Protein AF-A0A9P8HKA1-F1 (afdb_monomer)

InterPro domains:
  IPR011990 Tetratricopeptide-like helical domain superfamily [G3DSA:1.25.40.10] (1-129)

Nearest PDB structures (foldseek):
  7v6q-assembly2_H  TM=4.590E-01  e=8.501E-01  Homo sapiens
  6e9v-assembly1_Q  TM=3.715E-01  e=4.578E-01  synthetic construct
  5qsz-assembly2_B  TM=1.963E-01  e=1.135E+00  Homo sapiens
  6v9z-assembly1_B  TM=1.657E-01  e=2.485E+00  Acetivibrio thermocellus ATCC 27405

Foldseek 3Di:
DPDQLQVLLVVLQVVLVCCVPPVVPLPRNLVSLQSSLVSLVCNLVVPPDDDDLVSLQVSNLSSLVSLVVSLVSLVVDPDPCSLVSLLVSLLVLLVCAPCSNCVSVVVVVVVVQVQLDDDPVLVVLLVVLVPDPDDDPVSVVSNVVSVVSNDDDPVRVVVNVVVCVVRVVSLVVSLVSLQVSLVSCCPPPVPSSLSSLQRSLLSLLVSLLSDDDDPCLVPDPPDDDDDPPDDHSLNSLVSSLVSLVSNLVSLVVDLQPRLVPLLVSLLSNLLSCLLSLVLVCNVVSLVVSLVSNLVSLVPNPDDPVVSVVVNVVSVLSSVLSVQSNVCSVVLHLVSLCVSVVPDDDDPSSVSSSVSSSVVSDDDPPDDD

Sequence (368 aa):
MNGHFLDAAATYIKAADIQANHLSDDFEAPDSYVHASDAYRRALLEEVKPLSDNEKAEAKAKAINCRKKAITLTEKSTSSSKLRRLSRMYDAIGQINEKDIAGPLVQARRNLLSSKTLTAADEERMKNLASELQPTPNEADELQWLQSKTAFSDEEKAHLQWLESQILPALDEARIAYKEAANFLRLDAPLSASKLFDQYADLSVSIATLLPHSTEENANSTQKNANPNKKDKNSYYEDALNAYATILKALQGDPKKNRFSIPTYCYKWCVCRLAQCDHVATTRDVPMYREIEMDTYRQSEMPRGTLDSYIQNALPKYTLLFDLNEAIRKGSREMIDEILLHALVDEWQKNVFDDIRNKYEPKDDEFA

Organism: NCBI:txid1491008

Solvent-accessible surface area (backbone atoms only — not comparable to full-atom values): 20215 Å² total; per-residue (Å²): 132,93,68,61,30,61,60,52,16,54,50,24,43,54,52,16,54,46,27,55,73,74,61,73,35,60,64,58,18,29,53,27,16,45,51,16,17,52,23,27,53,43,47,75,69,59,76,84,64,90,69,52,60,65,57,49,45,51,36,46,54,49,22,52,48,26,43,51,53,18,43,57,43,39,68,70,38,88,54,93,59,34,68,65,53,48,49,52,54,37,53,53,53,60,69,60,50,65,68,61,68,48,36,50,58,54,48,51,52,49,52,54,53,62,70,32,60,73,51,76,67,53,51,53,48,46,53,53,55,72,68,48,95,76,63,52,75,68,51,48,50,49,44,52,50,59,51,55,48,58,50,80,50,73,66,56,51,52,50,50,54,50,52,48,67,64,44,51,60,56,52,54,54,50,29,51,51,28,44,54,35,14,64,69,28,41,84,86,37,49,68,63,14,36,53,16,26,46,54,22,18,52,46,25,41,54,51,25,59,69,48,79,86,59,91,62,78,81,63,63,104,78,75,91,81,77,60,101,86,56,82,54,47,59,56,25,34,50,51,19,42,56,29,42,52,53,36,50,59,58,38,66,74,46,54,91,82,35,43,87,58,48,49,58,46,43,49,54,43,43,54,42,32,52,60,64,65,39,58,72,60,32,68,54,46,47,60,52,36,51,50,54,36,52,49,41,57,72,69,60,80,58,58,67,79,58,47,54,53,52,52,63,65,54,48,58,60,55,50,50,53,51,54,43,46,53,20,60,74,67,66,38,43,66,54,42,52,61,56,54,74,76,56,92,68,54,76,70,55,44,51,49,50,51,43,51,52,63,72,46,58,77,88,66,95,74,85,130

Secondary structure (DSSP, 8-state):
----HHHHHHHHHHHHHHIIIII--TTHHHHHHHHHHHHHHHHHHS-SSPPPHHHHHHHHHHHHHHHHHHHHHHHH---TTHHHHHHHHHHHHTTS-HHHHTHHHHHHHHHHHHHSPPPHHHHHHHHHHHT-SS--HHHHHHHHHHHHHHSPPHHHHHHHHHHHHHHHHHHHHH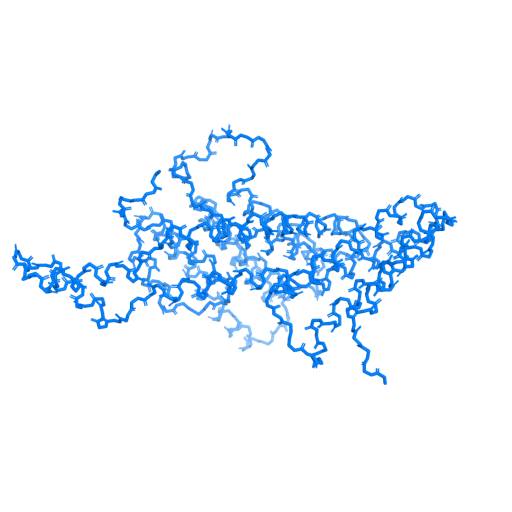HHHHHHHHHHHTTT-HHHHHHHHHHHHHHHHHHHHHSPPPTTTTS-TT---S-TT---HHHHHHHHHHHHHHHHHHHHT-HHHHGGGHHHHHHHHHHHHHHTT-HHHHHHHHHHHHHHHHHHHHTS---HHHHHHHHHHHHHHHHHHHHHHHHHHHT-HHHHHHHHHT----HHHHHHHHHHHHTT----S---

Mean predicted aligned error: 13.09 Å

pLDDT: mean 74.96, std 13.74, range [31.23, 94.69]

Radius of gyration: 24.33 Å; Cα contacts (8 Å, |Δi|>4): 349; chains: 1; bounding box: 66×52×68 Å

Structure (mmCIF, N/CA/C/O backbone):
data_AF-A0A9P8HKA1-F1
#
_entry.id   AF-A0A9P8HKA1-F1
#
loop_
_atom_site.group_PDB
_atom_site.id
_atom_site.type_symbol
_atom_site.label_atom_id
_atom_site.label_alt_id
_atom_site.label_comp_id
_atom_site.label_asym_id
_atom_site.label_entity_id
_atom_site.label_seq_id
_atom_site.pdbx_PDB_ins_code
_atom_site.Cartn_x
_atom_site.Cartn_y
_atom_site.Cartn_z
_atom_site.occupancy
_atom_site.B_iso_or_equiv
_atom_site.auth_seq_id
_atom_site.auth_comp_id
_atom_site.auth_asym_id
_atom_site.auth_atom_id
_atom_site.pdbx_PDB_model_num
ATOM 1 N N . MET A 1 1 ? 14.204 30.828 -14.530 1.00 36.16 1 MET A N 1
ATOM 2 C CA . MET A 1 1 ? 12.907 30.656 -15.218 1.00 36.16 1 MET A CA 1
ATOM 3 C C . MET A 1 1 ? 12.084 29.715 -14.361 1.00 36.16 1 MET A C 1
ATOM 5 O O . MET A 1 1 ? 12.336 28.519 -14.393 1.00 36.16 1 MET A O 1
ATOM 9 N N . ASN A 1 2 ? 11.193 30.252 -13.527 1.00 40.94 2 ASN A N 1
ATOM 10 C CA . ASN A 1 2 ? 10.367 29.450 -12.620 1.00 40.94 2 ASN A CA 1
ATOM 11 C C . ASN A 1 2 ? 9.197 28.896 -13.437 1.00 40.94 2 ASN A C 1
ATOM 13 O O . ASN A 1 2 ? 8.159 29.537 -13.562 1.00 40.94 2 ASN A O 1
ATOM 17 N N . GLY A 1 3 ? 9.446 27.787 -14.132 1.00 52.31 3 GLY A N 1
ATOM 18 C CA . GLY A 1 3 ? 8.498 27.193 -15.067 1.00 52.31 3 GLY A CA 1
ATOM 19 C C . GLY A 1 3 ? 7.395 26.444 -14.331 1.00 52.31 3 GLY A C 1
ATOM 20 O O . GLY A 1 3 ? 7.679 25.580 -13.507 1.00 52.31 3 GLY A O 1
ATOM 21 N N . HIS A 1 4 ? 6.141 26.750 -14.660 1.00 76.12 4 HIS A N 1
ATOM 22 C CA . HIS A 1 4 ? 4.985 25.948 -14.275 1.00 76.12 4 HIS A CA 1
ATOM 23 C C . HIS A 1 4 ? 5.156 24.523 -14.823 1.00 76.12 4 HIS A C 1
ATOM 25 O O . HIS A 1 4 ? 4.921 24.258 -16.001 1.00 76.12 4 HIS A O 1
ATOM 31 N N . PHE A 1 5 ? 5.590 23.591 -13.971 1.00 79.69 5 PHE A N 1
ATOM 32 C CA . PHE A 1 5 ? 5.832 22.192 -14.340 1.00 79.69 5 PHE A CA 1
ATOM 33 C C . PHE A 1 5 ? 4.617 21.515 -14.993 1.00 79.69 5 PHE A C 1
ATOM 35 O O . PHE A 1 5 ? 4.785 20.649 -15.848 1.00 79.69 5 PHE A O 1
ATOM 42 N N . LEU A 1 6 ? 3.400 21.948 -14.651 1.00 80.56 6 LEU A N 1
ATOM 43 C CA . LEU A 1 6 ? 2.166 21.480 -15.286 1.00 80.56 6 LEU A CA 1
ATOM 44 C C . LEU A 1 6 ? 2.053 21.909 -16.758 1.00 80.56 6 LEU A C 1
ATOM 46 O O . LEU A 1 6 ? 1.650 21.101 -17.595 1.00 80.56 6 LEU A O 1
ATOM 50 N N . ASP A 1 7 ? 2.471 23.129 -17.099 1.00 81.62 7 ASP A N 1
ATOM 51 C CA . ASP A 1 7 ? 2.474 23.619 -18.484 1.00 81.62 7 ASP A CA 1
ATOM 52 C C . ASP A 1 7 ? 3.545 22.905 -19.314 1.00 81.62 7 ASP A C 1
ATOM 54 O O . ASP A 1 7 ? 3.319 22.538 -20.471 1.00 81.62 7 ASP A O 1
ATOM 58 N N . ALA A 1 8 ? 4.702 22.637 -18.701 1.00 82.81 8 ALA A N 1
ATOM 59 C CA . ALA A 1 8 ? 5.739 21.810 -19.307 1.00 82.81 8 ALA A CA 1
ATOM 60 C C . ALA A 1 8 ? 5.219 20.388 -19.576 1.00 82.81 8 ALA A C 1
ATOM 62 O O . ALA A 1 8 ? 5.387 19.874 -20.681 1.00 82.81 8 ALA A O 1
ATOM 63 N N . ALA A 1 9 ? 4.521 19.781 -18.612 1.00 83.81 9 ALA A N 1
ATOM 64 C CA . ALA A 1 9 ? 3.924 18.459 -18.776 1.00 83.81 9 ALA A CA 1
ATOM 65 C C . ALA A 1 9 ? 2.897 18.424 -19.920 1.00 83.81 9 ALA A C 1
ATOM 67 O O . ALA A 1 9 ? 2.952 17.540 -20.776 1.00 83.81 9 ALA A O 1
ATOM 68 N N . ALA A 1 10 ? 2.013 19.424 -19.996 1.00 85.25 10 ALA A N 1
ATOM 69 C CA . ALA A 1 10 ? 1.044 19.551 -21.084 1.00 85.25 10 ALA A CA 1
ATOM 70 C C . ALA A 1 10 ? 1.721 19.729 -22.455 1.00 85.25 10 ALA A C 1
ATOM 72 O O . ALA A 1 10 ? 1.251 19.192 -23.459 1.00 85.25 10 ALA A O 1
ATOM 73 N N . THR A 1 11 ? 2.840 20.454 -22.501 1.00 86.25 11 THR A N 1
ATOM 74 C CA . THR A 1 11 ? 3.632 20.646 -23.724 1.00 86.25 11 THR A CA 1
ATOM 75 C C . THR A 1 11 ? 4.259 19.333 -24.190 1.00 86.25 11 THR A C 1
ATOM 77 O O . THR A 1 11 ? 4.152 18.992 -25.367 1.00 86.25 11 THR A O 1
ATOM 80 N N . TYR A 1 12 ? 4.839 18.557 -23.271 1.00 87.62 12 TYR A N 1
ATOM 81 C CA . TYR A 1 12 ? 5.396 17.242 -23.586 1.00 87.62 12 TYR A CA 1
ATOM 82 C C . TYR A 1 12 ? 4.334 16.242 -24.054 1.00 87.62 12 TYR A C 1
ATOM 84 O O . TYR A 1 12 ? 4.597 15.493 -24.990 1.00 87.62 12 TYR A O 1
ATOM 92 N N . ILE A 1 13 ? 3.125 16.256 -23.476 1.00 86.81 13 ILE A N 1
ATOM 93 C CA . ILE A 1 13 ? 2.009 15.426 -23.967 1.00 86.81 13 ILE A CA 1
ATOM 94 C C . ILE A 1 13 ? 1.666 15.790 -25.410 1.00 86.81 13 ILE A C 1
ATOM 96 O O . ILE A 1 13 ? 1.585 14.905 -26.254 1.00 86.81 13 ILE A O 1
ATOM 100 N N . LYS A 1 14 ? 1.502 17.084 -25.714 1.00 86.06 14 LYS A N 1
ATOM 101 C CA . LYS A 1 14 ? 1.195 17.529 -27.081 1.00 86.06 14 LYS A CA 1
ATOM 102 C C . LYS A 1 14 ? 2.284 17.113 -28.068 1.00 86.06 14 LYS A C 1
ATOM 104 O O . LYS A 1 14 ? 1.963 16.655 -29.159 1.00 86.06 14 LYS A O 1
ATOM 109 N N . ALA A 1 15 ? 3.555 17.248 -27.686 1.00 83.38 15 ALA A N 1
ATOM 110 C CA . ALA A 1 15 ? 4.675 16.794 -28.505 1.00 83.38 15 ALA A CA 1
ATOM 111 C C . ALA A 1 15 ? 4.621 15.275 -28.744 1.00 83.38 15 ALA A C 1
ATOM 113 O O . ALA A 1 15 ? 4.718 14.837 -29.889 1.00 83.38 15 ALA A O 1
ATOM 114 N N . ALA A 1 16 ? 4.379 14.490 -27.691 1.00 83.38 16 ALA A N 1
ATOM 115 C CA . ALA A 1 16 ? 4.268 13.037 -27.772 1.00 83.38 16 ALA A CA 1
ATOM 116 C C . ALA A 1 16 ? 3.099 12.589 -28.662 1.00 83.38 16 ALA A C 1
ATOM 118 O O . ALA A 1 16 ? 3.269 11.706 -29.500 1.00 83.38 16 ALA A O 1
ATOM 119 N N . ASP A 1 17 ? 1.929 13.219 -28.527 1.00 83.31 17 ASP A N 1
ATOM 120 C CA . ASP A 1 17 ? 0.746 12.911 -29.335 1.00 83.31 17 ASP A CA 1
ATOM 121 C C . ASP A 1 17 ? 0.983 13.233 -30.822 1.00 83.31 17 ASP A C 1
ATOM 123 O O . ASP A 1 17 ? 0.555 12.475 -31.694 1.00 83.31 17 ASP A O 1
ATOM 127 N N . ILE A 1 18 ? 1.696 14.324 -31.132 1.00 81.25 18 ILE A N 1
ATOM 128 C CA . ILE A 1 18 ? 2.084 14.662 -32.510 1.00 81.25 18 ILE A CA 1
ATOM 129 C C . ILE A 1 18 ? 3.067 13.622 -33.059 1.00 81.25 18 ILE A C 1
ATOM 131 O O . ILE A 1 18 ? 2.873 13.121 -34.166 1.00 81.25 18 ILE A O 1
ATOM 135 N N . GLN A 1 19 ? 4.095 13.260 -32.289 1.00 80.25 19 GLN A N 1
ATOM 136 C CA . GLN A 1 19 ? 5.104 12.280 -32.701 1.00 80.25 19 GLN A CA 1
ATOM 137 C C . GLN A 1 19 ? 4.494 10.888 -32.932 1.00 80.25 19 GLN A C 1
ATOM 139 O O . GLN A 1 19 ? 4.756 10.264 -33.962 1.00 80.25 19 GLN A O 1
ATOM 144 N N . ALA A 1 20 ? 3.620 10.437 -32.028 1.00 73.81 20 ALA A N 1
ATOM 145 C CA . ALA A 1 20 ? 2.964 9.135 -32.116 1.00 73.81 20 ALA A CA 1
ATOM 146 C C . ALA A 1 20 ? 1.998 9.034 -33.309 1.00 73.81 20 ALA A C 1
ATOM 148 O O . ALA A 1 20 ? 1.943 7.995 -33.963 1.00 73.81 20 ALA A O 1
ATOM 149 N N . ASN A 1 21 ? 1.243 10.100 -33.603 1.00 75.88 21 ASN A N 1
ATOM 150 C CA . ASN A 1 21 ? 0.189 10.061 -34.623 1.00 75.88 21 ASN A CA 1
ATOM 151 C C . ASN A 1 21 ? 0.643 10.504 -36.020 1.00 75.88 21 ASN A C 1
ATOM 153 O O . ASN A 1 21 ? 0.034 10.092 -37.006 1.00 75.88 21 ASN A O 1
ATOM 157 N N . HIS A 1 22 ? 1.671 11.351 -36.129 1.00 65.56 22 HIS A N 1
ATOM 158 C CA . HIS A 1 22 ? 2.051 11.967 -37.408 1.00 65.56 22 HIS A CA 1
ATOM 159 C C . HIS A 1 22 ? 3.435 11.580 -37.915 1.00 65.56 22 HIS A C 1
ATOM 161 O O . HIS A 1 22 ? 3.674 11.683 -39.116 1.00 65.56 22 HIS A O 1
ATOM 167 N N . LEU A 1 23 ? 4.339 11.144 -37.035 1.00 60.22 23 LEU A N 1
ATOM 168 C CA . LEU A 1 23 ? 5.726 10.866 -37.412 1.00 60.22 23 LEU A CA 1
ATOM 169 C C . LEU A 1 23 ? 6.069 9.375 -37.372 1.00 60.22 23 LEU A C 1
ATOM 171 O O . LEU A 1 23 ? 7.131 8.993 -37.858 1.00 60.22 23 LEU A O 1
ATOM 175 N N . SER A 1 24 ? 5.173 8.521 -36.851 1.00 59.62 24 SER A N 1
ATOM 176 C CA . SER A 1 24 ? 5.434 7.087 -36.621 1.00 59.62 24 SER A CA 1
ATOM 177 C C . SER A 1 24 ? 6.783 6.844 -35.931 1.00 59.62 24 SER A C 1
ATOM 179 O O . SER A 1 24 ? 7.469 5.861 -36.203 1.00 59.62 24 SER A O 1
ATOM 181 N N . ASP A 1 25 ? 7.201 7.793 -35.088 1.00 57.88 25 ASP A N 1
ATOM 182 C CA . ASP A 1 25 ? 8.516 7.758 -34.471 1.00 57.88 25 ASP A CA 1
ATOM 183 C C . ASP A 1 25 ? 8.425 7.000 -33.145 1.00 57.88 25 ASP A C 1
ATOM 185 O O . ASP A 1 25 ? 8.096 7.550 -32.087 1.00 57.88 25 ASP A O 1
ATOM 189 N N . ASP A 1 26 ? 8.705 5.697 -33.227 1.00 60.69 26 ASP A N 1
ATOM 190 C CA . ASP A 1 26 ? 8.736 4.764 -32.097 1.00 60.69 26 ASP A CA 1
ATOM 191 C C . ASP A 1 26 ? 9.820 5.120 -31.056 1.00 60.69 26 ASP A C 1
ATOM 193 O O . ASP A 1 26 ? 9.919 4.475 -30.002 1.00 60.69 26 ASP A O 1
ATOM 197 N N . PHE A 1 27 ? 10.684 6.102 -31.343 1.00 63.22 27 PHE A N 1
ATOM 198 C CA . PHE A 1 27 ? 11.769 6.496 -30.459 1.00 63.22 27 PHE A CA 1
ATOM 199 C C . PHE A 1 27 ? 11.452 7.756 -29.656 1.00 63.22 27 PHE A C 1
ATOM 201 O O . PHE A 1 27 ? 11.561 7.713 -28.430 1.00 63.22 27 PHE A O 1
ATOM 208 N N . GLU A 1 28 ? 11.015 8.839 -30.294 1.00 73.94 28 GLU A N 1
ATOM 209 C CA . GLU A 1 28 ? 10.842 10.124 -29.602 1.00 73.94 28 GLU A CA 1
ATOM 210 C C . GLU A 1 28 ? 9.531 10.236 -28.813 1.00 73.94 28 GLU A C 1
ATOM 212 O O . GLU A 1 28 ? 9.522 10.800 -27.716 1.00 73.94 28 GLU A O 1
ATOM 217 N N . ALA A 1 29 ? 8.432 9.652 -29.309 1.00 80.88 29 ALA A N 1
ATOM 218 C CA . ALA A 1 29 ? 7.136 9.739 -28.631 1.00 80.88 29 ALA A CA 1
ATOM 219 C C . ALA A 1 29 ? 7.149 9.133 -27.207 1.00 80.88 29 ALA A C 1
ATOM 221 O O . ALA A 1 29 ? 6.647 9.782 -26.280 1.00 80.88 29 ALA A O 1
ATOM 222 N N . PRO A 1 30 ? 7.751 7.945 -26.965 1.00 81.81 30 PRO A N 1
ATOM 223 C CA . PRO A 1 30 ? 7.912 7.430 -25.607 1.00 81.81 30 PRO A CA 1
ATOM 224 C C . PRO A 1 30 ? 8.711 8.353 -24.682 1.00 81.81 30 PRO A C 1
ATOM 226 O O . PRO A 1 30 ? 8.334 8.524 -23.523 1.00 81.81 30 PRO A O 1
ATOM 229 N N . ASP A 1 31 ? 9.794 8.959 -25.173 1.00 82.31 31 ASP A N 1
ATOM 230 C CA . ASP A 1 31 ? 10.661 9.817 -24.359 1.00 82.31 31 ASP A CA 1
ATOM 231 C C . ASP A 1 31 ? 9.949 11.131 -23.992 1.00 82.31 31 ASP A C 1
ATOM 233 O O . ASP A 1 31 ? 10.018 11.580 -22.845 1.00 82.31 31 ASP A O 1
ATOM 237 N N . SER A 1 32 ? 9.151 11.691 -24.906 1.00 83.56 32 SER A N 1
ATOM 238 C CA . SER A 1 32 ? 8.278 12.837 -24.624 1.00 83.56 32 SER A CA 1
ATOM 239 C C . SER A 1 32 ? 7.246 12.523 -23.534 1.00 83.56 32 SER A C 1
ATOM 241 O O . SER A 1 32 ? 7.074 13.312 -22.603 1.00 83.56 32 SER A O 1
ATOM 243 N N . TYR A 1 33 ? 6.607 11.347 -23.556 1.00 84.75 33 TYR A N 1
ATOM 244 C CA . TYR A 1 33 ? 5.719 10.937 -22.460 1.00 84.75 33 TYR A CA 1
ATOM 245 C C . TYR A 1 33 ? 6.468 10.720 -21.132 1.00 84.75 33 TYR A C 1
ATOM 247 O O . TYR A 1 33 ? 5.945 11.039 -20.061 1.00 84.75 33 TYR A O 1
ATOM 255 N N . VAL A 1 34 ? 7.707 10.223 -21.170 1.00 83.94 34 VAL A N 1
ATOM 256 C CA . VAL A 1 34 ? 8.571 10.129 -19.982 1.00 83.94 34 VAL A CA 1
ATOM 257 C C . VAL A 1 34 ? 8.845 11.515 -19.390 1.00 83.94 34 VAL A C 1
ATOM 259 O O . VAL A 1 34 ? 8.679 11.706 -18.184 1.00 83.94 34 VAL A O 1
ATOM 262 N N . HIS A 1 35 ? 9.180 12.499 -20.224 1.00 85.88 35 HIS A N 1
ATOM 263 C CA . HIS A 1 35 ? 9.397 13.876 -19.785 1.00 85.88 35 HIS A CA 1
ATOM 264 C C . HIS A 1 35 ? 8.123 14.540 -19.247 1.00 85.88 35 HIS A C 1
ATOM 266 O O . HIS A 1 35 ? 8.191 15.250 -18.241 1.00 85.88 35 HIS A O 1
ATOM 272 N N . ALA A 1 36 ? 6.958 14.260 -19.843 1.00 86.06 36 ALA A N 1
ATOM 273 C CA . ALA A 1 36 ? 5.667 14.698 -19.310 1.00 86.06 36 ALA A CA 1
ATOM 274 C C . ALA A 1 36 ? 5.422 14.151 -17.897 1.00 86.06 36 ALA A C 1
ATOM 276 O O . ALA A 1 36 ? 5.039 14.892 -16.992 1.00 86.06 36 ALA A O 1
ATOM 277 N N . SER A 1 37 ? 5.692 12.859 -17.695 1.00 84.31 37 SER A N 1
ATOM 278 C CA . SER A 1 37 ? 5.571 12.206 -16.391 1.00 84.31 37 SER A CA 1
ATOM 279 C C . SER A 1 37 ? 6.490 12.837 -15.340 1.00 84.31 37 SER A C 1
ATOM 281 O O . SER A 1 37 ? 6.040 13.162 -14.241 1.00 84.31 37 SER A O 1
ATOM 283 N N . ASP A 1 38 ? 7.759 13.078 -15.683 1.00 83.31 38 ASP A N 1
ATOM 284 C CA . ASP A 1 38 ? 8.718 13.710 -14.770 1.00 83.31 38 ASP A CA 1
ATOM 285 C C . ASP A 1 38 ? 8.336 15.148 -14.419 1.00 83.31 38 ASP A C 1
ATOM 287 O O . ASP A 1 38 ? 8.531 15.576 -13.281 1.00 83.31 38 ASP A O 1
ATOM 291 N N . ALA A 1 39 ? 7.759 15.885 -15.368 1.00 83.88 39 ALA A N 1
ATOM 292 C CA . ALA A 1 39 ? 7.245 17.224 -15.125 1.00 83.88 39 ALA A CA 1
ATOM 293 C C . ALA A 1 39 ? 6.053 17.203 -14.152 1.00 83.88 39 ALA A C 1
ATOM 295 O O . ALA A 1 39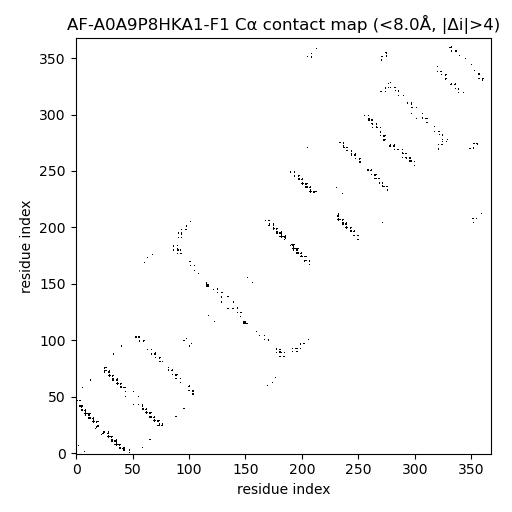 ? 6.063 17.959 -13.182 1.00 83.88 39 ALA A O 1
ATOM 296 N N . TYR A 1 40 ? 5.089 16.286 -14.313 1.00 83.25 40 TYR A N 1
ATOM 297 C CA . TYR A 1 40 ? 4.022 16.106 -13.318 1.00 83.25 40 TYR A CA 1
ATOM 298 C C . TYR A 1 40 ? 4.568 15.730 -11.939 1.00 83.25 40 TYR A C 1
ATOM 300 O O . TYR A 1 40 ? 4.103 16.261 -10.936 1.00 83.25 40 TYR A O 1
ATOM 308 N N . ARG A 1 41 ? 5.589 14.868 -11.870 1.00 78.81 41 ARG A N 1
ATOM 309 C CA . ARG A 1 41 ? 6.215 14.492 -10.595 1.00 78.81 41 ARG A CA 1
ATOM 310 C C . ARG A 1 41 ? 6.912 15.675 -9.923 1.00 78.81 41 ARG A C 1
ATOM 312 O O . ARG A 1 41 ? 6.771 15.862 -8.720 1.00 78.81 41 ARG A O 1
ATOM 319 N N . ARG A 1 42 ? 7.636 16.500 -10.684 1.00 78.50 42 ARG A N 1
ATOM 320 C CA . ARG A 1 42 ? 8.268 17.721 -10.156 1.00 78.50 42 ARG A CA 1
ATOM 321 C C . ARG A 1 42 ? 7.244 18.749 -9.700 1.00 78.50 42 ARG A C 1
ATOM 323 O O . ARG A 1 42 ? 7.459 19.350 -8.660 1.00 78.50 42 ARG A O 1
ATOM 330 N N . ALA A 1 43 ? 6.107 18.879 -10.387 1.00 78.12 43 ALA A N 1
ATOM 331 C CA . ALA A 1 43 ? 5.010 19.743 -9.940 1.00 78.12 43 ALA A CA 1
ATOM 332 C C . ALA A 1 43 ? 4.498 19.392 -8.529 1.00 78.12 43 ALA A C 1
ATOM 334 O O . ALA A 1 43 ? 3.979 20.261 -7.837 1.00 78.12 43 ALA A O 1
ATOM 335 N N . LEU A 1 44 ? 4.638 18.130 -8.109 1.00 72.38 44 LEU A N 1
ATOM 336 C CA . LEU A 1 44 ? 4.234 17.657 -6.783 1.00 72.38 44 LEU A CA 1
ATOM 337 C C . LEU A 1 44 ? 5.298 17.885 -5.702 1.00 72.38 44 LEU A C 1
ATOM 339 O O . LEU A 1 44 ? 4.948 17.929 -4.529 1.00 72.38 44 LEU A O 1
ATOM 343 N N . LEU A 1 45 ? 6.575 17.975 -6.086 1.00 68.38 45 LEU A N 1
ATOM 344 C CA . LEU A 1 45 ? 7.720 18.065 -5.168 1.00 68.38 45 LEU A CA 1
ATOM 345 C C . LEU A 1 45 ? 8.251 19.492 -5.017 1.00 68.38 45 LEU A C 1
ATOM 347 O O . LEU A 1 45 ? 8.703 19.884 -3.947 1.00 68.38 45 LEU A O 1
ATOM 351 N N . GLU A 1 46 ? 8.246 20.252 -6.107 1.00 64.44 46 GLU A N 1
ATOM 352 C CA . GLU A 1 46 ? 8.803 21.595 -6.187 1.00 64.44 46 GLU A CA 1
ATOM 353 C C . GLU A 1 46 ? 7.645 22.596 -6.058 1.00 64.44 46 GLU A C 1
ATOM 355 O O . GLU A 1 46 ? 7.056 23.056 -7.039 1.00 64.44 46 GLU A O 1
ATOM 360 N N . GLU A 1 47 ? 7.264 22.869 -4.807 1.00 54.44 47 GLU A N 1
ATOM 361 C CA . GLU A 1 47 ? 6.153 23.746 -4.427 1.00 54.44 47 GLU A CA 1
ATOM 362 C C . GLU A 1 47 ? 6.408 25.211 -4.833 1.00 54.44 47 GLU A C 1
ATOM 364 O O . GLU A 1 47 ? 6.918 26.018 -4.060 1.00 54.44 47 GLU A O 1
ATOM 369 N N . VAL A 1 48 ? 6.027 25.585 -6.058 1.00 56.47 48 VAL A N 1
ATOM 370 C CA . VAL A 1 48 ? 5.953 27.002 -6.481 1.00 56.47 48 VAL A CA 1
ATOM 371 C C . VAL A 1 48 ? 4.544 27.577 -6.251 1.00 56.47 48 VAL A C 1
ATOM 373 O O . VAL A 1 48 ? 4.384 28.777 -6.038 1.00 56.47 48 VAL A O 1
ATOM 376 N N . LYS A 1 49 ? 3.513 26.720 -6.240 1.00 64.31 49 LYS A N 1
ATOM 377 C CA . LYS A 1 49 ? 2.130 27.035 -5.850 1.00 64.31 49 LYS A CA 1
ATOM 378 C C . LYS A 1 49 ? 1.527 25.809 -5.147 1.00 64.31 49 LYS A C 1
ATOM 380 O O . LYS A 1 49 ? 1.668 24.712 -5.690 1.00 64.31 49 LYS A O 1
ATOM 385 N N . PRO A 1 50 ? 0.838 25.961 -4.000 1.00 63.38 50 PRO A N 1
ATOM 386 C CA . PRO A 1 50 ? 0.136 24.846 -3.381 1.00 63.38 50 PRO A CA 1
ATOM 387 C C . PRO A 1 50 ? -0.975 24.360 -4.317 1.00 63.38 50 PRO A C 1
ATOM 389 O O . PRO A 1 50 ? -1.869 25.126 -4.681 1.00 63.38 50 PRO A O 1
ATOM 392 N N . LEU A 1 51 ? -0.887 23.097 -4.728 1.00 68.69 51 LEU A N 1
ATOM 393 C CA . LEU A 1 51 ? -1.949 22.403 -5.452 1.00 68.69 51 LEU A CA 1
ATOM 394 C C . LEU A 1 51 ? -3.026 21.958 -4.460 1.00 68.69 51 LEU A C 1
ATOM 396 O O . LEU A 1 51 ? -2.700 21.480 -3.369 1.00 68.69 51 LEU A O 1
ATOM 400 N N . SER A 1 52 ? -4.290 22.075 -4.858 1.00 70.12 52 SER A N 1
ATOM 401 C CA . SER A 1 52 ? -5.394 21.417 -4.157 1.00 70.12 52 SER A CA 1
ATOM 402 C C . SER A 1 52 ? -5.238 19.894 -4.210 1.00 70.12 52 SER A C 1
ATOM 404 O O . SER A 1 52 ? -4.549 19.349 -5.077 1.00 70.12 52 SER A O 1
ATOM 406 N N . ASP A 1 53 ? -5.896 19.185 -3.297 1.00 57.84 53 ASP A N 1
ATOM 407 C CA . ASP A 1 53 ? -5.820 17.721 -3.239 1.00 57.84 53 ASP A CA 1
ATOM 408 C C . ASP A 1 53 ? -6.307 17.058 -4.539 1.00 57.84 53 ASP A C 1
ATOM 410 O O . ASP A 1 53 ? -5.703 16.088 -5.004 1.00 57.84 53 ASP A O 1
ATOM 414 N N . ASN A 1 54 ? -7.310 17.654 -5.191 1.00 61.72 54 ASN A N 1
ATOM 415 C CA . ASN A 1 54 ? -7.807 17.226 -6.499 1.00 61.72 54 ASN A CA 1
ATOM 416 C C . ASN A 1 54 ? -6.753 17.400 -7.602 1.00 61.72 54 ASN A C 1
ATOM 418 O O . ASN A 1 54 ? -6.508 16.475 -8.373 1.00 61.72 54 ASN A O 1
ATOM 422 N N . GLU A 1 55 ? -6.078 18.551 -7.655 1.00 70.94 55 GLU A N 1
ATOM 423 C CA . GLU A 1 55 ? -5.023 18.805 -8.646 1.00 70.94 55 GLU A CA 1
ATOM 424 C C . GLU A 1 55 ? -3.805 17.896 -8.423 1.00 70.94 55 GLU A C 1
ATOM 426 O O . GLU A 1 55 ? -3.183 17.439 -9.385 1.00 70.94 55 GLU A O 1
ATOM 431 N N . LYS A 1 56 ? -3.476 17.585 -7.161 1.00 68.31 56 LYS A N 1
ATOM 432 C CA . LYS A 1 56 ? -2.430 16.607 -6.829 1.00 68.31 56 LYS A CA 1
ATOM 433 C C . LYS A 1 56 ? -2.806 15.215 -7.329 1.00 68.31 56 LYS A C 1
ATOM 435 O O . LYS A 1 56 ? -1.964 14.557 -7.936 1.00 68.31 56 LYS A O 1
ATOM 440 N N . ALA A 1 57 ? -4.035 14.762 -7.083 1.00 60.34 57 ALA A N 1
ATOM 441 C CA . ALA A 1 57 ? -4.514 13.464 -7.556 1.00 60.34 57 ALA A CA 1
ATOM 442 C C . ALA A 1 57 ? -4.500 13.386 -9.095 1.00 60.34 57 ALA A C 1
ATOM 444 O O . ALA A 1 57 ? -3.969 12.433 -9.670 1.00 60.34 57 ALA A O 1
ATOM 445 N N . GLU A 1 58 ? -4.991 14.427 -9.769 1.00 71.00 58 GLU A N 1
ATOM 446 C CA . GLU A 1 58 ? -5.030 14.500 -11.230 1.00 71.00 58 GLU A CA 1
ATOM 447 C C . GLU A 1 58 ? -3.623 14.501 -11.852 1.00 71.00 58 GLU A C 1
ATOM 449 O O . GLU A 1 58 ? -3.354 13.742 -12.788 1.00 71.00 58 GLU A O 1
ATOM 454 N N . ALA A 1 59 ? -2.694 15.307 -11.324 1.00 74.56 59 ALA A N 1
ATOM 455 C CA . ALA A 1 59 ? -1.311 15.352 -11.800 1.00 74.56 59 ALA A CA 1
ATOM 456 C C . ALA A 1 59 ? -0.627 13.977 -11.701 1.00 74.56 59 ALA A C 1
ATOM 458 O O . ALA A 1 59 ? 0.112 13.577 -12.601 1.00 74.56 59 ALA A O 1
ATOM 459 N N . LYS A 1 60 ? -0.917 13.218 -10.641 1.00 70.81 60 LYS A N 1
ATOM 460 C CA . LYS A 1 60 ? -0.364 11.875 -10.420 1.00 70.81 60 LYS A CA 1
ATOM 461 C C . LYS A 1 60 ? -0.942 10.843 -11.377 1.00 70.81 60 LYS A C 1
ATOM 463 O O . LYS A 1 60 ? -0.178 10.109 -12.005 1.00 70.81 60 LYS A O 1
ATOM 468 N N . ALA A 1 61 ? -2.263 10.831 -11.559 1.00 70.25 61 ALA A N 1
ATOM 469 C CA . ALA A 1 61 ? -2.914 9.971 -12.544 1.00 70.25 61 ALA A CA 1
ATOM 470 C C . ALA A 1 61 ? -2.356 10.226 -13.956 1.00 70.25 61 ALA A C 1
ATOM 472 O O . ALA A 1 61 ? -2.023 9.289 -14.688 1.00 70.25 61 ALA A O 1
ATOM 473 N N . LYS A 1 62 ? -2.149 11.501 -14.315 1.00 80.75 62 LYS A N 1
ATOM 474 C CA . LYS A 1 62 ? -1.518 11.880 -15.586 1.00 80.75 62 LYS A CA 1
ATOM 475 C C . LYS A 1 62 ? -0.061 11.427 -15.676 1.00 80.75 62 LYS A C 1
ATOM 477 O O . LYS A 1 62 ? 0.337 10.928 -16.729 1.00 80.75 62 LYS A O 1
ATOM 482 N N . ALA A 1 63 ? 0.720 11.531 -14.597 1.00 80.31 63 ALA A N 1
ATOM 483 C CA . ALA A 1 63 ? 2.106 11.061 -14.567 1.00 80.31 63 ALA A CA 1
ATOM 484 C C . ALA A 1 63 ? 2.220 9.558 -14.870 1.00 80.31 63 ALA A C 1
ATOM 486 O O . ALA A 1 63 ? 3.086 9.155 -15.652 1.00 80.31 63 ALA A O 1
ATOM 487 N N . ILE A 1 64 ? 1.333 8.745 -14.289 1.00 71.12 64 ILE A N 1
ATOM 488 C CA . ILE A 1 64 ? 1.270 7.290 -14.496 1.00 71.12 64 ILE A CA 1
ATOM 489 C C . ILE A 1 64 ? 0.807 6.964 -15.915 1.00 71.12 64 ILE A C 1
ATOM 491 O O . ILE A 1 64 ? 1.446 6.166 -16.600 1.00 71.12 64 ILE A O 1
ATOM 495 N N . ASN A 1 65 ? -0.263 7.608 -16.390 1.00 80.56 65 ASN A N 1
ATOM 496 C CA . ASN A 1 65 ? -0.793 7.376 -17.735 1.00 80.56 65 ASN A CA 1
ATOM 497 C C . ASN A 1 65 ? 0.264 7.683 -18.809 1.00 80.56 65 ASN A C 1
ATOM 499 O O . ASN A 1 65 ? 0.477 6.880 -19.716 1.00 80.56 65 ASN A O 1
ATOM 503 N N . CYS A 1 66 ? 1.020 8.775 -18.650 1.00 82.19 66 CYS A N 1
ATOM 504 C CA . CYS A 1 66 ? 2.140 9.082 -19.538 1.00 82.19 66 CYS A CA 1
ATOM 505 C C . CYS A 1 66 ? 3.178 7.945 -19.561 1.00 82.19 66 CYS A C 1
ATOM 507 O O . CYS A 1 66 ? 3.590 7.513 -20.636 1.00 82.19 66 CYS A O 1
ATOM 509 N N . ARG A 1 67 ? 3.557 7.378 -18.407 1.00 80.31 67 ARG A N 1
ATOM 510 C CA . ARG A 1 67 ? 4.488 6.234 -18.366 1.00 80.31 67 ARG A CA 1
ATOM 511 C C . ARG A 1 67 ? 3.911 4.989 -19.033 1.00 80.31 67 ARG A C 1
ATOM 513 O O . ARG A 1 67 ? 4.631 4.350 -19.793 1.00 80.31 67 ARG A O 1
ATOM 520 N N . LYS A 1 68 ? 2.629 4.672 -18.815 1.00 75.75 68 LYS A N 1
ATOM 521 C CA . LYS A 1 68 ? 1.951 3.543 -19.483 1.00 75.75 68 LYS A CA 1
ATOM 522 C C . LYS A 1 68 ? 1.960 3.725 -21.001 1.00 75.75 68 LYS A C 1
ATOM 524 O O . LYS A 1 68 ? 2.373 2.815 -21.710 1.00 75.75 68 LYS A O 1
ATOM 529 N N . LYS A 1 69 ? 1.615 4.916 -21.503 1.00 82.44 69 LYS A N 1
ATOM 530 C CA . LYS A 1 69 ? 1.693 5.233 -22.940 1.00 82.44 69 LYS A CA 1
ATOM 531 C C . LYS A 1 69 ? 3.114 5.079 -23.488 1.00 82.44 69 LYS A C 1
ATOM 533 O O . LYS A 1 69 ? 3.290 4.458 -24.534 1.00 82.44 69 LYS A O 1
ATOM 538 N N . ALA A 1 70 ? 4.122 5.577 -22.767 1.00 81.06 70 ALA A N 1
ATOM 539 C CA . ALA A 1 70 ? 5.525 5.410 -23.145 1.00 81.06 70 ALA A CA 1
ATOM 540 C C . ALA A 1 70 ? 5.925 3.928 -23.235 1.00 81.06 70 ALA A C 1
ATOM 542 O O . ALA A 1 70 ? 6.562 3.517 -24.206 1.00 81.06 70 ALA A O 1
ATOM 543 N N . ILE A 1 71 ? 5.511 3.120 -22.256 1.00 77.06 71 ILE A N 1
ATOM 544 C CA . ILE A 1 71 ? 5.752 1.674 -22.223 1.00 77.06 71 ILE A CA 1
ATOM 545 C C . ILE A 1 71 ? 5.073 0.993 -23.402 1.00 77.06 71 ILE A C 1
ATOM 547 O O . ILE A 1 71 ? 5.764 0.337 -24.168 1.00 77.06 71 ILE A O 1
ATOM 551 N N . THR A 1 72 ? 3.774 1.205 -23.620 1.00 81.50 72 THR A N 1
ATOM 552 C CA . THR A 1 72 ? 3.030 0.570 -24.720 1.00 81.50 72 THR A CA 1
ATOM 553 C C . THR A 1 72 ? 3.635 0.891 -26.087 1.00 81.50 72 THR A C 1
ATOM 555 O O . THR A 1 72 ? 3.699 0.026 -26.960 1.00 81.50 72 THR A O 1
ATOM 558 N N . LEU A 1 73 ? 4.099 2.125 -26.296 1.00 79.25 73 LEU A N 1
ATOM 559 C CA . LEU A 1 73 ? 4.794 2.498 -27.529 1.00 79.25 73 LEU A CA 1
ATOM 560 C C . LEU A 1 73 ? 6.170 1.824 -27.629 1.00 79.25 73 LEU A C 1
ATOM 562 O O . LEU A 1 73 ? 6.513 1.256 -28.664 1.00 79.25 73 LEU A O 1
ATOM 566 N N . THR A 1 74 ? 6.932 1.787 -26.536 1.00 77.25 74 THR A N 1
ATOM 567 C CA . THR A 1 74 ? 8.243 1.115 -26.494 1.00 77.25 74 THR A CA 1
ATOM 568 C C . THR A 1 74 ? 8.118 -0.408 -26.651 1.00 77.25 74 THR A C 1
ATOM 570 O O . THR A 1 74 ? 8.985 -1.050 -27.241 1.00 77.25 74 THR A O 1
ATOM 573 N N . GLU A 1 75 ? 7.023 -1.008 -26.182 1.00 76.19 75 GLU A N 1
ATOM 574 C CA . GLU A 1 75 ? 6.684 -2.418 -26.379 1.00 76.19 75 GLU A CA 1
ATOM 575 C C . GLU A 1 75 ? 6.406 -2.753 -27.845 1.00 76.19 75 GLU A C 1
ATOM 577 O O . GLU A 1 75 ? 6.742 -3.850 -28.293 1.00 76.19 75 GLU A O 1
ATOM 582 N N . LYS A 1 76 ? 5.838 -1.814 -28.604 1.00 78.94 76 LYS A N 1
ATOM 583 C CA . LYS A 1 76 ? 5.594 -1.972 -30.045 1.00 78.94 76 LYS A CA 1
ATOM 584 C C . LYS A 1 76 ? 6.848 -1.735 -30.889 1.00 78.94 76 LYS A C 1
ATOM 586 O O . LYS A 1 76 ? 6.921 -2.243 -32.003 1.00 78.94 76 LYS A O 1
ATOM 591 N N . SER A 1 77 ? 7.850 -1.047 -30.342 1.00 73.00 77 SER A N 1
ATOM 592 C CA . SER A 1 77 ? 9.123 -0.799 -31.019 1.00 73.00 77 SER A CA 1
ATOM 593 C C . SER A 1 77 ? 9.892 -2.093 -31.320 1.00 73.00 77 SER A C 1
ATOM 595 O O . SER A 1 77 ? 9.926 -3.039 -30.526 1.00 73.00 77 SER A O 1
ATOM 597 N N . THR A 1 78 ? 10.589 -2.099 -32.456 1.00 73.12 78 THR A N 1
ATOM 598 C CA . THR A 1 78 ? 11.537 -3.146 -32.880 1.00 73.12 78 THR A CA 1
ATOM 599 C C . THR A 1 78 ? 12.990 -2.836 -32.491 1.00 73.12 78 THR A C 1
ATOM 601 O O . THR A 1 78 ? 13.906 -3.571 -32.858 1.00 73.12 78 THR A O 1
ATOM 604 N N . SER A 1 79 ? 13.226 -1.759 -31.729 1.00 73.00 79 SER A N 1
ATOM 605 C CA . SER A 1 79 ? 14.569 -1.310 -31.345 1.00 73.00 79 SER A CA 1
ATOM 606 C C . SER A 1 79 ? 15.331 -2.348 -30.511 1.00 73.00 79 SER A C 1
ATOM 608 O O . SER A 1 79 ? 14.820 -2.879 -29.527 1.00 73.00 79 SER A O 1
ATOM 610 N N . SER A 1 80 ? 16.621 -2.537 -30.804 1.00 67.69 80 SER A N 1
ATOM 611 C CA . SER A 1 80 ? 17.535 -3.356 -29.989 1.00 67.69 80 SER A CA 1
ATOM 612 C C . SER A 1 80 ? 17.742 -2.815 -28.567 1.00 67.69 80 SER A C 1
ATOM 614 O O . SER A 1 80 ? 18.116 -3.557 -27.661 1.00 67.69 80 SER A O 1
ATOM 616 N N . SER A 1 81 ? 17.465 -1.525 -28.344 1.00 73.19 81 SER A N 1
ATOM 617 C CA . SER A 1 81 ? 17.542 -0.875 -27.028 1.00 73.19 81 SER A CA 1
ATOM 618 C C . SER A 1 81 ? 16.259 -1.003 -26.195 1.00 73.19 81 SER A C 1
ATOM 620 O O . SER A 1 81 ? 16.242 -0.582 -25.035 1.00 73.19 81 SER A O 1
ATOM 622 N N . LYS A 1 82 ? 15.201 -1.606 -26.758 1.00 73.00 82 LYS A N 1
ATOM 623 C CA . LYS A 1 82 ? 13.863 -1.742 -26.162 1.00 73.00 82 LYS A CA 1
ATOM 624 C C . LYS A 1 82 ? 13.891 -2.224 -24.718 1.00 73.00 82 LYS A C 1
ATOM 626 O O . LYS A 1 82 ? 13.338 -1.555 -23.855 1.00 73.00 82 LYS A O 1
ATOM 631 N N . LEU A 1 83 ? 14.562 -3.344 -24.439 1.00 63.38 83 LEU A N 1
ATOM 632 C CA . LEU A 1 83 ? 14.566 -3.938 -23.097 1.00 63.38 83 LEU A CA 1
ATOM 633 C C . LEU A 1 83 ? 15.175 -2.993 -22.052 1.00 63.38 83 LEU A C 1
ATOM 635 O O . LEU A 1 83 ? 14.623 -2.823 -20.969 1.00 63.38 83 LEU A O 1
ATOM 639 N N . ARG A 1 84 ? 16.263 -2.296 -22.405 1.00 69.56 84 ARG A N 1
ATOM 640 C CA . ARG A 1 84 ? 16.899 -1.296 -21.534 1.00 69.56 84 ARG A CA 1
ATOM 641 C C . ARG A 1 84 ? 16.000 -0.072 -21.318 1.00 69.56 84 ARG A C 1
ATOM 643 O O . ARG A 1 84 ? 15.979 0.471 -20.216 1.00 69.56 84 ARG A O 1
ATOM 650 N N . ARG A 1 85 ? 15.281 0.381 -22.351 1.00 71.44 85 ARG A N 1
ATOM 651 C CA . ARG A 1 85 ? 14.343 1.515 -22.254 1.00 71.44 85 ARG A CA 1
ATOM 652 C C . ARG A 1 85 ? 13.135 1.162 -21.388 1.00 71.44 85 ARG A C 1
ATOM 654 O O . ARG A 1 85 ? 12.854 1.897 -20.448 1.00 71.44 85 ARG A O 1
ATOM 661 N N . LEU A 1 86 ? 12.509 0.010 -21.636 1.00 68.38 86 LEU A N 1
ATOM 662 C CA . LEU A 1 86 ? 11.423 -0.525 -20.812 1.00 68.38 86 LEU A CA 1
ATOM 663 C C . LEU A 1 86 ? 11.858 -0.659 -19.355 1.00 68.38 86 LEU A C 1
ATOM 665 O O . LEU A 1 86 ? 11.180 -0.146 -18.476 1.00 68.38 86 LEU A O 1
ATOM 669 N N . SER A 1 87 ? 13.035 -1.239 -19.103 1.00 63.50 87 SER A N 1
ATOM 670 C CA . SER A 1 87 ? 13.586 -1.367 -17.750 1.00 63.50 87 SER A CA 1
ATOM 671 C C . SER A 1 87 ? 13.675 -0.021 -17.021 1.00 63.50 87 SER A C 1
ATOM 673 O O . SER A 1 87 ? 13.174 0.094 -15.908 1.00 63.50 87 SER A O 1
ATOM 675 N N . ARG A 1 88 ? 14.211 1.027 -17.663 1.00 70.62 88 ARG A N 1
ATOM 676 C CA . ARG A 1 88 ? 14.279 2.376 -17.068 1.00 70.62 88 ARG A CA 1
ATOM 677 C C . ARG A 1 88 ? 12.904 3.003 -16.847 1.00 70.62 88 ARG A C 1
ATOM 679 O O . ARG A 1 88 ? 12.706 3.701 -15.857 1.00 70.62 88 ARG A O 1
ATOM 686 N N . MET A 1 89 ? 11.970 2.798 -17.775 1.00 72.44 89 MET A N 1
ATOM 687 C CA . MET A 1 89 ? 10.605 3.319 -17.654 1.00 72.44 89 MET A CA 1
ATOM 688 C C . MET A 1 89 ? 9.859 2.647 -16.498 1.00 72.44 89 MET A C 1
ATOM 690 O O . MET A 1 89 ? 9.206 3.338 -15.721 1.00 72.44 89 MET A O 1
ATOM 694 N N . TYR A 1 90 ? 10.017 1.333 -16.346 1.00 65.69 90 TYR A N 1
ATOM 695 C CA . TYR A 1 90 ? 9.472 0.555 -15.238 1.00 65.69 90 TYR A CA 1
ATOM 696 C C . TYR A 1 90 ? 10.129 0.901 -13.892 1.00 65.69 90 TYR A C 1
ATOM 698 O O . TYR A 1 90 ? 9.420 1.091 -12.907 1.00 65.69 90 TYR A O 1
ATOM 706 N N . ASP A 1 91 ? 11.453 1.086 -13.847 1.00 65.19 91 ASP A N 1
ATOM 707 C CA . ASP A 1 91 ? 12.154 1.580 -12.652 1.00 65.19 91 ASP A CA 1
ATOM 708 C C . ASP A 1 91 ? 11.641 2.967 -12.230 1.00 65.19 91 ASP A C 1
ATOM 710 O O . ASP A 1 91 ? 11.453 3.228 -11.043 1.00 65.19 91 ASP A O 1
ATOM 714 N N . ALA A 1 92 ? 11.386 3.859 -13.195 1.00 66.88 92 ALA A N 1
ATOM 715 C CA . ALA A 1 92 ? 10.854 5.195 -12.935 1.00 66.88 92 ALA A CA 1
ATOM 716 C C . ALA A 1 92 ? 9.394 5.174 -12.452 1.00 66.88 92 ALA A C 1
ATOM 718 O O . ALA A 1 92 ? 9.032 5.995 -11.613 1.00 66.88 92 ALA A O 1
ATOM 719 N N . ILE A 1 93 ? 8.568 4.224 -12.917 1.00 67.00 93 ILE A N 1
ATOM 720 C CA . ILE A 1 93 ? 7.244 3.972 -12.319 1.00 67.00 93 ILE A CA 1
ATOM 721 C C . ILE A 1 93 ? 7.404 3.645 -10.832 1.00 67.00 93 ILE A C 1
ATOM 723 O O . ILE A 1 93 ? 6.699 4.219 -10.010 1.00 67.00 93 ILE A O 1
ATOM 727 N N . GLY A 1 94 ? 8.389 2.817 -10.474 1.00 57.56 94 GLY A N 1
ATOM 728 C CA . GLY A 1 94 ? 8.719 2.477 -9.084 1.00 57.56 94 GLY A CA 1
ATOM 729 C C . GLY A 1 94 ? 9.177 3.636 -8.200 1.00 57.56 94 GLY A C 1
ATOM 730 O O . GLY A 1 94 ? 9.296 3.451 -6.993 1.00 57.56 94 GLY A O 1
ATOM 731 N N . GLN A 1 95 ? 9.448 4.811 -8.774 1.00 63.31 95 GLN A N 1
ATOM 732 C CA . GLN A 1 95 ? 9.780 6.035 -8.035 1.00 63.31 95 GLN A CA 1
ATOM 733 C C . GLN A 1 95 ? 8.554 6.914 -7.749 1.00 63.31 95 GLN A C 1
ATOM 735 O O . GLN A 1 95 ? 8.683 7.917 -7.047 1.00 63.31 95 GLN A O 1
ATOM 740 N N . ILE A 1 96 ? 7.388 6.579 -8.309 1.00 59.50 96 ILE A N 1
ATOM 741 C CA . ILE A 1 96 ? 6.102 7.178 -7.942 1.00 59.50 96 ILE A CA 1
ATOM 742 C C . ILE A 1 96 ? 5.630 6.415 -6.703 1.00 59.50 96 ILE A C 1
ATOM 744 O O . ILE A 1 96 ? 5.432 5.204 -6.786 1.00 59.50 96 ILE A O 1
ATOM 748 N N . ASN A 1 97 ? 5.511 7.083 -5.555 1.00 56.94 97 ASN A N 1
ATOM 749 C CA . ASN A 1 97 ? 5.201 6.402 -4.298 1.00 56.94 97 ASN A CA 1
ATOM 750 C C . ASN A 1 97 ? 3.689 6.217 -4.123 1.00 56.94 97 ASN A C 1
ATOM 752 O O . ASN A 1 97 ? 2.890 7.042 -4.558 1.00 56.94 97 ASN A O 1
ATOM 756 N N . GLU A 1 98 ? 3.278 5.196 -3.376 1.00 52.25 98 GLU A N 1
ATOM 757 C CA . GLU A 1 98 ? 1.883 5.021 -2.948 1.00 52.25 98 GLU A CA 1
ATOM 758 C C . GLU A 1 98 ? 1.298 6.276 -2.271 1.00 52.25 98 GLU A C 1
ATOM 760 O O . GLU A 1 98 ? 0.179 6.682 -2.584 1.00 52.25 98 GLU A O 1
ATOM 765 N N . LYS A 1 99 ? 2.068 6.932 -1.386 1.00 56.72 99 LYS A N 1
ATOM 766 C CA . LYS A 1 99 ? 1.665 8.192 -0.727 1.00 56.72 99 LYS A CA 1
ATOM 767 C C . LYS A 1 99 ? 1.361 9.300 -1.726 1.00 56.72 99 LYS A C 1
ATOM 769 O O . LYS A 1 99 ? 0.552 10.184 -1.445 1.00 56.72 99 LYS A O 1
ATOM 774 N N . ASP A 1 100 ? 1.979 9.240 -2.902 1.00 51.78 100 ASP A N 1
ATOM 775 C CA . ASP A 1 100 ? 1.592 10.110 -3.985 1.00 51.78 100 ASP A CA 1
ATOM 776 C C . ASP A 1 100 ? 0.172 9.720 -4.427 1.00 51.78 100 ASP A C 1
ATOM 778 O O . ASP A 1 100 ? -0.747 10.526 -4.319 1.00 51.78 100 ASP A O 1
ATOM 782 N N . ILE A 1 101 ? -0.065 8.493 -4.862 1.00 51.03 101 ILE A N 1
ATOM 783 C CA . ILE A 1 101 ? -1.308 8.117 -5.552 1.00 51.03 101 ILE A CA 1
ATOM 784 C C . ILE A 1 101 ? -2.532 8.077 -4.614 1.00 51.03 101 ILE A C 1
ATOM 786 O O . ILE A 1 101 ? -3.574 8.637 -4.947 1.00 51.03 101 ILE A O 1
ATOM 790 N N . ALA A 1 102 ? -2.407 7.461 -3.436 1.00 49.53 102 ALA A N 1
ATOM 791 C CA . ALA A 1 102 ? -3.509 7.248 -2.491 1.00 49.53 102 ALA A CA 1
ATOM 792 C C . ALA A 1 102 ? -3.645 8.359 -1.434 1.00 49.53 102 ALA A C 1
ATOM 794 O O . ALA A 1 102 ? -4.697 8.483 -0.807 1.00 49.53 102 ALA A O 1
ATOM 795 N N . GLY A 1 103 ? -2.607 9.182 -1.238 1.00 54.75 103 GLY A N 1
ATOM 796 C CA . GLY A 1 103 ? -2.541 10.189 -0.172 1.00 54.75 103 GLY A CA 1
ATOM 797 C C . GLY A 1 103 ? -3.757 11.122 -0.089 1.00 54.75 103 GLY A C 1
ATOM 798 O O . GLY A 1 103 ? -4.311 11.257 0.999 1.00 54.75 103 GLY A O 1
ATOM 799 N N . PRO A 1 104 ? -4.229 11.721 -1.202 1.00 52.12 104 PRO A N 1
ATOM 800 C CA . PRO A 1 104 ? -5.420 12.573 -1.193 1.00 52.12 104 PRO A CA 1
ATOM 801 C C . PRO A 1 104 ? -6.698 11.856 -0.733 1.00 52.12 104 PRO A C 1
ATOM 803 O O . PRO A 1 104 ? -7.460 12.425 0.041 1.00 52.12 104 PRO A O 1
ATOM 806 N N . LEU A 1 105 ? -6.921 10.601 -1.143 1.00 54.00 105 LEU A N 1
ATOM 807 C CA . LEU A 1 105 ? -8.094 9.818 -0.726 1.00 54.00 105 LEU A CA 1
ATOM 808 C C . LEU A 1 105 ? -8.008 9.417 0.745 1.00 54.00 105 LEU A C 1
ATOM 810 O O . LEU A 1 105 ? -8.975 9.572 1.486 1.00 54.00 105 LEU A O 1
ATOM 814 N N . VAL A 1 106 ? -6.842 8.930 1.172 1.00 59.06 106 VAL A N 1
ATOM 815 C CA . VAL A 1 106 ? -6.593 8.569 2.573 1.00 59.06 106 VAL A CA 1
ATOM 816 C C . VAL A 1 106 ? -6.785 9.795 3.467 1.00 59.06 106 VAL A C 1
ATOM 818 O O . VAL A 1 106 ? -7.432 9.696 4.506 1.00 59.06 106 VAL A O 1
ATOM 821 N N . GLN A 1 107 ? -6.299 10.966 3.044 1.00 60.50 107 GLN A N 1
ATOM 822 C CA . GLN A 1 107 ? -6.472 12.213 3.782 1.00 60.50 107 GLN A CA 1
ATOM 823 C C . GLN A 1 107 ? -7.925 12.696 3.776 1.00 60.50 107 GLN A C 1
ATOM 825 O O . GLN A 1 107 ? -8.422 13.080 4.829 1.00 60.50 107 GLN A O 1
ATOM 830 N N . ALA A 1 108 ? -8.625 12.644 2.640 1.00 58.41 108 ALA A N 1
ATOM 831 C CA . ALA A 1 108 ? -10.036 13.014 2.557 1.00 58.41 108 ALA A CA 1
ATOM 832 C C . ALA A 1 108 ? -10.900 12.127 3.465 1.00 58.41 108 ALA A C 1
ATOM 834 O O . ALA A 1 108 ? -11.688 12.643 4.254 1.00 58.41 108 ALA A O 1
ATOM 835 N N . ARG A 1 109 ? -10.687 10.805 3.437 1.00 61.66 109 ARG A N 1
ATOM 836 C CA . ARG A 1 109 ? -11.386 9.848 4.305 1.00 61.66 109 ARG A CA 1
ATOM 837 C C . ARG A 1 109 ? -11.042 10.064 5.776 1.00 61.66 109 ARG A C 1
ATOM 839 O O . ARG A 1 109 ? -11.937 10.060 6.611 1.00 61.66 109 ARG A O 1
ATOM 846 N N . ARG A 1 110 ? -9.770 10.316 6.103 1.00 63.59 110 ARG A N 1
ATOM 847 C CA . ARG A 1 110 ? -9.323 10.623 7.471 1.00 63.59 110 ARG A CA 1
ATOM 848 C C . ARG A 1 110 ? -9.932 11.926 7.988 1.00 63.59 110 ARG A C 1
ATOM 850 O O . ARG A 1 110 ? -10.418 11.941 9.111 1.00 63.59 110 ARG A O 1
ATOM 857 N N . ASN A 1 111 ? -9.951 12.981 7.174 1.00 63.47 111 ASN A N 1
ATOM 858 C CA . ASN A 1 111 ? -10.577 14.261 7.510 1.00 63.47 111 ASN A CA 1
ATOM 859 C C . ASN A 1 111 ? -12.075 14.075 7.765 1.00 63.47 111 ASN A C 1
ATOM 861 O O . ASN A 1 111 ? -12.588 14.533 8.785 1.00 63.47 111 ASN A O 1
ATOM 865 N N . LEU A 1 112 ? -12.754 13.346 6.879 1.00 63.09 112 LEU A N 1
ATOM 866 C CA . LEU A 1 112 ? -14.177 13.066 7.001 1.00 63.09 112 LEU A CA 1
ATOM 867 C C . LEU A 1 112 ? -14.481 12.243 8.265 1.00 63.09 112 LEU A C 1
ATOM 869 O O . LEU A 1 112 ? -15.323 12.648 9.056 1.00 63.09 112 LEU A O 1
ATOM 873 N N . LEU A 1 113 ? -13.739 11.165 8.530 1.00 61.00 113 LEU A N 1
ATOM 874 C CA . LEU A 1 113 ? -13.879 10.366 9.756 1.00 61.00 113 LEU A CA 1
ATOM 875 C C . LEU A 1 113 ? -13.580 11.188 11.021 1.00 61.00 113 LEU A C 1
ATOM 877 O O . LEU A 1 113 ? -14.333 11.126 11.986 1.00 61.00 113 LEU A O 1
ATOM 881 N N . SER A 1 114 ? -12.529 12.014 11.008 1.00 61.84 114 SER A N 1
ATOM 882 C CA . SER A 1 114 ? -12.181 12.883 12.143 1.00 61.84 114 SER A CA 1
ATOM 883 C C . SER A 1 114 ? -13.214 13.979 12.415 1.00 61.84 114 SER A C 1
ATOM 885 O O . SER A 1 114 ? -13.322 14.463 13.536 1.00 61.84 114 SER A O 1
ATOM 887 N N . SER A 1 115 ? -14.002 14.365 11.407 1.00 61.78 115 SER A N 1
ATOM 888 C CA . SER A 1 115 ? -15.100 15.319 11.591 1.00 61.78 115 SER A CA 1
ATOM 889 C C . SER A 1 115 ? -16.310 14.707 12.306 1.00 61.78 115 SER A C 1
ATOM 891 O O . SER A 1 115 ? -17.161 15.449 12.791 1.00 61.78 115 SER A O 1
ATOM 893 N N . LYS A 1 116 ? -16.366 13.369 12.394 1.00 63.44 116 LYS A N 1
ATOM 894 C CA . LYS A 1 116 ? -17.462 12.593 12.992 1.00 63.44 116 LYS A CA 1
ATOM 895 C C . LYS A 1 116 ? -17.116 11.981 14.352 1.00 63.44 116 LYS A C 1
ATOM 897 O O . LYS A 1 116 ? -17.967 11.352 14.972 1.00 63.44 116 LYS A O 1
ATOM 902 N N . THR A 1 117 ? -15.889 12.162 14.841 1.00 62.19 117 THR A N 1
ATOM 903 C CA . THR A 1 117 ? -15.501 11.738 16.194 1.00 62.19 117 THR A CA 1
ATOM 904 C C . THR A 1 117 ? -15.997 12.728 17.243 1.00 62.19 117 THR A C 1
ATOM 906 O O . THR A 1 117 ? -15.684 13.918 17.178 1.00 62.19 117 THR A O 1
ATOM 909 N N . LEU A 1 118 ? -16.749 12.226 18.223 1.00 65.25 118 LEU A N 1
ATOM 910 C CA . LEU A 1 118 ? -17.179 12.987 19.393 1.00 65.25 118 LEU A CA 1
ATOM 911 C C . LEU A 1 118 ? -16.002 13.242 20.338 1.00 65.25 118 LEU A C 1
ATOM 913 O O . LEU A 1 118 ? -15.009 12.514 20.350 1.00 65.25 118 LEU A O 1
ATOM 917 N N . THR A 1 119 ? -16.104 14.296 21.144 1.00 76.56 119 THR A N 1
ATOM 918 C CA . THR A 1 119 ? -15.179 14.465 22.268 1.00 76.56 119 THR A CA 1
ATOM 919 C C . THR A 1 119 ? -15.558 13.508 23.399 1.00 76.56 119 THR A C 1
ATOM 921 O O . THR A 1 119 ? -16.723 13.150 23.536 1.00 76.56 119 THR A O 1
ATOM 924 N N . ALA A 1 120 ? -14.610 13.143 24.269 1.00 74.94 120 ALA A N 1
ATOM 925 C CA . ALA A 1 120 ? -14.898 12.278 25.422 1.00 74.94 120 ALA A CA 1
ATOM 926 C C . ALA A 1 120 ? -16.030 12.831 26.319 1.00 74.94 120 ALA A C 1
ATOM 928 O O . ALA A 1 120 ? -16.813 12.071 26.881 1.00 74.94 120 ALA A O 1
ATOM 929 N N . ALA A 1 121 ? -16.149 14.161 26.411 1.00 76.50 121 ALA A N 1
ATOM 930 C CA . ALA A 1 121 ? -17.238 14.821 27.127 1.00 76.50 121 ALA A CA 1
ATOM 931 C C . ALA A 1 121 ? -18.590 14.669 26.406 1.00 76.50 121 ALA A C 1
ATOM 933 O O . ALA A 1 121 ? -19.610 14.456 27.059 1.00 76.50 121 ALA A O 1
ATOM 934 N N . ASP A 1 122 ? -18.600 14.750 25.073 1.00 78.12 122 ASP A N 1
ATOM 935 C CA . ASP A 1 122 ? -19.803 14.526 24.266 1.00 78.12 122 ASP A CA 1
ATOM 936 C C . ASP A 1 122 ? -20.250 13.052 24.315 1.00 78.12 122 ASP A C 1
ATOM 938 O O . ASP A 1 122 ? -21.446 12.781 24.373 1.00 78.12 122 ASP A O 1
ATOM 942 N N . GLU A 1 123 ? -19.311 12.098 24.335 1.00 75.75 123 GLU A N 1
ATOM 943 C CA . GLU A 1 123 ? -19.598 10.661 24.481 1.00 75.75 123 GLU A CA 1
ATOM 944 C C . GLU A 1 123 ? -20.219 10.343 25.848 1.00 75.75 123 GLU A C 1
ATOM 946 O O . GLU A 1 123 ? -21.241 9.657 25.933 1.00 75.75 123 GLU A O 1
ATOM 951 N N . GLU A 1 124 ? -19.641 10.876 26.929 1.00 81.31 124 GLU A N 1
ATOM 952 C CA . GLU A 1 124 ? -20.177 10.720 28.284 1.00 81.31 124 GLU A CA 1
ATOM 953 C C . GLU A 1 124 ? -21.567 11.361 28.405 1.00 81.31 124 GLU A C 1
ATOM 955 O O . GLU A 1 124 ? -22.488 10.769 28.977 1.00 81.31 124 GLU A O 1
ATOM 960 N N . ARG A 1 125 ? -21.759 12.539 27.799 1.00 81.75 125 ARG A N 1
ATOM 961 C CA . ARG A 1 125 ? -23.050 13.233 27.765 1.00 81.75 125 ARG A CA 1
ATOM 962 C C . ARG A 1 125 ? -24.100 12.456 26.974 1.00 81.75 125 ARG A C 1
ATOM 964 O O . ARG A 1 125 ? -25.206 12.281 27.479 1.00 81.75 125 ARG A O 1
ATOM 971 N N . MET A 1 126 ? -23.752 11.946 25.792 1.00 81.31 126 MET A N 1
ATOM 972 C CA . MET A 1 126 ? -24.635 11.111 24.972 1.00 81.31 126 MET A CA 1
ATOM 973 C C . MET A 1 126 ? -25.071 9.858 25.738 1.00 81.31 126 MET A C 1
ATOM 975 O O . MET A 1 126 ? -26.256 9.532 25.759 1.00 81.31 126 MET A O 1
ATOM 979 N N . LYS A 1 127 ? -24.135 9.182 26.415 1.00 81.50 127 LYS A N 1
ATOM 980 C CA . LYS A 1 127 ? -24.422 7.978 27.204 1.00 81.50 127 LYS A CA 1
ATOM 981 C C . LYS A 1 127 ? -25.352 8.261 28.385 1.00 81.50 127 LYS A C 1
ATOM 983 O O . LYS A 1 127 ? -26.251 7.467 28.654 1.00 81.50 127 LYS A O 1
ATOM 988 N N . ASN A 1 128 ? -25.154 9.390 29.066 1.00 82.12 128 ASN A N 1
ATOM 989 C CA . ASN A 1 128 ? -26.012 9.815 30.169 1.00 82.12 128 ASN A CA 1
ATOM 990 C C . ASN A 1 128 ? -27.435 10.117 29.676 1.00 82.12 128 ASN A C 1
ATOM 992 O O . ASN A 1 128 ? -28.382 9.549 30.214 1.00 82.12 128 ASN A O 1
ATOM 996 N N . LEU A 1 129 ? -27.580 10.901 28.600 1.00 81.69 129 LEU A N 1
ATOM 997 C CA . LEU A 1 129 ? -28.880 11.236 28.000 1.00 81.69 129 LEU A CA 1
ATOM 998 C C . LEU A 1 129 ? -29.624 9.999 27.474 1.00 81.69 129 LEU A C 1
ATOM 1000 O O . LEU A 1 129 ? -30.824 9.858 27.684 1.00 81.69 129 LEU A O 1
ATOM 1004 N N . ALA A 1 130 ? -28.916 9.057 26.846 1.00 76.31 130 ALA A N 1
ATOM 1005 C CA . ALA A 1 130 ? -29.509 7.811 26.356 1.00 76.31 130 ALA A CA 1
ATOM 1006 C C . ALA A 1 130 ? -29.989 6.872 27.483 1.00 76.31 130 ALA A C 1
ATOM 1008 O O . ALA A 1 130 ? -30.805 5.984 27.240 1.00 76.31 130 ALA A O 1
ATOM 1009 N N . SER A 1 131 ? -29.484 7.044 28.711 1.00 80.06 131 SER A N 1
ATOM 1010 C CA . SER A 1 131 ? -29.882 6.247 29.880 1.00 80.06 131 SER A CA 1
ATOM 1011 C C . SER A 1 131 ? -31.109 6.796 30.620 1.00 80.06 131 SER A C 1
ATOM 1013 O O . SER A 1 131 ? -31.657 6.122 31.498 1.00 80.06 131 SER A O 1
ATOM 1015 N N . GLU A 1 132 ? -31.561 8.004 30.277 1.00 79.88 132 GLU A N 1
ATOM 1016 C CA . GLU A 1 132 ? -32.709 8.644 30.911 1.00 79.88 132 GLU A CA 1
ATOM 1017 C C . GLU A 1 132 ? -34.028 8.053 30.384 1.00 79.88 132 GLU A C 1
ATOM 1019 O O . GLU A 1 132 ? -34.313 8.041 29.191 1.00 79.88 132 GLU A O 1
ATOM 1024 N N . LEU A 1 133 ? -34.876 7.564 31.296 1.00 64.50 133 LEU A N 1
ATOM 1025 C CA . LEU A 1 133 ? -36.168 6.937 30.965 1.00 64.50 133 LEU A CA 1
ATOM 1026 C C . LEU A 1 133 ? -37.222 7.931 30.434 1.00 64.50 133 LEU A C 1
ATOM 1028 O O . LEU A 1 133 ? -38.192 7.506 29.807 1.00 64.50 133 LEU A O 1
ATOM 1032 N N . GLN A 1 134 ? -37.065 9.229 30.718 1.00 71.06 134 GLN A N 1
ATOM 1033 C CA . GLN A 1 134 ? -37.925 10.320 30.241 1.00 71.06 134 GLN A CA 1
ATOM 1034 C C . GLN A 1 134 ? -37.097 11.599 30.025 1.00 71.06 134 GLN A C 1
ATOM 1036 O O . GLN A 1 134 ? -37.091 12.462 30.905 1.00 71.06 134 GLN A O 1
ATOM 1041 N N . PRO A 1 135 ? -36.401 11.733 28.885 1.00 72.69 135 PRO A N 1
ATOM 1042 C CA . PRO A 1 135 ? -35.699 12.966 28.551 1.00 72.69 135 PRO A CA 1
ATOM 1043 C C . PRO A 1 135 ? -36.704 14.097 28.298 1.00 72.69 135 PRO A C 1
ATOM 1045 O O . PRO A 1 135 ? -37.782 13.895 27.727 1.00 72.69 135 PRO A O 1
ATOM 1048 N N . THR A 1 136 ? -36.363 15.311 28.721 1.00 81.62 136 THR A N 1
ATOM 1049 C CA . THR A 1 136 ? -37.100 16.519 28.333 1.00 81.62 136 THR A CA 1
ATOM 1050 C C . THR A 1 136 ? -36.980 16.762 26.820 1.00 81.62 136 THR A C 1
ATOM 1052 O O . THR A 1 136 ? -36.045 16.271 26.191 1.00 81.62 136 THR A O 1
ATOM 1055 N N . PRO A 1 137 ? -37.877 17.551 26.195 1.00 82.06 137 PRO A N 1
ATOM 1056 C CA . PRO A 1 137 ? -37.776 17.865 24.765 1.00 82.06 137 PRO A CA 1
ATOM 1057 C C . PRO A 1 137 ? -36.406 18.430 24.358 1.00 82.06 137 PRO A C 1
ATOM 1059 O O . PRO A 1 137 ? -35.864 18.040 23.334 1.00 82.06 137 PRO A O 1
ATOM 1062 N N . ASN A 1 138 ? -35.801 19.266 25.208 1.00 81.69 138 ASN A N 1
ATOM 1063 C CA . ASN A 1 138 ? -34.469 19.820 24.962 1.00 81.69 138 ASN A CA 1
ATOM 1064 C C . ASN A 1 138 ? -33.358 18.758 25.061 1.00 81.69 138 ASN A C 1
ATOM 1066 O O . ASN A 1 138 ? -32.392 18.824 24.311 1.00 81.69 138 ASN A O 1
ATOM 1070 N N . GLU A 1 139 ? -33.482 17.794 25.977 1.00 81.00 139 GLU A N 1
ATOM 1071 C CA . GLU A 1 139 ? -32.539 16.674 26.130 1.00 81.00 139 GLU A CA 1
ATOM 1072 C C . GLU A 1 139 ? -32.665 15.670 24.976 1.00 81.00 139 GLU A C 1
ATOM 1074 O O . GLU A 1 139 ? -31.662 15.125 24.521 1.00 81.00 139 GLU A O 1
ATOM 1079 N N . ALA A 1 140 ? -33.878 15.474 24.450 1.00 79.06 140 ALA A N 1
ATOM 1080 C CA . ALA A 1 140 ? -34.118 14.685 23.246 1.00 79.06 140 ALA A CA 1
ATOM 1081 C C . ALA A 1 140 ? -33.530 15.361 21.994 1.00 79.06 140 ALA A C 1
ATOM 1083 O O . ALA A 1 140 ? -32.865 14.693 21.203 1.00 79.06 140 ALA A O 1
ATOM 1084 N N . ASP A 1 141 ? -33.703 16.679 21.849 1.00 82.56 141 ASP A N 1
ATOM 1085 C CA . ASP A 1 141 ? -33.090 17.463 20.770 1.00 82.56 141 ASP A CA 1
ATOM 1086 C C . ASP A 1 141 ? -31.550 17.467 20.878 1.00 82.56 141 ASP A C 1
ATOM 1088 O O . ASP A 1 141 ? -30.851 17.349 19.869 1.00 82.56 141 ASP A O 1
ATOM 1092 N N . GLU A 1 142 ? -31.000 17.557 22.098 1.00 82.88 142 GLU A N 1
ATOM 1093 C CA . GLU A 1 142 ? -29.557 17.460 22.371 1.00 82.88 142 GLU A CA 1
ATOM 1094 C C . GLU A 1 142 ? -29.014 16.072 22.000 1.00 82.88 142 GLU A C 1
ATOM 1096 O O . GLU A 1 142 ? -27.995 15.974 21.314 1.00 82.88 142 GLU A O 1
ATOM 1101 N N . LEU A 1 143 ? -29.712 15.000 22.390 1.00 80.31 143 LEU A N 1
ATOM 1102 C CA . LEU A 1 143 ? -29.358 13.627 22.030 1.00 80.31 143 LEU A CA 1
ATOM 1103 C C . LEU A 1 143 ? -29.388 13.428 20.510 1.00 80.31 143 LEU A C 1
ATOM 1105 O O . LEU A 1 143 ? -28.435 12.892 19.946 1.00 80.31 143 LEU A O 1
ATOM 1109 N N . GLN A 1 144 ? -30.433 13.916 19.838 1.00 79.50 144 GLN A N 1
ATOM 1110 C CA . GLN A 1 144 ? -30.560 13.835 18.384 1.00 79.50 144 GLN A CA 1
ATOM 1111 C C . GLN A 1 144 ? -29.455 14.631 17.674 1.00 79.50 144 GLN A C 1
ATOM 1113 O O . GLN A 1 144 ? -28.896 14.174 16.677 1.00 79.50 144 GLN A O 1
ATOM 1118 N N . TRP A 1 145 ? -29.078 15.798 18.199 1.00 82.38 145 TRP A N 1
ATOM 1119 C CA . TRP A 1 145 ? -27.955 16.574 17.679 1.00 82.38 145 TRP A CA 1
ATOM 1120 C C . TRP A 1 145 ? -26.609 15.862 17.880 1.00 82.38 145 TRP A C 1
ATOM 1122 O O . TRP A 1 145 ? -25.814 15.793 16.940 1.00 82.38 145 TRP A O 1
ATOM 1132 N N . LEU A 1 146 ? -26.356 15.286 19.059 1.00 79.75 146 LEU A N 1
ATOM 1133 C CA . LEU A 1 146 ? -25.147 14.499 19.329 1.00 79.75 146 LEU A CA 1
ATOM 1134 C C . LEU A 1 146 ? -25.063 13.268 18.412 1.00 79.75 146 LEU A C 1
ATOM 1136 O O . LEU A 1 146 ? -23.993 12.990 17.875 1.00 79.75 146 LEU A O 1
ATOM 1140 N N . GLN A 1 147 ? -26.183 12.584 18.165 1.00 75.94 147 GLN A N 1
ATOM 1141 C CA . GLN A 1 147 ? -26.274 11.479 17.202 1.00 75.94 147 GLN A CA 1
ATOM 1142 C C . GLN A 1 147 ? -26.057 11.958 15.756 1.00 75.94 147 GLN A C 1
ATOM 1144 O O . GLN A 1 147 ? -25.398 11.296 14.958 1.00 75.94 147 GLN A O 1
ATOM 1149 N N . SER A 1 148 ? -26.542 13.153 15.406 1.00 72.25 148 SER A N 1
ATOM 1150 C CA . SER A 1 148 ? -26.333 13.724 14.068 1.00 72.25 148 SER A CA 1
ATOM 1151 C C . SER A 1 148 ? -24.870 14.086 13.779 1.00 72.25 148 SER A C 1
ATOM 1153 O O . SER A 1 148 ? -24.470 14.140 12.617 1.00 72.25 148 SER A O 1
ATOM 1155 N N . LYS A 1 149 ? -24.047 14.305 14.816 1.00 71.75 149 LYS A N 1
ATOM 1156 C CA . LYS A 1 149 ? -22.603 14.542 14.662 1.00 71.75 149 LYS A CA 1
ATOM 1157 C C . LYS A 1 149 ? -21.829 13.287 14.274 1.00 71.75 149 LYS A C 1
ATOM 1159 O O . LYS A 1 149 ? -20.784 13.415 13.641 1.00 71.75 149 LYS A O 1
ATOM 1164 N N . THR A 1 150 ? -22.312 12.107 14.654 1.00 64.44 150 THR A N 1
ATOM 1165 C CA . THR A 1 150 ? -21.671 10.824 14.335 1.00 64.44 150 THR A CA 1
ATOM 1166 C C . THR A 1 150 ? -22.215 10.216 13.045 1.00 64.44 150 THR A C 1
ATOM 1168 O O . THR A 1 150 ? -21.497 9.484 12.367 1.00 64.44 150 THR A O 1
ATOM 1171 N N . ALA A 1 151 ? -23.443 10.566 12.651 1.00 65.81 151 ALA A N 1
ATOM 1172 C CA . ALA A 1 151 ? -24.054 10.107 11.410 1.00 65.81 151 ALA A CA 1
ATOM 1173 C C . ALA A 1 151 ? -23.536 10.860 10.164 1.00 65.81 151 ALA A C 1
ATOM 1175 O O . ALA A 1 151 ? -23.318 12.078 10.161 1.00 65.81 151 ALA A O 1
ATOM 1176 N N . PHE A 1 152 ? -23.370 10.125 9.062 1.00 64.19 152 PHE A N 1
ATOM 1177 C CA . PHE A 1 152 ? -23.113 10.707 7.742 1.00 64.19 152 PHE A CA 1
ATOM 1178 C C . PHE A 1 152 ? -24.417 11.153 7.080 1.00 64.19 152 PHE A C 1
ATOM 1180 O O . PHE A 1 152 ? -25.379 10.381 7.027 1.00 64.19 152 PHE A O 1
ATOM 1187 N N . SER A 1 153 ? -24.426 12.357 6.509 1.00 72.31 153 SER A N 1
ATOM 1188 C CA . SER A 1 153 ? -25.522 12.819 5.658 1.00 72.31 153 SER A CA 1
ATOM 1189 C C . SER A 1 153 ? -25.534 12.076 4.317 1.00 72.31 153 SER A C 1
ATOM 1191 O O . SER A 1 153 ? -24.519 11.530 3.875 1.00 72.31 153 SER A O 1
ATOM 1193 N N . ASP A 1 154 ? -26.675 12.079 3.629 1.00 71.88 154 ASP A N 1
ATOM 1194 C CA . ASP A 1 154 ? -26.788 11.468 2.298 1.00 71.88 154 ASP A CA 1
ATOM 1195 C C . ASP A 1 154 ? -25.866 12.141 1.268 1.00 71.88 154 ASP A C 1
ATOM 1197 O O . ASP A 1 154 ? -25.319 11.478 0.387 1.00 71.88 154 ASP A O 1
ATOM 1201 N N . GLU A 1 155 ? -25.623 13.446 1.416 1.00 69.38 155 GLU A N 1
ATOM 1202 C CA . GLU A 1 155 ? -24.682 14.203 0.585 1.00 69.38 155 GLU A CA 1
ATOM 1203 C C . GLU A 1 155 ? -23.225 13.780 0.837 1.00 69.38 155 GLU A C 1
ATOM 1205 O O . GLU A 1 155 ? -22.461 13.596 -0.112 1.00 69.38 155 GLU A O 1
ATOM 1210 N N . GLU A 1 156 ? -22.839 13.564 2.100 1.00 65.38 156 GLU A N 1
ATOM 1211 C CA . GLU A 1 156 ? -21.503 13.075 2.469 1.00 65.38 156 GLU A CA 1
ATOM 1212 C C . GLU A 1 156 ? -21.271 11.646 1.959 1.00 65.38 156 GLU A C 1
ATOM 1214 O O . GLU A 1 156 ? -20.208 11.347 1.408 1.00 65.38 156 GLU A O 1
ATOM 1219 N N . LYS A 1 157 ? -22.284 10.777 2.073 1.00 66.44 157 LYS A N 1
ATOM 1220 C CA . LYS A 1 157 ? -22.250 9.410 1.529 1.00 66.44 157 LYS A CA 1
ATOM 1221 C C . LYS A 1 157 ? -22.101 9.419 0.008 1.00 66.44 157 LYS A C 1
ATOM 1223 O O . LYS A 1 157 ? -21.255 8.703 -0.527 1.00 66.44 157 LYS A O 1
ATOM 1228 N N . ALA A 1 158 ? -22.869 10.254 -0.692 1.00 68.56 158 ALA A N 1
ATOM 1229 C CA . ALA A 1 158 ? -22.769 10.397 -2.143 1.00 68.56 158 ALA A CA 1
ATOM 1230 C C . ALA A 1 158 ? -21.397 10.944 -2.576 1.00 68.56 158 ALA A C 1
ATOM 1232 O O . ALA A 1 158 ? -20.827 10.479 -3.565 1.00 68.56 158 ALA A O 1
ATOM 1233 N N . HIS A 1 159 ? -20.832 11.892 -1.822 1.00 65.25 159 HIS A N 1
ATOM 1234 C CA . HIS A 1 159 ? -19.497 12.424 -2.085 1.00 65.25 159 HIS A CA 1
ATOM 1235 C C . HIS A 1 159 ? -18.400 11.366 -1.902 1.00 65.25 159 HIS A C 1
ATOM 1237 O O . HIS A 1 159 ? -17.515 11.254 -2.751 1.00 65.25 159 HIS A O 1
ATOM 1243 N N . LEU A 1 160 ? -18.478 10.555 -0.843 1.00 65.62 160 LEU A N 1
ATOM 1244 C CA . LEU A 1 160 ? -17.572 9.426 -0.624 1.00 65.62 160 LEU A CA 1
ATOM 1245 C C . LEU A 1 160 ? -17.649 8.397 -1.755 1.00 65.62 160 LEU A C 1
ATOM 1247 O O . LEU A 1 160 ? -16.619 8.046 -2.326 1.00 65.62 160 LEU A O 1
ATOM 1251 N N . GLN A 1 161 ? -18.856 7.969 -2.127 1.00 67.44 161 GLN A N 1
ATOM 1252 C CA . GLN A 1 161 ? -19.055 7.027 -3.234 1.00 67.44 161 GLN A CA 1
ATOM 1253 C C . GLN A 1 161 ? -18.512 7.583 -4.554 1.00 67.44 161 GLN A C 1
ATOM 1255 O O . GLN A 1 161 ? -17.905 6.863 -5.350 1.00 67.44 161 GLN A O 1
ATOM 1260 N N . TRP A 1 162 ? -18.692 8.884 -4.788 1.00 69.56 162 TRP A N 1
ATOM 1261 C CA . TRP A 1 162 ? -18.115 9.550 -5.946 1.00 69.56 162 TRP A CA 1
ATOM 1262 C C . TRP A 1 162 ? -16.581 9.539 -5.902 1.00 69.56 162 TRP A C 1
ATOM 1264 O O . TRP A 1 162 ? -15.961 9.149 -6.894 1.00 69.56 162 TRP A O 1
ATOM 1274 N N . LEU A 1 163 ? -15.957 9.887 -4.771 1.00 63.12 163 LEU A N 1
ATOM 1275 C CA . LEU A 1 163 ? -14.498 9.840 -4.606 1.00 63.12 163 LEU A CA 1
ATOM 1276 C C . LEU A 1 163 ? -13.941 8.432 -4.847 1.00 63.12 163 LEU A C 1
ATOM 1278 O O . LEU A 1 163 ? -12.962 8.267 -5.578 1.00 63.12 163 LEU A O 1
ATOM 1282 N N . GLU A 1 164 ? -14.591 7.412 -4.291 1.00 68.94 164 GLU A N 1
ATOM 1283 C CA . GLU A 1 164 ? -14.245 6.009 -4.515 1.00 68.94 164 GLU A CA 1
ATOM 1284 C C . GLU A 1 164 ? -14.325 5.646 -6.004 1.00 68.94 164 GLU A C 1
ATOM 1286 O O . GLU A 1 164 ? -13.391 5.043 -6.537 1.00 68.94 164 GLU A O 1
ATOM 1291 N N . SER A 1 165 ? -15.377 6.088 -6.706 1.00 67.25 165 SER A N 1
ATOM 1292 C CA . SER A 1 165 ? -15.555 5.833 -8.144 1.00 67.25 165 SER A CA 1
ATOM 1293 C C . SER A 1 165 ? -14.454 6.434 -9.022 1.00 67.25 165 SER A C 1
ATOM 1295 O O . SER A 1 165 ? -14.144 5.882 -10.076 1.00 67.25 165 SER A O 1
ATOM 1297 N N . GLN A 1 166 ? -13.859 7.556 -8.606 1.00 64.12 166 GLN A N 1
ATOM 1298 C CA . GLN A 1 166 ? -12.799 8.224 -9.361 1.00 64.12 166 GLN A CA 1
ATOM 1299 C C . GLN A 1 166 ? -11.415 7.652 -9.042 1.00 64.12 166 GLN A C 1
ATOM 1301 O O . GLN A 1 166 ? -10.561 7.566 -9.924 1.00 64.12 166 GLN A O 1
ATOM 1306 N N . ILE A 1 167 ? -11.177 7.267 -7.785 1.00 65.31 167 ILE A N 1
ATOM 1307 C CA . ILE A 1 167 ? -9.826 6.971 -7.298 1.00 65.31 167 ILE A CA 1
ATOM 1308 C C . ILE A 1 167 ? -9.518 5.471 -7.305 1.00 65.31 167 ILE A C 1
ATOM 1310 O O . ILE A 1 167 ? -8.405 5.095 -7.677 1.00 65.31 167 ILE A O 1
ATOM 1314 N N . LEU A 1 168 ? -10.476 4.599 -6.965 1.00 72.69 168 LEU A N 1
ATOM 1315 C CA . LEU A 1 168 ? -10.242 3.148 -6.950 1.00 72.69 168 LEU A CA 1
ATOM 1316 C C . LEU A 1 168 ? -9.787 2.595 -8.314 1.00 72.69 168 LEU A C 1
ATOM 1318 O O . LEU A 1 168 ? -8.826 1.822 -8.324 1.00 72.69 168 LEU A O 1
ATOM 1322 N N . PRO A 1 169 ? -10.366 3.003 -9.467 1.00 74.94 169 PRO A N 1
ATOM 1323 C CA . PRO A 1 169 ? -9.877 2.546 -10.768 1.00 74.94 169 PRO A CA 1
ATOM 1324 C C . PRO A 1 169 ? -8.426 2.961 -11.030 1.00 74.94 169 PRO A C 1
ATOM 1326 O O . PRO A 1 169 ? -7.622 2.147 -11.475 1.00 74.94 169 PRO A O 1
ATOM 1329 N N . ALA A 1 170 ? -8.061 4.203 -10.695 1.00 65.00 170 ALA A N 1
ATOM 1330 C CA . ALA A 1 170 ? -6.699 4.700 -10.872 1.00 65.00 170 ALA A CA 1
ATOM 1331 C C . ALA A 1 170 ? -5.690 3.965 -9.970 1.00 65.00 170 ALA A C 1
ATOM 1333 O O . ALA A 1 170 ? -4.577 3.664 -10.409 1.00 65.00 170 ALA A O 1
ATOM 1334 N N . LEU A 1 171 ? -6.079 3.639 -8.731 1.00 71.25 171 LEU A N 1
ATOM 1335 C CA . LEU A 1 171 ? -5.261 2.844 -7.811 1.00 71.25 171 LEU A CA 1
ATOM 1336 C C . LEU A 1 171 ? -5.055 1.417 -8.325 1.00 71.25 171 LEU A C 1
ATOM 1338 O O . LEU A 1 171 ? -3.921 0.933 -8.334 1.00 71.25 171 LEU A O 1
ATOM 1342 N N . ASP A 1 172 ? -6.114 0.752 -8.794 1.00 76.88 172 ASP A N 1
ATOM 1343 C CA . ASP A 1 172 ? -6.009 -0.610 -9.327 1.00 76.88 172 ASP A CA 1
ATOM 1344 C C . ASP A 1 172 ? -5.179 -0.651 -10.618 1.00 76.88 172 ASP A C 1
ATOM 1346 O O . ASP A 1 172 ? -4.331 -1.527 -10.804 1.00 76.88 172 ASP A O 1
ATOM 1350 N N . GLU A 1 173 ? -5.334 0.354 -11.477 1.00 70.38 173 GLU A N 1
ATOM 1351 C CA . GLU A 1 173 ? -4.517 0.511 -12.674 1.00 70.38 173 GLU A CA 1
ATOM 1352 C C . GLU A 1 173 ? -3.031 0.730 -12.377 1.00 70.38 173 GLU A C 1
ATOM 1354 O O . GLU A 1 173 ? -2.179 0.209 -13.106 1.00 70.38 173 GLU A O 1
ATOM 1359 N N . ALA A 1 174 ? -2.714 1.527 -11.353 1.00 68.00 174 ALA A N 1
ATOM 1360 C CA . ALA A 1 174 ? -1.343 1.756 -10.915 1.00 68.00 174 ALA A CA 1
ATOM 1361 C C . ALA A 1 174 ? -0.745 0.467 -10.348 1.00 68.00 174 ALA A C 1
ATOM 1363 O O . ALA A 1 174 ? 0.338 0.050 -10.758 1.00 68.00 174 ALA A O 1
ATOM 1364 N N . ARG A 1 175 ? -1.495 -0.214 -9.476 1.00 83.75 175 ARG A N 1
ATOM 1365 C CA . ARG A 1 175 ? -1.154 -1.527 -8.924 1.00 83.75 175 ARG A CA 1
ATOM 1366 C C . ARG A 1 175 ? -0.794 -2.511 -10.043 1.00 83.75 175 ARG A C 1
ATOM 1368 O O . ARG A 1 175 ? 0.298 -3.074 -10.032 1.00 83.75 175 ARG A O 1
ATOM 1375 N N . ILE A 1 176 ? -1.645 -2.678 -11.056 1.00 81.31 176 ILE A N 1
ATOM 1376 C CA . ILE A 1 176 ? -1.361 -3.575 -12.193 1.00 81.31 176 ILE A CA 1
ATOM 1377 C C . ILE A 1 176 ? -0.051 -3.189 -12.899 1.00 81.31 176 ILE A C 1
ATOM 1379 O O . ILE A 1 176 ? 0.783 -4.064 -13.142 1.00 81.31 176 ILE A O 1
ATOM 1383 N N . ALA A 1 177 ? 0.186 -1.895 -13.132 1.00 69.44 177 ALA A N 1
ATOM 1384 C CA . ALA A 1 177 ? 1.417 -1.424 -13.763 1.00 69.44 177 ALA A CA 1
ATOM 1385 C C . ALA A 1 177 ? 2.676 -1.769 -12.941 1.00 69.44 177 ALA A C 1
ATOM 1387 O O . ALA A 1 177 ? 3.674 -2.202 -13.516 1.00 69.44 177 ALA A O 1
ATOM 1388 N N . TYR A 1 178 ? 2.637 -1.654 -11.605 1.00 76.44 178 TYR A N 1
ATOM 1389 C CA . TYR A 1 178 ? 3.753 -2.076 -10.745 1.00 76.44 178 TYR A CA 1
ATOM 1390 C C . TYR A 1 178 ? 4.032 -3.578 -10.849 1.00 76.44 178 TYR A C 1
ATOM 1392 O O . TYR A 1 178 ? 5.192 -3.985 -10.907 1.00 76.44 178 TYR A O 1
ATOM 1400 N N . LYS A 1 179 ? 2.989 -4.414 -10.917 1.00 85.94 179 LYS A N 1
ATOM 1401 C CA . LYS A 1 179 ? 3.142 -5.870 -11.072 1.00 85.94 179 LYS A CA 1
ATOM 1402 C C . LYS A 1 179 ? 3.792 -6.236 -12.402 1.00 85.94 179 LYS A C 1
ATOM 1404 O O . LYS A 1 179 ? 4.687 -7.078 -12.439 1.00 85.94 179 LYS A O 1
ATOM 1409 N N . GLU A 1 180 ? 3.333 -5.626 -13.490 1.00 78.38 180 GLU A N 1
ATOM 1410 C CA . GLU A 1 180 ? 3.885 -5.833 -14.833 1.00 78.38 180 GLU A CA 1
ATOM 1411 C C . GLU A 1 180 ? 5.353 -5.399 -14.892 1.00 78.38 180 GLU A C 1
ATOM 1413 O O . GLU A 1 180 ? 6.211 -6.177 -15.315 1.00 78.38 180 GLU A O 1
ATOM 1418 N N . ALA A 1 181 ? 5.653 -4.217 -14.347 1.00 71.12 181 ALA A N 1
ATOM 1419 C CA . ALA A 1 181 ? 7.004 -3.688 -14.198 1.00 71.12 181 ALA A CA 1
ATOM 1420 C C . ALA A 1 181 ? 7.923 -4.642 -13.420 1.00 71.12 181 ALA A C 1
ATOM 1422 O O . ALA A 1 181 ? 9.035 -4.955 -13.855 1.00 71.12 181 ALA A O 1
ATOM 1423 N N . ALA A 1 182 ? 7.447 -5.138 -12.276 1.00 80.44 182 ALA A N 1
ATOM 1424 C CA . ALA A 1 182 ? 8.196 -6.050 -11.424 1.00 80.44 182 ALA A CA 1
ATOM 1425 C C . ALA A 1 182 ? 8.480 -7.379 -12.131 1.00 80.44 182 ALA A C 1
ATOM 1427 O O . ALA A 1 182 ? 9.609 -7.867 -12.103 1.00 80.44 182 ALA A O 1
ATOM 1428 N N . ASN A 1 183 ? 7.477 -7.951 -12.803 1.00 83.94 183 ASN A N 1
ATOM 1429 C CA . ASN A 1 183 ? 7.625 -9.193 -13.560 1.00 83.94 183 ASN A CA 1
ATOM 1430 C C . ASN A 1 183 ? 8.635 -9.056 -14.701 1.00 83.94 183 ASN A C 1
ATOM 1432 O O . ASN A 1 183 ? 9.433 -9.971 -14.907 1.00 83.94 183 ASN A O 1
ATOM 1436 N N . PHE A 1 184 ? 8.627 -7.917 -15.396 1.00 76.88 184 PHE A N 1
ATOM 1437 C CA . PHE A 1 184 ? 9.585 -7.620 -16.455 1.00 76.88 184 PHE A CA 1
ATOM 1438 C C . PHE A 1 184 ? 11.021 -7.545 -15.916 1.00 76.88 184 PHE A C 1
ATOM 1440 O O . PHE A 1 184 ? 11.932 -8.148 -16.474 1.00 76.88 184 PHE A O 1
ATOM 1447 N N . LEU A 1 185 ? 11.221 -6.852 -14.793 1.00 75.38 185 LEU A N 1
ATOM 1448 C CA . LEU A 1 185 ? 12.545 -6.622 -14.208 1.00 75.38 185 LEU A CA 1
ATOM 1449 C C . LEU A 1 185 ? 13.082 -7.793 -13.378 1.00 75.38 185 LEU A C 1
ATOM 1451 O O . LEU A 1 185 ? 14.265 -7.805 -13.051 1.00 75.38 185 LEU A O 1
ATOM 1455 N N . ARG A 1 186 ? 12.250 -8.771 -13.003 1.00 77.88 186 ARG A N 1
ATOM 1456 C CA . ARG A 1 186 ? 12.593 -9.779 -11.982 1.00 77.88 186 ARG A CA 1
ATOM 1457 C C . ARG A 1 186 ? 13.870 -10.567 -12.275 1.00 77.88 186 ARG A C 1
ATOM 1459 O O . ARG A 1 186 ? 14.579 -10.911 -11.334 1.00 77.88 186 ARG A O 1
ATOM 1466 N N . LEU A 1 187 ? 14.136 -10.880 -13.543 1.00 76.69 187 LEU A N 1
ATOM 1467 C CA . LEU A 1 187 ? 15.318 -11.654 -13.938 1.00 76.69 187 LEU A CA 1
ATOM 1468 C C . LEU A 1 187 ? 16.579 -10.783 -14.024 1.00 76.69 187 LEU A C 1
ATOM 1470 O O . LEU A 1 187 ? 17.638 -11.207 -13.569 1.00 76.69 187 LEU A O 1
ATOM 1474 N N . ASP A 1 188 ? 16.452 -9.566 -14.554 1.00 70.88 188 ASP A N 1
ATOM 1475 C CA . ASP A 1 188 ? 17.592 -8.691 -14.860 1.00 70.88 188 ASP A CA 1
ATOM 1476 C C . ASP A 1 188 ? 17.983 -7.772 -13.689 1.00 70.88 188 ASP A C 1
ATOM 1478 O O . ASP A 1 188 ? 19.151 -7.423 -13.517 1.00 70.88 188 ASP A O 1
ATOM 1482 N N . ALA A 1 189 ? 17.010 -7.374 -12.867 1.00 74.81 189 ALA A N 1
ATOM 1483 C CA . ALA A 1 189 ? 17.162 -6.443 -11.752 1.00 74.81 189 ALA A CA 1
ATOM 1484 C C . ALA A 1 189 ? 16.267 -6.856 -10.560 1.00 74.81 189 ALA A C 1
ATOM 1486 O O . ALA A 1 189 ? 15.308 -6.157 -10.216 1.00 74.81 189 ALA A O 1
ATOM 1487 N N . PRO A 1 190 ? 16.575 -7.975 -9.874 1.00 75.38 190 PRO A N 1
ATOM 1488 C CA . PRO A 1 190 ? 15.707 -8.564 -8.847 1.00 75.38 190 PRO A CA 1
ATOM 1489 C C . PRO A 1 190 ? 15.426 -7.636 -7.652 1.00 75.38 190 PRO A C 1
ATOM 1491 O O . PRO A 1 190 ? 14.354 -7.705 -7.051 1.00 75.38 190 PRO A O 1
ATOM 1494 N N . LEU A 1 191 ? 16.354 -6.734 -7.317 1.00 74.81 191 LEU A N 1
ATOM 1495 C CA . LEU A 1 191 ? 16.160 -5.741 -6.252 1.00 74.81 191 LEU A CA 1
ATOM 1496 C C . LEU A 1 191 ? 15.184 -4.633 -6.657 1.00 74.81 191 LEU A C 1
ATOM 1498 O O . LEU A 1 191 ? 14.320 -4.269 -5.862 1.00 74.81 191 LEU A O 1
ATOM 1502 N N . SER A 1 192 ? 15.288 -4.123 -7.887 1.00 77.19 192 SER A N 1
ATOM 1503 C CA . SER A 1 192 ? 14.309 -3.174 -8.427 1.00 77.19 192 SER A CA 1
ATOM 1504 C C . SER A 1 192 ? 12.928 -3.814 -8.524 1.00 77.19 192 SER A C 1
ATOM 1506 O O . SER A 1 192 ? 11.944 -3.229 -8.081 1.00 77.19 192 SER A O 1
ATOM 1508 N N . ALA A 1 193 ? 12.862 -5.058 -9.005 1.00 79.75 193 ALA A N 1
ATOM 1509 C CA . ALA A 1 193 ? 11.623 -5.824 -9.045 1.00 79.75 193 ALA A CA 1
ATOM 1510 C C . ALA A 1 193 ? 11.018 -6.025 -7.648 1.00 79.75 193 ALA A C 1
ATOM 1512 O O . ALA A 1 193 ? 9.809 -5.899 -7.488 1.00 79.75 193 ALA A O 1
ATOM 1513 N N . SER A 1 194 ? 11.840 -6.275 -6.623 1.00 84.69 194 SER A N 1
ATOM 1514 C CA . SER A 1 194 ? 11.361 -6.416 -5.241 1.00 84.69 194 SER A CA 1
ATOM 1515 C C . SER A 1 194 ? 10.730 -5.125 -4.716 1.00 84.69 194 SER A C 1
ATOM 1517 O O . SER A 1 194 ? 9.674 -5.180 -4.095 1.00 84.69 194 SER A O 1
ATOM 1519 N N . LYS A 1 195 ? 11.316 -3.958 -5.022 1.00 81.81 195 LYS A N 1
ATOM 1520 C CA . LYS A 1 195 ? 10.719 -2.654 -4.679 1.00 81.81 195 LYS A CA 1
ATOM 1521 C C . LYS A 1 195 ? 9.371 -2.444 -5.368 1.00 81.81 195 LYS A C 1
ATOM 1523 O O . LYS A 1 195 ? 8.436 -1.960 -4.746 1.00 81.81 195 LYS A O 1
ATOM 1528 N N . LEU A 1 196 ? 9.262 -2.826 -6.638 1.00 78.06 196 LEU A N 1
ATOM 1529 C CA . LEU A 1 196 ? 8.013 -2.722 -7.395 1.00 78.06 196 LEU A CA 1
ATOM 1530 C C . LEU A 1 196 ? 6.941 -3.687 -6.873 1.00 78.06 196 LEU A C 1
ATOM 1532 O O . LEU A 1 196 ? 5.779 -3.305 -6.772 1.00 78.06 196 LEU A O 1
ATOM 1536 N N . PHE A 1 197 ? 7.322 -4.909 -6.490 1.00 88.31 197 PHE A N 1
ATOM 1537 C CA . PHE A 1 197 ? 6.413 -5.837 -5.816 1.00 88.31 197 PHE A CA 1
ATOM 1538 C C . PHE A 1 197 ? 5.951 -5.315 -4.452 1.00 88.31 197 PHE A C 1
ATOM 1540 O O . PHE A 1 197 ? 4.805 -5.555 -4.090 1.00 88.31 197 PHE A O 1
ATOM 1547 N N . ASP A 1 198 ? 6.799 -4.590 -3.720 1.00 87.75 198 ASP A N 1
ATOM 1548 C CA . ASP A 1 198 ? 6.426 -3.965 -2.445 1.00 87.75 198 ASP A CA 1
ATOM 1549 C C . ASP A 1 198 ? 5.393 -2.852 -2.666 1.00 87.75 198 ASP A C 1
ATOM 1551 O O . ASP A 1 198 ? 4.335 -2.877 -2.051 1.00 87.75 198 ASP A O 1
ATOM 1555 N N . GLN A 1 199 ? 5.621 -1.957 -3.640 1.00 83.06 199 GLN A N 1
ATOM 1556 C CA . GLN A 1 199 ? 4.638 -0.924 -4.016 1.00 83.06 199 GLN A CA 1
ATOM 1557 C C . GLN A 1 199 ? 3.312 -1.530 -4.496 1.00 83.06 199 GLN A C 1
ATOM 1559 O O . GLN A 1 199 ? 2.236 -1.044 -4.154 1.00 83.06 199 GLN A O 1
ATOM 1564 N N . TYR A 1 200 ? 3.376 -2.616 -5.269 1.00 87.06 200 TYR A N 1
ATOM 1565 C CA . TYR A 1 200 ? 2.194 -3.377 -5.667 1.00 87.06 200 TYR A CA 1
ATOM 1566 C C . TYR A 1 200 ? 1.431 -3.934 -4.459 1.00 87.06 200 TYR A C 1
ATOM 1568 O O . TYR A 1 200 ? 0.200 -3.868 -4.426 1.00 87.06 200 TYR A O 1
ATOM 1576 N N . ALA A 1 201 ? 2.144 -4.508 -3.490 1.00 90.44 201 ALA A N 1
ATOM 1577 C CA . ALA A 1 201 ? 1.544 -5.102 -2.306 1.00 90.44 201 ALA A CA 1
ATOM 1578 C C . ALA A 1 201 ? 0.906 -4.035 -1.410 1.00 90.44 201 ALA A C 1
ATOM 1580 O O . ALA A 1 201 ? -0.248 -4.191 -1.019 1.00 90.44 201 ALA A O 1
ATOM 1581 N N . ASP A 1 202 ? 1.610 -2.929 -1.171 1.00 87.38 202 ASP A N 1
ATOM 1582 C CA . ASP A 1 202 ? 1.125 -1.828 -0.340 1.00 87.38 202 ASP A CA 1
ATOM 1583 C C . ASP A 1 202 ? -0.133 -1.191 -0.950 1.00 87.38 202 ASP A C 1
ATOM 1585 O O . ASP A 1 202 ? -1.152 -1.099 -0.269 1.00 87.38 202 ASP A O 1
ATOM 1589 N N . LEU A 1 203 ? -0.147 -0.930 -2.266 1.00 82.62 203 LEU A N 1
ATOM 1590 C CA . LEU A 1 203 ? -1.358 -0.473 -2.961 1.00 82.62 203 LEU A CA 1
ATOM 1591 C C . LEU A 1 203 ? -2.500 -1.487 -2.909 1.00 82.62 203 LEU A C 1
ATOM 1593 O O . LEU A 1 203 ? -3.659 -1.091 -2.816 1.00 82.62 203 LEU A O 1
ATOM 1597 N N . SER A 1 204 ? -2.197 -2.787 -2.981 1.00 88.69 204 SER A N 1
ATOM 1598 C CA . SER A 1 204 ? -3.225 -3.820 -2.821 1.00 88.69 204 SER A CA 1
ATOM 1599 C C . SER A 1 204 ? -3.859 -3.716 -1.432 1.00 88.69 204 SER A C 1
ATOM 1601 O O . SER A 1 204 ? -5.079 -3.678 -1.321 1.00 88.69 204 SER A O 1
ATOM 1603 N N . VAL A 1 205 ? -3.046 -3.582 -0.384 1.00 89.44 205 VAL A N 1
ATOM 1604 C CA . VAL A 1 205 ? -3.513 -3.431 1.000 1.00 89.44 205 VAL A CA 1
ATOM 1605 C C . VAL A 1 205 ? -4.299 -2.137 1.196 1.00 89.44 205 VAL A C 1
ATOM 1607 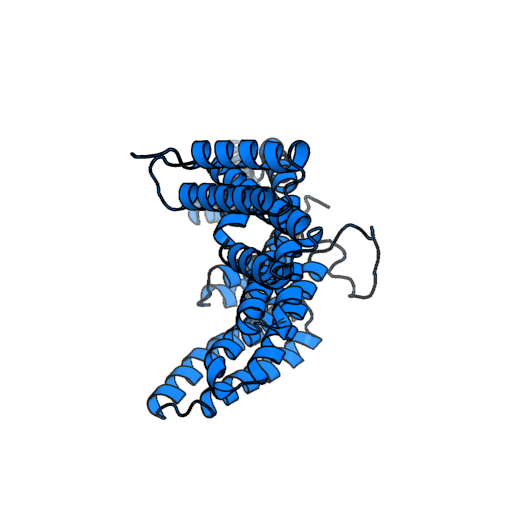O O . VAL A 1 205 ? -5.361 -2.171 1.807 1.00 89.44 205 VAL A O 1
ATOM 1610 N N . SER A 1 206 ? -3.846 -1.019 0.634 1.00 84.12 206 SER A N 1
ATOM 1611 C CA . SER A 1 206 ? -4.582 0.246 0.699 1.00 84.12 206 SER A CA 1
ATOM 1612 C C . SER A 1 206 ? -5.925 0.181 -0.019 1.00 84.12 206 SER A C 1
ATOM 1614 O O . SER A 1 206 ? -6.907 0.707 0.487 1.00 84.12 206 SER A O 1
ATOM 1616 N N . ILE A 1 207 ? -6.018 -0.491 -1.169 1.00 83.19 207 ILE A N 1
ATOM 1617 C CA . ILE A 1 207 ? -7.323 -0.732 -1.800 1.00 83.19 207 ILE A CA 1
ATOM 1618 C C . ILE A 1 207 ? -8.186 -1.615 -0.893 1.00 83.19 207 ILE A C 1
ATOM 1620 O O . ILE A 1 207 ? -9.360 -1.313 -0.706 1.00 83.19 207 ILE A O 1
ATOM 1624 N N . ALA A 1 208 ? -7.615 -2.661 -0.288 1.00 87.19 208 ALA A N 1
ATOM 1625 C CA . ALA A 1 208 ? -8.341 -3.550 0.615 1.00 87.19 208 ALA A CA 1
ATOM 1626 C C . ALA A 1 208 ? -8.967 -2.783 1.791 1.00 87.19 208 ALA A C 1
ATOM 1628 O O . ALA A 1 208 ? -10.167 -2.906 2.005 1.00 87.19 208 ALA A O 1
ATOM 1629 N N . THR A 1 209 ? -8.209 -1.931 2.488 1.00 83.75 209 THR A N 1
ATOM 1630 C CA . THR A 1 209 ? -8.720 -1.137 3.626 1.00 83.75 209 THR A CA 1
ATOM 1631 C C . THR A 1 209 ? -9.742 -0.073 3.220 1.00 83.75 209 THR A C 1
ATOM 1633 O O . THR A 1 209 ? -10.502 0.418 4.055 1.00 83.75 209 THR A O 1
ATOM 1636 N N . LEU A 1 210 ? -9.789 0.294 1.937 1.00 78.00 210 LEU A N 1
ATOM 1637 C CA . LEU A 1 210 ? -10.795 1.213 1.416 1.00 78.00 210 LEU A CA 1
ATOM 1638 C C . LEU A 1 210 ? -12.124 0.519 1.104 1.00 78.00 210 LEU A C 1
ATOM 1640 O O . LEU A 1 210 ? -13.163 1.178 1.151 1.00 78.00 210 LEU A O 1
ATOM 1644 N N . LEU A 1 211 ? -12.108 -0.781 0.805 1.00 78.19 211 LEU A N 1
ATOM 1645 C CA . LEU A 1 211 ? -13.314 -1.532 0.472 1.00 78.19 211 LEU A CA 1
ATOM 1646 C C . LEU A 1 211 ? -14.166 -1.816 1.723 1.00 78.19 211 LEU A C 1
ATOM 1648 O O . LEU A 1 211 ? -13.622 -2.066 2.803 1.00 78.19 211 LEU A O 1
ATOM 1652 N N . PRO A 1 212 ? -15.505 -1.814 1.595 1.00 74.12 212 PRO A N 1
ATOM 1653 C CA . PRO A 1 212 ? -16.389 -2.191 2.692 1.00 74.12 212 PRO A CA 1
ATOM 1654 C C . PRO A 1 212 ? -16.195 -3.666 3.068 1.00 74.12 212 PRO A C 1
ATOM 1656 O O . PRO A 1 212 ? -15.891 -4.498 2.209 1.00 74.12 212 PRO A O 1
ATOM 1659 N N . HIS A 1 213 ? -16.391 -3.990 4.349 1.00 71.06 213 HIS A N 1
ATOM 1660 C CA . HIS A 1 213 ? -16.472 -5.378 4.812 1.00 71.06 213 HIS A CA 1
ATOM 1661 C C . HIS A 1 213 ? -17.764 -6.001 4.280 1.00 71.06 213 HIS A C 1
ATOM 1663 O O . HIS A 1 213 ? -18.839 -5.422 4.435 1.00 71.06 213 HIS A O 1
ATOM 1669 N N . SER A 1 214 ? -17.678 -7.155 3.620 1.00 63.84 214 SER A N 1
ATOM 1670 C CA . SER A 1 214 ? -18.880 -7.856 3.160 1.00 63.84 214 SER A CA 1
ATOM 1671 C C . SER A 1 214 ? -19.510 -8.677 4.291 1.00 63.84 214 SER A C 1
ATOM 1673 O O . SER A 1 214 ? -18.815 -9.280 5.108 1.00 63.84 214 SER A O 1
ATOM 1675 N N . THR A 1 215 ? -20.842 -8.747 4.335 1.00 53.47 215 THR A N 1
ATOM 1676 C CA . THR A 1 215 ? -21.593 -9.549 5.321 1.00 53.47 215 THR A CA 1
ATOM 1677 C C . THR A 1 215 ? -21.305 -11.057 5.219 1.00 53.47 215 THR A C 1
ATOM 1679 O O . THR A 1 215 ? -21.496 -11.791 6.188 1.00 53.47 215 THR A O 1
ATOM 1682 N N . GLU A 1 216 ? -20.787 -11.520 4.076 1.00 46.56 216 GLU A N 1
ATOM 1683 C CA . GLU A 1 216 ? -20.455 -12.922 3.785 1.00 46.56 216 GLU A CA 1
ATOM 1684 C C . GLU A 1 216 ? -19.013 -13.320 4.167 1.00 46.56 216 GLU A C 1
ATOM 1686 O O . GLU A 1 216 ? -18.704 -14.510 4.233 1.00 46.56 216 GLU A O 1
ATOM 1691 N N . GLU A 1 217 ? -18.129 -12.372 4.510 1.00 50.06 217 GLU A N 1
ATOM 1692 C CA . GLU A 1 217 ? -16.734 -12.657 4.906 1.00 50.06 217 GLU A CA 1
ATOM 1693 C C . GLU A 1 217 ? -16.602 -13.475 6.202 1.00 50.06 217 GLU A C 1
ATOM 1695 O O . GLU A 1 217 ? -15.541 -14.039 6.475 1.00 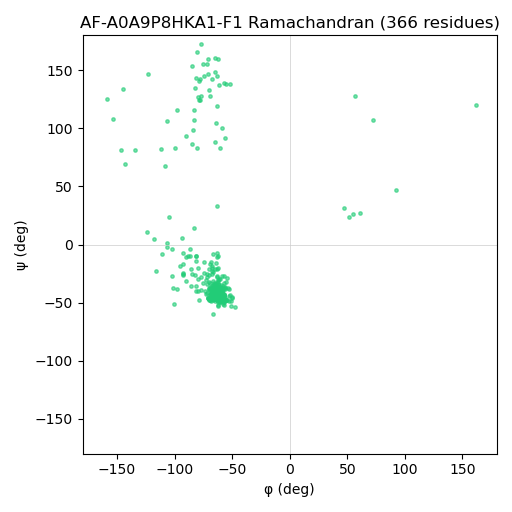50.06 217 GLU A O 1
ATOM 1700 N N . ASN A 1 218 ? -17.671 -13.562 6.998 1.00 41.75 218 ASN A N 1
ATOM 1701 C CA . ASN A 1 218 ? -17.724 -14.360 8.226 1.00 41.75 218 ASN A CA 1
ATOM 1702 C C . ASN A 1 218 ? -18.178 -15.811 7.992 1.00 41.75 218 ASN A C 1
ATOM 1704 O O . ASN A 1 218 ? -18.076 -16.639 8.898 1.00 41.75 218 ASN A O 1
ATOM 1708 N N . ALA A 1 219 ? -18.667 -16.150 6.795 1.00 38.00 219 ALA A N 1
ATOM 1709 C CA . ALA A 1 219 ? -19.262 -17.449 6.503 1.00 38.00 219 ALA A CA 1
ATOM 1710 C C . ALA A 1 219 ? -18.358 -18.304 5.607 1.00 38.00 219 ALA A C 1
ATOM 1712 O O . ALA A 1 219 ? -18.729 -18.627 4.491 1.00 38.00 219 ALA A O 1
ATOM 1713 N N . ASN A 1 220 ? -17.206 -18.735 6.133 1.00 39.97 220 ASN A N 1
ATOM 1714 C CA . ASN A 1 220 ? -16.303 -19.724 5.526 1.00 39.97 220 ASN A CA 1
ATOM 1715 C C . ASN A 1 220 ? -15.789 -19.380 4.108 1.00 39.97 220 ASN A C 1
ATOM 1717 O O . ASN A 1 220 ? -16.521 -19.216 3.141 1.00 39.97 220 ASN A O 1
ATOM 1721 N N . SER A 1 221 ? -14.469 -19.426 3.946 1.00 40.12 221 SER A N 1
ATOM 1722 C CA . SER A 1 221 ? -13.686 -19.182 2.722 1.00 40.12 221 SER A CA 1
ATOM 1723 C C . SER A 1 221 ? -13.929 -20.156 1.544 1.00 40.12 221 SER A C 1
ATOM 1725 O O . SER A 1 221 ? -13.018 -20.458 0.775 1.00 40.12 221 SER A O 1
ATOM 1727 N N . THR A 1 222 ? -15.148 -20.677 1.363 1.00 37.84 222 THR A N 1
ATOM 1728 C CA . THR A 1 222 ? -15.489 -21.695 0.352 1.00 37.84 222 THR A CA 1
ATOM 1729 C C . THR A 1 222 ? -16.624 -21.310 -0.601 1.00 37.84 222 THR A C 1
ATOM 1731 O O . THR A 1 222 ? -17.053 -22.153 -1.386 1.00 37.84 222 THR A O 1
ATOM 1734 N N . GLN A 1 223 ? -17.087 -20.057 -0.622 1.00 38.50 223 GLN A N 1
ATOM 1735 C CA . GLN A 1 223 ? -17.979 -19.579 -1.684 1.00 38.50 223 GLN A CA 1
ATOM 1736 C C . GLN A 1 223 ? -17.286 -18.542 -2.569 1.00 38.50 223 GLN A C 1
ATOM 1738 O O . GLN A 1 223 ? -17.460 -17.337 -2.458 1.00 38.50 223 GLN A O 1
ATOM 1743 N N . LYS A 1 224 ? -16.510 -19.056 -3.531 1.00 46.84 224 LYS A N 1
ATOM 1744 C CA . LYS A 1 224 ? -16.248 -18.333 -4.778 1.00 46.84 224 LYS A CA 1
ATOM 1745 C C . LYS A 1 224 ? -17.576 -18.191 -5.520 1.00 46.84 224 LYS A C 1
ATOM 1747 O O . LYS A 1 224 ? -18.030 -19.179 -6.095 1.00 46.84 224 LYS A O 1
ATOM 1752 N N . ASN A 1 225 ? -18.175 -17.000 -5.506 1.00 42.28 225 ASN A N 1
ATOM 1753 C CA . ASN A 1 225 ? -18.639 -16.282 -6.704 1.00 42.28 225 ASN A CA 1
ATOM 1754 C C . ASN A 1 225 ? -19.665 -15.190 -6.369 1.00 42.28 225 ASN A C 1
ATOM 1756 O O . ASN A 1 225 ? -20.800 -15.503 -6.033 1.00 42.28 225 ASN A O 1
ATOM 1760 N N . ALA A 1 226 ? -19.332 -13.941 -6.704 1.00 35.72 226 ALA A N 1
ATOM 1761 C CA . ALA A 1 226 ? -20.277 -12.998 -7.298 1.00 35.72 226 ALA A CA 1
ATOM 1762 C C . ALA A 1 226 ? -19.497 -11.967 -8.139 1.00 35.72 226 ALA A C 1
ATOM 1764 O O . ALA A 1 226 ? -18.823 -11.095 -7.606 1.00 35.72 226 ALA A O 1
ATOM 1765 N N . ASN A 1 227 ? -19.607 -12.084 -9.468 1.00 40.84 227 ASN A N 1
ATOM 1766 C CA . ASN A 1 227 ? -18.961 -11.266 -10.508 1.00 40.84 227 ASN A CA 1
ATOM 1767 C C . ASN A 1 227 ? -17.431 -11.486 -10.695 1.00 40.84 227 ASN A C 1
ATOM 1769 O O . ASN A 1 227 ? -16.637 -10.997 -9.896 1.00 40.84 227 ASN A O 1
ATOM 1773 N N . PRO A 1 228 ? -16.973 -12.138 -11.788 1.00 42.03 228 PRO A N 1
ATOM 1774 C CA . PRO A 1 228 ? -15.546 -12.415 -12.032 1.00 42.03 228 PRO A CA 1
ATOM 1775 C C . PRO A 1 228 ? -14.672 -11.160 -12.209 1.00 42.03 228 PRO A C 1
ATOM 1777 O O . PRO A 1 228 ? -13.448 -11.270 -12.198 1.00 42.03 228 PRO A O 1
ATOM 1780 N N . ASN A 1 229 ? -15.284 -9.979 -12.353 1.00 47.41 229 ASN A N 1
ATOM 1781 C CA . ASN A 1 229 ? -14.586 -8.703 -12.509 1.00 47.41 229 ASN A CA 1
ATOM 1782 C C . ASN A 1 229 ? -14.547 -7.847 -11.231 1.00 47.41 229 ASN A C 1
ATOM 1784 O O . ASN A 1 229 ? -13.928 -6.786 -11.252 1.00 47.41 229 ASN A O 1
ATOM 1788 N N . LYS A 1 230 ? -15.192 -8.261 -10.129 1.00 58.19 230 LYS A N 1
ATOM 1789 C CA . LYS A 1 230 ? -15.155 -7.522 -8.858 1.00 58.19 230 LYS A CA 1
ATOM 1790 C C . LYS A 1 230 ? -14.264 -8.275 -7.874 1.00 58.19 230 LYS A C 1
ATOM 1792 O O . LYS A 1 230 ? -14.647 -9.328 -7.377 1.00 58.19 230 LYS A O 1
ATOM 1797 N N . LYS A 1 231 ? -13.065 -7.750 -7.615 1.00 69.44 231 LYS A N 1
ATOM 1798 C CA . LYS A 1 231 ? -12.215 -8.267 -6.536 1.00 69.44 231 LYS A CA 1
ATOM 1799 C C . LYS A 1 231 ? -12.817 -7.909 -5.185 1.00 69.44 231 LYS A C 1
ATOM 1801 O O . LYS A 1 231 ? -13.208 -6.764 -4.968 1.00 69.44 231 LYS A O 1
ATOM 1806 N N . ASP A 1 232 ? -12.879 -8.894 -4.301 1.00 79.50 232 ASP A N 1
ATOM 1807 C CA . ASP A 1 232 ? -13.211 -8.710 -2.895 1.00 79.50 232 ASP A CA 1
ATOM 1808 C C . ASP A 1 232 ? -11.983 -8.223 -2.105 1.00 79.50 232 ASP A C 1
ATOM 1810 O O . ASP A 1 232 ? -10.842 -8.271 -2.582 1.00 79.50 232 ASP A O 1
ATOM 1814 N N . LYS A 1 233 ? -12.216 -7.743 -0.878 1.00 86.44 233 LYS A N 1
ATOM 1815 C CA . LYS A 1 233 ? -11.164 -7.270 0.033 1.00 86.44 233 LYS A CA 1
ATOM 1816 C C . LYS A 1 233 ? -10.065 -8.327 0.221 1.00 86.44 233 LYS A C 1
ATOM 1818 O O . LYS A 1 233 ? -8.874 -8.028 0.108 1.00 86.44 233 LYS A O 1
ATOM 1823 N N . ASN A 1 234 ? -10.458 -9.587 0.411 1.00 86.38 234 ASN A N 1
ATOM 1824 C CA . ASN A 1 234 ? -9.533 -10.703 0.607 1.00 86.38 234 ASN A CA 1
ATOM 1825 C C . ASN A 1 234 ? -8.648 -10.992 -0.612 1.00 86.38 234 ASN A C 1
ATOM 1827 O O . ASN A 1 234 ? -7.480 -11.343 -0.428 1.00 86.38 234 ASN A O 1
ATOM 1831 N N . SER A 1 235 ? -9.140 -10.803 -1.842 1.00 88.88 235 SER A N 1
ATOM 1832 C CA . SER A 1 235 ? -8.321 -10.938 -3.050 1.00 88.88 235 SER A CA 1
ATOM 1833 C C . SER A 1 235 ? -7.192 -9.913 -3.099 1.00 88.88 235 SER A C 1
ATOM 1835 O O . SER A 1 235 ? -6.137 -10.222 -3.658 1.00 88.88 235 SER A O 1
ATOM 1837 N N . TYR A 1 236 ? -7.389 -8.712 -2.557 1.00 90.56 236 TYR A N 1
ATOM 1838 C CA . TYR A 1 236 ? -6.338 -7.700 -2.502 1.00 90.56 236 TYR A CA 1
ATOM 1839 C C . TYR A 1 236 ? -5.278 -8.033 -1.442 1.00 90.56 236 TYR A C 1
ATOM 1841 O O . TYR A 1 236 ? -4.082 -7.932 -1.727 1.00 90.56 236 TYR A O 1
ATOM 1849 N N . TYR A 1 237 ? -5.679 -8.533 -0.269 1.00 92.44 237 TYR A N 1
ATOM 1850 C CA . TYR A 1 237 ? -4.722 -9.075 0.705 1.00 92.44 237 TYR A CA 1
ATOM 1851 C C . TYR A 1 237 ? -3.956 -10.286 0.157 1.00 92.44 237 TYR A C 1
ATOM 1853 O O . TYR A 1 237 ? -2.750 -10.401 0.365 1.00 92.44 237 TYR A O 1
ATOM 1861 N N . GLU A 1 238 ? -4.618 -11.160 -0.603 1.00 91.88 238 GLU A N 1
ATOM 1862 C CA . GLU A 1 238 ? -3.971 -12.314 -1.232 1.00 91.88 238 GLU A CA 1
ATOM 1863 C C . GLU A 1 238 ? -2.969 -11.888 -2.315 1.00 91.88 238 GLU A C 1
ATOM 1865 O O . GLU A 1 238 ? -1.883 -12.458 -2.434 1.00 91.88 238 GLU A O 1
ATOM 1870 N N . ASP A 1 239 ? -3.280 -10.846 -3.087 1.00 92.06 239 ASP A N 1
ATOM 1871 C CA . ASP A 1 239 ? -2.329 -10.240 -4.020 1.00 92.06 239 ASP A CA 1
ATOM 1872 C C . ASP A 1 239 ? -1.076 -9.719 -3.297 1.00 92.06 239 ASP A C 1
ATOM 1874 O O . ASP A 1 239 ? 0.043 -9.983 -3.753 1.00 92.06 239 ASP A O 1
ATOM 1878 N N . ALA A 1 240 ? -1.251 -9.032 -2.164 1.00 94.31 240 ALA A N 1
ATOM 1879 C CA . ALA A 1 240 ? -0.145 -8.539 -1.347 1.00 94.31 240 ALA A CA 1
ATOM 1880 C C . ALA A 1 240 ? 0.716 -9.687 -0.801 1.00 94.31 240 ALA A C 1
ATOM 1882 O O . ALA A 1 240 ? 1.939 -9.673 -0.952 1.00 94.31 240 ALA A O 1
ATOM 1883 N N . LEU A 1 241 ? 0.085 -10.734 -0.262 1.00 94.69 241 LEU A N 1
ATOM 1884 C CA . LEU A 1 241 ? 0.772 -11.938 0.208 1.00 94.69 241 LEU A CA 1
ATOM 1885 C C . LEU A 1 241 ? 1.596 -12.586 -0.908 1.00 94.69 241 LEU A C 1
ATOM 1887 O O . LEU A 1 241 ? 2.779 -12.857 -0.721 1.00 94.69 241 LEU A O 1
ATOM 1891 N N . ASN A 1 242 ? 1.032 -12.766 -2.103 1.00 94.69 242 ASN A N 1
ATOM 1892 C CA . ASN A 1 242 ? 1.761 -13.341 -3.239 1.00 94.69 242 ASN A CA 1
ATOM 1893 C C . ASN A 1 242 ? 2.991 -12.510 -3.648 1.00 94.69 242 ASN A C 1
ATOM 1895 O O . ASN A 1 242 ? 4.039 -13.063 -4.016 1.00 94.69 242 ASN A O 1
ATOM 1899 N N . ALA A 1 243 ? 2.895 -11.184 -3.558 1.00 93.31 243 ALA A N 1
ATOM 1900 C CA . ALA A 1 243 ? 4.017 -10.292 -3.809 1.00 93.31 243 ALA A CA 1
ATOM 1901 C C . ALA A 1 243 ? 5.088 -10.388 -2.714 1.00 93.31 243 ALA A C 1
ATOM 1903 O O . ALA A 1 243 ? 6.258 -10.601 -3.042 1.00 93.31 243 ALA A O 1
ATOM 1904 N N . TYR A 1 244 ? 4.708 -10.364 -1.432 1.00 94.38 244 TYR A N 1
ATOM 1905 C CA . TYR A 1 244 ? 5.644 -10.586 -0.326 1.00 94.38 244 TYR A CA 1
ATOM 1906 C C . TYR A 1 244 ? 6.315 -11.965 -0.412 1.00 94.38 244 TYR A C 1
ATOM 1908 O O . TYR A 1 244 ? 7.522 -12.061 -0.198 1.00 94.38 244 TYR A O 1
ATOM 1916 N N . ALA A 1 245 ? 5.601 -13.016 -0.839 1.00 91.94 245 ALA A N 1
ATOM 1917 C CA . ALA A 1 245 ? 6.182 -14.342 -1.099 1.00 91.94 245 ALA A CA 1
ATOM 1918 C C . ALA A 1 245 ? 7.310 -14.268 -2.134 1.00 91.94 245 ALA A C 1
ATOM 1920 O O . ALA A 1 245 ? 8.356 -14.906 -1.997 1.00 91.94 245 ALA A O 1
ATOM 1921 N N . THR A 1 246 ? 7.070 -13.508 -3.204 1.00 90.94 246 THR A N 1
ATOM 1922 C CA . THR A 1 246 ? 8.008 -13.341 -4.314 1.00 90.94 246 THR A CA 1
ATOM 1923 C C . THR A 1 246 ? 9.243 -12.565 -3.865 1.00 90.94 246 THR A C 1
ATOM 1925 O O . THR A 1 246 ? 10.362 -12.980 -4.172 1.00 90.94 246 THR A O 1
ATOM 1928 N N . ILE A 1 247 ? 9.052 -11.499 -3.085 1.00 90.38 247 ILE A N 1
ATOM 1929 C CA . ILE A 1 247 ? 10.139 -10.711 -2.494 1.00 90.38 247 ILE A CA 1
ATOM 1930 C C . ILE A 1 247 ? 10.971 -11.580 -1.549 1.00 90.38 247 ILE A C 1
ATOM 1932 O O . ILE A 1 247 ? 12.183 -11.674 -1.715 1.00 90.38 247 ILE A O 1
ATOM 1936 N N . LEU A 1 248 ? 10.337 -12.276 -0.602 1.00 88.75 248 LEU A N 1
ATOM 1937 C CA . LEU A 1 248 ? 11.024 -13.128 0.371 1.00 88.75 248 LEU A CA 1
ATOM 1938 C C . LEU A 1 248 ? 11.883 -14.197 -0.316 1.00 88.75 248 LEU A C 1
ATOM 1940 O O . LEU A 1 248 ? 13.054 -14.350 0.030 1.00 88.75 248 LEU A O 1
ATOM 1944 N N . LYS A 1 249 ? 11.353 -14.866 -1.349 1.00 87.12 249 LYS A N 1
ATOM 1945 C CA . LYS A 1 249 ? 12.120 -15.827 -2.163 1.00 87.12 249 LYS A CA 1
ATOM 1946 C C . LYS A 1 249 ? 13.327 -15.181 -2.847 1.00 87.12 249 LYS A C 1
ATOM 1948 O O . LYS A 1 249 ? 14.396 -15.785 -2.884 1.00 87.12 249 LYS A O 1
ATOM 1953 N N . ALA A 1 250 ? 13.175 -13.969 -3.382 1.00 83.44 250 ALA A N 1
ATOM 1954 C CA . ALA A 1 250 ? 14.272 -13.250 -4.028 1.00 83.44 250 ALA A CA 1
ATOM 1955 C C . ALA A 1 250 ? 15.363 -12.836 -3.023 1.00 83.44 250 ALA A C 1
ATOM 1957 O O . ALA A 1 250 ? 16.551 -13.001 -3.297 1.00 83.44 250 ALA A O 1
ATOM 1958 N N . LEU A 1 251 ? 14.975 -12.345 -1.842 1.00 82.12 251 LEU A N 1
ATOM 1959 C CA . LEU A 1 251 ? 15.911 -11.902 -0.804 1.00 82.12 251 LEU A CA 1
ATOM 1960 C C . LEU A 1 251 ? 16.661 -13.070 -0.150 1.00 82.12 251 LEU A C 1
ATOM 1962 O O . LEU A 1 251 ? 17.835 -12.922 0.187 1.00 82.12 251 LEU A O 1
ATOM 1966 N N . GLN A 1 252 ? 16.025 -14.240 -0.030 1.00 78.00 252 GLN A N 1
ATOM 1967 C CA . GLN A 1 252 ? 16.663 -15.470 0.459 1.00 78.00 252 GLN A CA 1
ATOM 1968 C C . GLN A 1 252 ? 17.781 -15.985 -0.468 1.00 78.00 252 GLN A C 1
ATOM 1970 O O . GLN A 1 252 ? 18.655 -16.718 -0.008 1.00 78.00 252 GLN A O 1
ATOM 1975 N N . GLY A 1 253 ? 17.787 -15.592 -1.748 1.00 70.62 253 GLY A N 1
ATOM 1976 C CA . GLY A 1 253 ? 18.785 -16.026 -2.732 1.00 70.62 253 GLY A CA 1
ATOM 1977 C C . GLY A 1 253 ? 20.189 -15.426 -2.555 1.00 70.62 253 GLY A C 1
ATOM 1978 O O . GLY A 1 253 ? 21.163 -16.059 -2.953 1.00 70.62 253 GLY A O 1
ATOM 1979 N N . ASP A 1 254 ? 20.321 -14.242 -1.939 1.00 67.12 254 ASP A N 1
ATOM 1980 C CA . ASP A 1 254 ? 21.621 -13.634 -1.593 1.00 67.12 254 ASP A CA 1
ATOM 1981 C C . ASP A 1 254 ? 21.598 -13.096 -0.149 1.00 67.12 254 ASP A C 1
ATOM 1983 O O . ASP A 1 254 ? 21.399 -11.895 0.089 1.00 67.12 254 ASP A O 1
ATOM 1987 N N . PRO A 1 255 ? 21.797 -13.981 0.847 1.00 61.00 255 PRO A N 1
ATOM 1988 C CA . PRO A 1 255 ? 21.673 -13.613 2.248 1.00 61.00 255 PRO A CA 1
ATOM 1989 C C . PRO A 1 255 ? 22.711 -12.562 2.664 1.00 61.00 255 PRO A C 1
ATOM 1991 O O . PRO A 1 255 ? 22.438 -11.756 3.541 1.00 61.00 255 PRO A O 1
ATOM 1994 N N . LYS A 1 256 ? 23.885 -12.471 2.030 1.00 63.25 256 LYS A N 1
ATOM 1995 C CA . LYS A 1 256 ? 24.922 -11.523 2.479 1.00 63.25 256 LYS A CA 1
ATOM 1996 C C . LYS A 1 256 ? 24.568 -10.056 2.217 1.00 63.25 256 LYS A C 1
ATOM 1998 O O . LYS A 1 256 ? 25.050 -9.197 2.949 1.00 63.25 256 LYS A O 1
ATOM 2003 N N . LYS A 1 257 ? 23.737 -9.760 1.212 1.00 64.81 257 LYS A N 1
ATOM 2004 C CA . LYS A 1 257 ? 2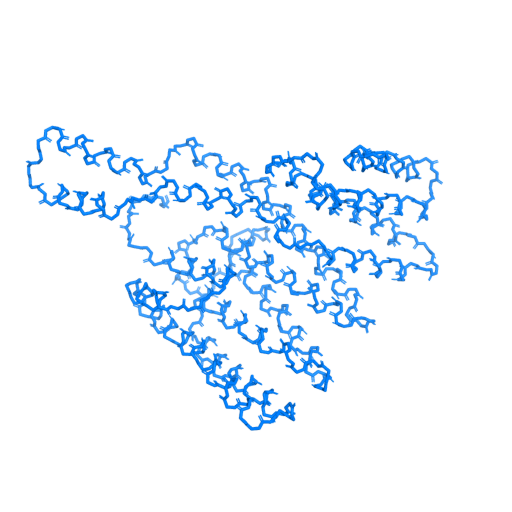3.387 -8.378 0.827 1.00 64.81 257 LYS A CA 1
ATOM 2005 C C . LYS A 1 257 ? 22.016 -7.922 1.316 1.00 64.81 257 LYS A C 1
ATOM 2007 O O . LYS A 1 257 ? 21.817 -6.731 1.526 1.00 64.81 257 LYS A O 1
ATOM 2012 N N . ASN A 1 258 ? 21.093 -8.860 1.516 1.00 66.62 258 ASN A N 1
ATOM 2013 C CA . ASN A 1 258 ? 19.666 -8.561 1.660 1.00 66.62 258 ASN A CA 1
ATOM 2014 C C . ASN A 1 258 ? 19.070 -8.964 3.016 1.00 66.62 258 ASN A C 1
ATOM 2016 O O . ASN A 1 258 ? 17.867 -8.833 3.219 1.00 66.62 258 ASN A O 1
ATOM 2020 N N . ARG A 1 259 ? 19.894 -9.439 3.961 1.00 60.84 259 ARG A N 1
ATOM 2021 C CA . ARG A 1 259 ? 19.446 -9.884 5.294 1.00 60.84 259 ARG A CA 1
ATOM 2022 C C . ARG A 1 259 ? 18.549 -8.860 5.990 1.00 60.84 259 ARG A C 1
ATOM 2024 O O . ARG A 1 259 ? 17.491 -9.218 6.480 1.00 60.84 259 ARG A O 1
ATOM 2031 N N . PHE A 1 260 ? 18.912 -7.583 5.984 1.00 61.38 260 PHE A N 1
ATOM 2032 C CA . PHE A 1 260 ? 18.201 -6.569 6.770 1.00 61.38 260 PHE A CA 1
ATOM 2033 C C . PHE A 1 260 ? 16.780 -6.247 6.286 1.00 61.38 260 PHE A C 1
ATOM 2035 O O . PHE A 1 260 ? 16.012 -5.679 7.056 1.00 61.38 260 PHE A O 1
ATOM 2042 N N . SER A 1 261 ? 16.407 -6.605 5.052 1.00 74.44 261 SER A N 1
ATOM 2043 C CA . SER A 1 261 ? 15.075 -6.303 4.510 1.00 74.44 261 SER A CA 1
ATOM 2044 C C . SER A 1 261 ? 14.064 -7.441 4.673 1.00 74.44 261 SER A C 1
ATOM 2046 O O . SER A 1 261 ? 12.864 -7.182 4.639 1.00 74.44 261 SER A O 1
ATOM 2048 N N . ILE A 1 262 ? 14.513 -8.681 4.908 1.00 83.38 262 ILE A N 1
ATOM 2049 C CA . ILE A 1 262 ? 13.636 -9.850 5.118 1.00 83.38 262 ILE A CA 1
ATOM 2050 C C . ILE A 1 262 ? 12.625 -9.632 6.267 1.00 83.38 262 ILE A C 1
ATOM 2052 O O . ILE A 1 262 ? 11.435 -9.859 6.034 1.00 83.38 262 ILE A O 1
ATOM 2056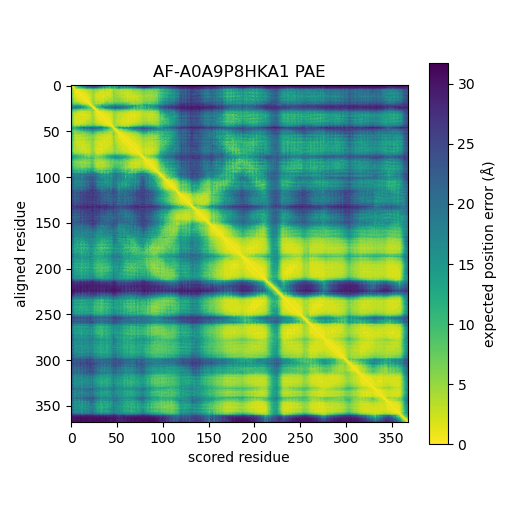 N N . PRO A 1 263 ? 13.030 -9.142 7.462 1.00 86.19 263 PRO A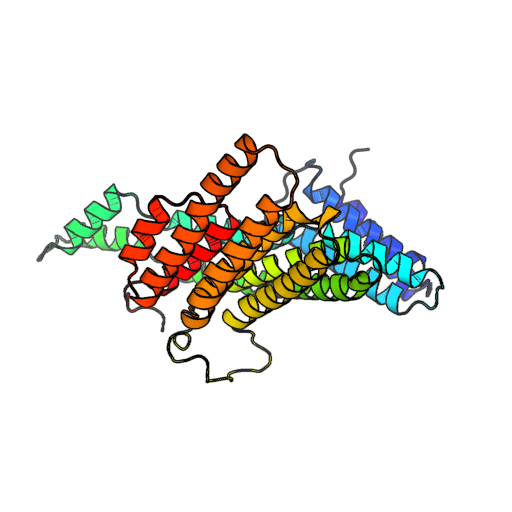 N 1
ATOM 2057 C CA . PRO A 1 263 ? 12.129 -8.946 8.604 1.00 86.19 263 PRO A CA 1
ATOM 2058 C C . PRO A 1 263 ? 10.888 -8.098 8.302 1.00 86.19 263 PRO A C 1
ATOM 2060 O O . PRO A 1 263 ? 9.796 -8.394 8.786 1.00 86.19 263 PRO A O 1
ATOM 2063 N N . THR A 1 264 ? 11.038 -7.060 7.475 1.00 87.25 264 THR A N 1
ATOM 2064 C CA . THR A 1 264 ? 9.936 -6.169 7.089 1.00 87.25 264 THR A CA 1
ATOM 2065 C C . THR A 1 264 ? 8.838 -6.936 6.358 1.00 87.25 264 THR A C 1
ATOM 2067 O O . THR A 1 264 ? 7.663 -6.811 6.694 1.00 87.25 264 THR A O 1
ATOM 2070 N N . TYR A 1 265 ? 9.216 -7.775 5.393 1.00 90.56 265 TYR A N 1
ATOM 2071 C CA . TYR A 1 265 ? 8.266 -8.533 4.575 1.00 90.56 265 TYR A CA 1
ATOM 2072 C C . TYR A 1 265 ? 7.650 -9.714 5.329 1.00 90.56 265 TYR A C 1
ATOM 2074 O O . TYR A 1 265 ? 6.474 -10.012 5.133 1.00 90.56 265 TYR A O 1
ATOM 2082 N N . CYS A 1 266 ? 8.410 -10.337 6.236 1.00 90.00 266 CYS A N 1
ATOM 2083 C CA . CYS A 1 266 ? 7.897 -11.320 7.192 1.00 90.00 266 CYS A CA 1
ATOM 2084 C C . CYS A 1 266 ? 6.756 -10.733 8.034 1.00 90.00 266 CYS A C 1
ATOM 2086 O O . CYS A 1 266 ? 5.701 -11.344 8.190 1.00 90.00 266 CYS A O 1
ATOM 2088 N N . TYR A 1 267 ? 6.953 -9.519 8.549 1.00 90.25 267 TYR A N 1
ATOM 2089 C CA . TYR A 1 267 ? 5.952 -8.858 9.375 1.00 90.25 267 TYR A CA 1
ATOM 2090 C C . TYR A 1 267 ? 4.725 -8.415 8.563 1.00 90.25 267 TYR A C 1
ATOM 2092 O O . TYR A 1 267 ? 3.599 -8.731 8.949 1.00 90.25 267 TYR A O 1
ATOM 2100 N N . LYS A 1 268 ? 4.928 -7.767 7.403 1.00 93.19 268 LYS A N 1
ATOM 2101 C CA . LYS A 1 268 ? 3.835 -7.372 6.493 1.00 93.19 268 LYS A CA 1
ATOM 2102 C C . LYS A 1 268 ? 2.970 -8.571 6.071 1.00 93.19 268 LYS A C 1
ATOM 2104 O O . LYS A 1 268 ? 1.746 -8.451 6.025 1.00 93.19 268 LYS A O 1
ATOM 2109 N N . TRP A 1 269 ? 3.582 -9.738 5.837 1.00 94.31 269 TRP A N 1
ATOM 2110 C CA . TRP A 1 269 ? 2.861 -10.987 5.570 1.00 94.31 269 TRP A CA 1
ATOM 2111 C C . TRP A 1 269 ? 1.900 -11.350 6.704 1.00 94.31 269 TRP A C 1
ATOM 2113 O O . TRP A 1 269 ? 0.716 -11.589 6.469 1.00 94.31 269 TRP A O 1
ATOM 2123 N N . CYS A 1 270 ? 2.397 -11.385 7.941 1.00 93.25 270 CYS A N 1
ATOM 2124 C CA . CYS A 1 270 ? 1.592 -11.757 9.101 1.00 93.25 270 CYS A CA 1
ATOM 2125 C C . CYS A 1 270 ? 0.435 -10.782 9.347 1.00 93.25 270 CYS A C 1
ATOM 2127 O O . CYS A 1 270 ? -0.670 -11.218 9.658 1.00 93.25 270 CYS A O 1
ATOM 2129 N N . VAL A 1 271 ? 0.661 -9.480 9.147 1.00 94.12 271 VAL A N 1
ATOM 2130 C CA . VAL A 1 271 ? -0.396 -8.46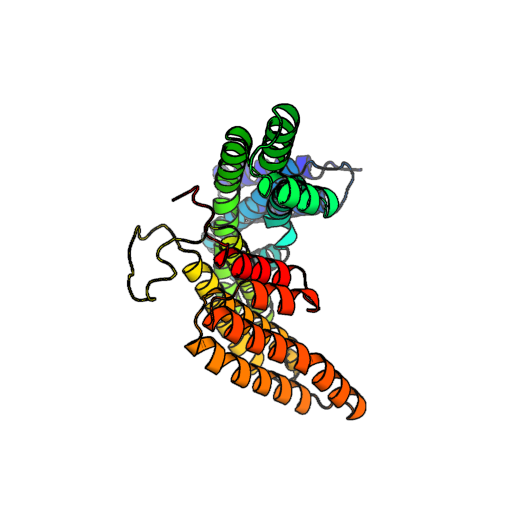0 9.239 1.00 94.12 271 VAL A CA 1
ATOM 2131 C C . VAL A 1 271 ? -1.491 -8.702 8.191 1.00 94.12 271 VAL A C 1
ATOM 2133 O O . VAL A 1 271 ? -2.672 -8.664 8.524 1.00 94.12 271 VAL A O 1
ATOM 2136 N N . CYS A 1 272 ? -1.131 -9.038 6.947 1.00 93.94 272 CYS A N 1
ATOM 2137 C CA . CYS A 1 272 ? -2.121 -9.367 5.912 1.00 93.94 272 CYS A CA 1
ATOM 2138 C C . CYS A 1 272 ? -2.909 -10.649 6.233 1.00 93.94 272 CYS A C 1
ATOM 2140 O O . CYS A 1 272 ? -4.100 -10.723 5.943 1.00 93.94 272 CYS A O 1
ATOM 2142 N N . ARG A 1 273 ? -2.275 -11.651 6.860 1.00 91.31 273 ARG A N 1
ATOM 2143 C CA . ARG A 1 273 ? -2.964 -12.872 7.320 1.00 91.31 273 ARG A CA 1
ATOM 2144 C C . ARG A 1 273 ? -3.990 -12.592 8.415 1.00 91.31 273 ARG A C 1
ATOM 2146 O O . ARG A 1 273 ? -5.097 -13.123 8.347 1.00 91.31 273 ARG A O 1
ATOM 2153 N N . LEU A 1 274 ? -3.647 -11.721 9.367 1.00 91.44 274 LEU A N 1
ATOM 2154 C CA . LEU A 1 274 ? -4.598 -11.237 10.368 1.00 91.44 274 LEU A CA 1
ATOM 2155 C C . LEU A 1 274 ? -5.782 -10.524 9.714 1.00 91.44 274 LEU A C 1
ATOM 2157 O O . LEU A 1 274 ? -6.922 -10.782 10.090 1.00 91.44 274 LEU A O 1
ATOM 2161 N N . ALA A 1 275 ? -5.523 -9.681 8.711 1.00 90.31 275 ALA A N 1
ATOM 2162 C CA . ALA A 1 275 ? -6.569 -8.946 8.004 1.00 90.31 275 ALA A CA 1
ATOM 2163 C C . ALA A 1 275 ? -7.561 -9.867 7.278 1.00 90.31 275 ALA A C 1
ATOM 2165 O O . ALA A 1 275 ? -8.769 -9.661 7.355 1.00 90.31 275 ALA A O 1
ATOM 2166 N N . GLN A 1 276 ? -7.068 -10.957 6.682 1.00 88.81 276 GLN A N 1
ATOM 2167 C CA . GLN A 1 276 ? -7.912 -12.009 6.100 1.00 88.81 276 GLN A CA 1
ATOM 2168 C C . GLN A 1 276 ? -8.732 -12.795 7.144 1.00 88.81 276 GLN A C 1
ATOM 2170 O O . GLN A 1 276 ? -9.565 -13.616 6.764 1.00 88.81 276 GLN A O 1
ATOM 2175 N N . CYS A 1 277 ? -8.503 -12.584 8.447 1.00 85.75 277 CYS A N 1
ATOM 2176 C CA . CYS A 1 277 ? -9.087 -13.363 9.546 1.00 85.75 277 CYS A CA 1
ATOM 2177 C C . CYS A 1 277 ? -8.824 -14.879 9.426 1.00 85.75 277 CYS A C 1
ATOM 2179 O O . CYS A 1 277 ? -9.586 -15.698 9.939 1.00 85.75 277 CYS A O 1
ATOM 2181 N N . ASP A 1 278 ? -7.735 -15.277 8.759 1.00 86.25 278 ASP A N 1
ATOM 2182 C CA . ASP A 1 278 ? -7.345 -16.682 8.641 1.00 86.25 278 ASP A CA 1
ATOM 2183 C C . ASP A 1 278 ? -6.538 -17.091 9.876 1.00 86.25 278 ASP A C 1
ATOM 2185 O O . ASP A 1 278 ? -5.304 -17.030 9.906 1.00 86.25 278 ASP A O 1
ATOM 2189 N N . HIS A 1 279 ? -7.248 -17.499 10.927 1.00 84.56 279 HIS A N 1
ATOM 2190 C CA . HIS A 1 279 ? -6.641 -17.912 12.192 1.00 84.56 279 HIS A CA 1
ATOM 2191 C C . HIS A 1 279 ? -5.665 -19.072 12.036 1.00 84.56 279 HIS A C 1
ATOM 2193 O O . HIS A 1 279 ? -4.640 -19.116 12.716 1.00 84.56 279 HIS A O 1
ATOM 2199 N N . VAL A 1 280 ? -5.980 -20.027 11.158 1.00 87.12 280 VAL A N 1
ATOM 2200 C CA . VAL A 1 280 ? -5.176 -21.239 10.979 1.00 87.12 280 VAL A CA 1
ATOM 2201 C C . VAL A 1 280 ? -3.859 -20.879 10.307 1.00 87.12 280 VAL A C 1
ATOM 2203 O O . VAL A 1 280 ? -2.793 -21.269 10.792 1.00 87.12 280 VAL A O 1
ATOM 2206 N N . ALA A 1 281 ? -3.913 -20.095 9.227 1.00 88.69 281 ALA A N 1
ATOM 2207 C CA . ALA A 1 281 ? -2.709 -19.610 8.570 1.00 88.69 281 ALA A CA 1
ATOM 2208 C C . ALA A 1 281 ? -1.913 -18.671 9.479 1.00 88.69 281 ALA A C 1
ATOM 2210 O O . ALA A 1 281 ? -0.697 -18.808 9.545 1.00 88.69 281 ALA A O 1
ATOM 2211 N N . THR A 1 282 ? -2.565 -17.780 10.228 1.00 89.38 282 THR A N 1
ATOM 2212 C CA . THR A 1 282 ? -1.883 -16.841 11.133 1.00 89.38 282 THR A CA 1
ATOM 2213 C C . THR A 1 282 ? -1.135 -17.572 12.250 1.00 89.38 282 THR A C 1
ATOM 2215 O O . THR A 1 282 ? 0.047 -17.309 12.466 1.00 89.38 282 THR A O 1
ATOM 2218 N N . THR A 1 283 ? -1.767 -18.553 12.904 1.00 90.38 283 THR A N 1
ATOM 2219 C CA . THR A 1 283 ? -1.137 -19.368 13.961 1.00 90.38 283 THR A CA 1
ATOM 2220 C C . THR A 1 283 ? 0.065 -20.164 13.447 1.00 90.38 283 THR A C 1
ATOM 2222 O O . THR A 1 283 ? 1.009 -20.410 14.197 1.00 90.38 283 THR A O 1
ATOM 2225 N N . ARG A 1 284 ? 0.064 -20.550 12.166 1.00 92.06 284 ARG A N 1
ATOM 2226 C CA . ARG A 1 284 ? 1.205 -21.205 11.511 1.00 92.06 284 ARG A CA 1
ATOM 2227 C C . ARG A 1 284 ? 2.297 -20.207 11.111 1.00 92.06 284 ARG A C 1
ATOM 2229 O O . ARG A 1 284 ? 3.477 -20.459 11.349 1.00 92.06 284 ARG A O 1
ATOM 2236 N N . ASP A 1 285 ? 1.911 -19.108 10.469 1.00 91.62 285 ASP A N 1
ATOM 2237 C CA . ASP A 1 285 ? 2.824 -18.193 9.784 1.00 91.62 285 ASP A CA 1
ATOM 2238 C C . ASP A 1 285 ? 3.562 -17.283 10.779 1.00 91.62 285 ASP A C 1
ATOM 2240 O O . ASP A 1 285 ? 4.765 -17.075 10.624 1.00 91.62 285 ASP A O 1
ATOM 2244 N N . VAL A 1 286 ? 2.894 -16.796 11.834 1.00 91.38 286 VAL A N 1
ATOM 2245 C CA . VAL A 1 286 ? 3.490 -15.882 12.830 1.00 91.38 286 VAL A CA 1
ATOM 2246 C C . VAL A 1 286 ? 4.732 -16.485 13.510 1.00 91.38 286 VAL A C 1
ATOM 2248 O O . VAL A 1 286 ? 5.784 -15.837 13.481 1.00 91.38 286 VAL A O 1
ATOM 2251 N N . PRO A 1 287 ? 4.700 -17.716 14.066 1.00 89.88 287 PRO A N 1
ATOM 2252 C CA . PRO A 1 287 ? 5.893 -18.334 14.645 1.00 89.88 287 PRO A CA 1
ATOM 2253 C C . PRO A 1 287 ? 6.990 -18.603 13.610 1.00 89.88 287 PRO A C 1
ATOM 2255 O O . PRO A 1 287 ? 8.165 -18.369 13.889 1.00 89.88 287 PRO A O 1
ATOM 2258 N N . MET A 1 288 ? 6.618 -19.057 12.408 1.00 90.75 288 MET A N 1
ATOM 2259 C CA . MET A 1 288 ? 7.569 -19.341 11.331 1.00 90.75 288 MET A CA 1
ATOM 2260 C C . MET A 1 288 ? 8.347 -18.082 10.928 1.00 90.75 288 MET A C 1
ATOM 2262 O O . MET A 1 288 ? 9.574 -18.105 10.846 1.00 90.75 288 MET A O 1
ATOM 2266 N N . TYR A 1 289 ? 7.646 -16.973 10.698 1.00 89.06 289 TYR A N 1
ATOM 2267 C CA . TYR A 1 289 ? 8.263 -15.720 10.271 1.00 89.06 289 TYR A CA 1
ATOM 2268 C C . TYR A 1 289 ? 9.039 -15.021 11.386 1.00 89.06 289 TYR A C 1
ATOM 2270 O O . TYR A 1 289 ? 10.079 -14.418 11.108 1.00 89.06 289 TYR A O 1
ATOM 2278 N N . ARG A 1 290 ? 8.614 -15.190 12.645 1.00 89.00 290 ARG A N 1
ATOM 2279 C CA . ARG A 1 290 ? 9.417 -14.814 13.811 1.00 89.00 290 ARG A CA 1
ATOM 2280 C C . ARG A 1 290 ? 10.764 -15.534 13.811 1.00 89.00 290 ARG A C 1
ATOM 2282 O O . ARG A 1 290 ? 11.786 -14.872 13.960 1.00 89.00 290 ARG A O 1
ATOM 2289 N N . GLU A 1 291 ? 10.790 -16.854 13.624 1.00 87.69 291 GLU A N 1
ATOM 2290 C CA . GLU A 1 291 ? 12.050 -17.615 13.581 1.00 87.69 291 GLU A CA 1
ATOM 2291 C C . GLU A 1 291 ? 12.941 -17.188 12.406 1.00 87.69 291 GLU A C 1
ATOM 2293 O O . GLU A 1 291 ? 14.128 -16.941 12.606 1.00 87.69 291 GLU A O 1
ATOM 2298 N N . ILE A 1 292 ? 12.372 -16.987 11.210 1.00 85.31 292 ILE A N 1
ATOM 2299 C CA . ILE A 1 292 ? 13.120 -16.491 10.038 1.00 85.31 292 ILE A CA 1
ATOM 2300 C C . ILE A 1 292 ? 13.798 -15.147 10.341 1.00 85.31 292 ILE A C 1
ATOM 2302 O O . ILE A 1 292 ? 14.959 -14.931 9.983 1.00 85.31 292 ILE A O 1
ATOM 2306 N N . GLU A 1 293 ? 13.095 -14.230 11.002 1.00 83.88 293 GLU A N 1
ATOM 2307 C CA . GLU A 1 293 ? 13.660 -12.947 11.411 1.00 83.88 293 GLU A CA 1
ATOM 2308 C C . GLU A 1 293 ? 14.757 -13.104 12.472 1.00 83.88 293 GLU A C 1
ATOM 2310 O O . GLU A 1 293 ? 15.825 -12.501 12.342 1.00 83.88 293 GLU A O 1
ATOM 2315 N N . MET A 1 294 ? 14.540 -13.945 13.487 1.00 82.94 294 MET A N 1
ATOM 2316 C CA . MET A 1 294 ? 15.553 -14.204 14.515 1.00 82.94 294 MET A CA 1
ATOM 2317 C C . MET A 1 294 ? 16.826 -14.802 13.905 1.00 82.94 294 MET A C 1
ATOM 2319 O O . MET A 1 294 ? 17.933 -14.374 14.238 1.00 82.94 294 MET A O 1
ATOM 2323 N N . ASP A 1 295 ? 16.691 -15.741 12.971 1.00 81.81 295 ASP A N 1
ATOM 2324 C CA . ASP A 1 295 ? 17.817 -16.334 12.248 1.00 81.81 295 ASP A CA 1
ATOM 2325 C C . ASP A 1 295 ? 18.539 -15.319 11.367 1.00 81.81 295 ASP A C 1
ATOM 2327 O O . ASP A 1 295 ? 19.772 -15.302 11.309 1.00 81.81 295 ASP A O 1
ATOM 2331 N N . THR A 1 296 ? 17.788 -14.419 10.738 1.00 78.38 296 THR A N 1
ATOM 2332 C CA . THR A 1 296 ? 18.348 -13.314 9.958 1.00 78.38 296 THR A CA 1
ATOM 2333 C C . THR A 1 296 ? 19.251 -12.435 10.825 1.00 78.38 296 THR A C 1
ATOM 2335 O O . THR A 1 296 ? 20.371 -12.113 10.416 1.00 78.38 296 THR A O 1
ATOM 2338 N N . TYR A 1 297 ? 18.816 -12.098 12.044 1.00 77.31 297 TYR A N 1
ATOM 2339 C CA . TYR A 1 297 ? 19.641 -11.341 12.983 1.00 77.31 297 TYR A CA 1
ATOM 2340 C C . TYR A 1 297 ? 20.849 -12.145 13.474 1.00 77.31 297 TYR A C 1
ATOM 2342 O O . TYR A 1 297 ? 21.968 -11.631 13.437 1.00 77.31 297 TYR A O 1
ATOM 2350 N N . ARG A 1 298 ? 20.683 -13.421 13.843 1.00 76.12 298 ARG A N 1
ATOM 2351 C CA . ARG A 1 298 ? 21.792 -14.289 14.297 1.00 76.12 298 ARG A CA 1
ATOM 2352 C C . ARG A 1 298 ? 22.905 -14.436 13.255 1.00 76.12 298 ARG A C 1
ATOM 2354 O O . ARG A 1 298 ? 24.076 -14.510 13.612 1.00 76.12 298 ARG A O 1
ATOM 2361 N N . GLN A 1 299 ? 22.560 -14.466 11.970 1.00 71.19 299 GLN A N 1
ATOM 2362 C CA . GLN A 1 299 ? 23.523 -14.661 10.881 1.00 71.19 299 GLN A CA 1
ATOM 2363 C C . GLN A 1 299 ? 24.284 -13.392 10.471 1.00 71.19 299 GLN A C 1
ATOM 2365 O O . GLN A 1 299 ? 25.209 -13.474 9.663 1.00 71.19 299 GLN A O 1
ATOM 2370 N N . SER A 1 300 ? 23.891 -12.218 10.959 1.00 66.00 300 SER A N 1
ATOM 2371 C CA . SER A 1 300 ? 24.318 -10.922 10.411 1.00 66.00 300 SER A CA 1
ATOM 2372 C C . SER A 1 300 ? 25.678 -10.401 10.911 1.00 66.00 300 SER A C 1
ATOM 2374 O O . SER A 1 300 ? 25.995 -9.238 10.691 1.00 66.00 300 SER A O 1
ATOM 2376 N N . GLU A 1 301 ? 26.495 -11.248 11.550 1.00 66.69 301 GLU A N 1
ATOM 2377 C CA . GLU A 1 301 ? 27.802 -10.888 12.147 1.00 66.69 301 GLU A CA 1
ATOM 2378 C C . GLU A 1 301 ? 27.743 -9.663 13.092 1.00 66.69 301 GLU A C 1
ATOM 2380 O O . GLU A 1 301 ? 28.746 -8.993 13.334 1.00 66.69 301 GLU A O 1
ATOM 2385 N N . MET A 1 302 ? 26.567 -9.357 13.653 1.00 65.94 302 MET A N 1
ATOM 2386 C CA . MET A 1 302 ? 26.400 -8.217 14.552 1.00 65.94 302 MET A CA 1
ATOM 2387 C C . MET A 1 302 ? 27.078 -8.455 15.914 1.00 65.94 302 MET A C 1
ATOM 2389 O O . MET A 1 302 ? 27.070 -9.580 16.427 1.00 65.94 302 MET A O 1
ATOM 2393 N N . PRO A 1 303 ? 27.618 -7.401 16.558 1.00 71.62 303 PRO A N 1
ATOM 2394 C CA . PRO A 1 303 ? 28.092 -7.484 17.937 1.00 71.62 303 PRO A CA 1
ATOM 2395 C C . PRO A 1 303 ? 26.980 -7.985 18.873 1.00 71.62 303 PRO A C 1
ATOM 2397 O O . PRO A 1 303 ? 25.839 -7.531 18.772 1.00 71.62 303 PRO A O 1
ATOM 2400 N N . ARG A 1 304 ? 27.303 -8.883 19.820 1.00 67.88 304 ARG A N 1
ATOM 2401 C CA . ARG A 1 304 ? 26.314 -9.507 20.733 1.00 67.88 304 ARG A CA 1
ATOM 2402 C C . ARG A 1 304 ? 25.394 -8.498 21.430 1.00 67.88 304 ARG A C 1
ATOM 2404 O O . ARG A 1 304 ? 24.188 -8.695 21.429 1.00 67.88 304 ARG A O 1
ATOM 2411 N N . GLY A 1 305 ? 25.944 -7.398 21.951 1.00 69.31 305 GLY A N 1
ATOM 2412 C CA . GLY A 1 305 ? 25.139 -6.371 22.628 1.00 69.31 305 GLY A CA 1
ATOM 2413 C C . GLY A 1 305 ? 24.124 -5.675 21.711 1.00 69.31 305 GLY A C 1
ATOM 2414 O O . GLY A 1 305 ? 23.068 -5.250 22.165 1.00 69.31 305 GLY A O 1
ATOM 2415 N N . THR A 1 306 ? 24.409 -5.595 20.410 1.00 72.56 306 THR A N 1
ATOM 2416 C CA . THR A 1 306 ? 23.490 -5.049 19.406 1.00 72.56 306 THR A CA 1
ATOM 2417 C C . THR A 1 306 ? 22.429 -6.081 19.019 1.00 72.56 306 THR A C 1
ATOM 2419 O O . THR A 1 306 ? 21.257 -5.733 18.905 1.00 72.56 306 THR A O 1
ATOM 2422 N N . LEU A 1 307 ? 22.815 -7.355 18.879 1.00 73.44 307 LEU A N 1
ATOM 2423 C CA . LEU A 1 307 ? 21.899 -8.462 18.584 1.00 73.44 307 LEU A CA 1
ATOM 2424 C C . LEU A 1 307 ? 20.801 -8.601 19.651 1.00 73.44 307 LEU A C 1
ATOM 2426 O O . LEU A 1 307 ? 19.627 -8.697 19.298 1.00 73.44 307 LEU A O 1
ATOM 2430 N N . ASP A 1 308 ? 21.167 -8.554 20.934 1.00 76.12 308 ASP A N 1
ATOM 2431 C CA . ASP A 1 308 ? 20.207 -8.670 22.039 1.00 76.12 308 ASP A CA 1
ATOM 2432 C C . ASP A 1 308 ? 19.181 -7.526 22.020 1.00 76.12 308 ASP A C 1
ATOM 2434 O O . ASP A 1 308 ? 17.989 -7.759 22.215 1.00 76.12 308 ASP A O 1
ATOM 2438 N N . SER A 1 309 ? 19.615 -6.304 21.692 1.00 76.88 309 SER A N 1
ATOM 2439 C CA . SER A 1 309 ? 18.718 -5.153 21.536 1.00 76.88 309 SER A CA 1
ATOM 2440 C C . SER A 1 309 ? 17.749 -5.322 20.357 1.00 76.88 309 SER A C 1
ATOM 2442 O O . SER A 1 309 ? 16.556 -5.067 20.512 1.00 76.88 309 SER A O 1
ATOM 2444 N N . TYR A 1 310 ? 18.213 -5.809 19.199 1.00 74.38 310 TYR A N 1
ATOM 2445 C CA . TYR A 1 310 ? 17.333 -6.081 18.052 1.00 74.38 310 TYR A CA 1
ATOM 2446 C C . TYR A 1 310 ? 16.291 -7.157 18.364 1.00 74.38 310 TYR A C 1
ATOM 2448 O O . TYR A 1 310 ? 15.117 -6.980 18.047 1.00 74.38 310 TYR A O 1
ATOM 2456 N N . ILE A 1 311 ? 16.697 -8.243 19.025 1.00 73.88 311 ILE A N 1
ATOM 2457 C CA . ILE A 1 311 ? 15.782 -9.315 19.432 1.00 73.88 311 ILE A CA 1
ATOM 2458 C C . ILE A 1 311 ? 14.740 -8.778 20.422 1.00 73.88 311 ILE A C 1
ATOM 2460 O O . ILE A 1 311 ? 13.548 -9.029 20.244 1.00 73.88 311 ILE A O 1
ATOM 2464 N N . GLN A 1 312 ? 15.164 -8.002 21.426 1.00 76.19 312 GLN A N 1
ATOM 2465 C CA . GLN A 1 312 ? 14.253 -7.388 22.398 1.00 76.19 312 GLN A CA 1
ATOM 2466 C C . GLN A 1 312 ? 13.260 -6.417 21.751 1.00 76.19 312 GLN A C 1
ATOM 2468 O O . GLN A 1 312 ? 12.104 -6.391 22.156 1.00 76.19 312 GLN A O 1
ATOM 2473 N N . ASN A 1 313 ? 13.665 -5.686 20.712 1.00 74.75 313 ASN A N 1
ATOM 2474 C CA . ASN A 1 313 ? 12.776 -4.787 19.972 1.00 74.75 313 ASN A CA 1
ATOM 2475 C C . ASN A 1 313 ? 11.833 -5.527 19.004 1.00 74.75 313 ASN A C 1
ATOM 2477 O O . ASN A 1 313 ? 10.740 -5.047 18.715 1.00 74.75 313 ASN A O 1
ATOM 2481 N N . ALA A 1 314 ? 12.232 -6.698 18.499 1.00 74.50 314 ALA A N 1
ATOM 2482 C CA . ALA A 1 314 ? 11.446 -7.494 17.556 1.00 74.50 314 ALA A CA 1
ATOM 2483 C C . ALA A 1 314 ? 10.433 -8.438 18.228 1.00 74.50 314 ALA A C 1
ATOM 2485 O O . ALA A 1 314 ? 9.474 -8.868 17.592 1.00 74.50 314 ALA A O 1
ATOM 2486 N N . LEU A 1 315 ? 10.620 -8.785 19.500 1.00 76.75 315 LEU A N 1
ATOM 2487 C CA . LEU A 1 315 ? 9.687 -9.631 20.254 1.00 76.75 315 LEU A CA 1
ATOM 2488 C C . LEU A 1 315 ? 8.282 -9.007 20.406 1.00 76.75 315 LEU A C 1
ATOM 2490 O O . LEU A 1 315 ? 7.315 -9.687 20.053 1.00 76.75 315 LEU A O 1
ATOM 2494 N N . PRO A 1 316 ? 8.137 -7.737 20.842 1.00 84.38 316 PRO A N 1
ATOM 2495 C CA . PRO A 1 316 ? 6.833 -7.116 21.073 1.00 84.38 316 PRO A CA 1
ATOM 2496 C C . PRO A 1 316 ? 5.905 -7.139 19.858 1.00 84.38 316 PRO A C 1
ATOM 2498 O O . PRO A 1 316 ? 4.711 -7.373 20.012 1.00 84.38 316 PRO A O 1
ATOM 2501 N N . LYS A 1 317 ? 6.440 -6.965 18.642 1.00 87.06 317 LYS A N 1
ATOM 2502 C CA . LYS A 1 317 ? 5.616 -6.960 17.427 1.00 87.06 317 LYS A CA 1
ATOM 2503 C C . LYS A 1 317 ? 4.999 -8.330 17.119 1.00 87.06 317 LYS A C 1
ATOM 2505 O O . LYS A 1 317 ? 3.866 -8.387 16.670 1.00 87.06 317 LYS A O 1
ATOM 2510 N N . TYR A 1 318 ? 5.686 -9.443 17.386 1.00 88.38 318 TYR A N 1
ATOM 2511 C CA . TYR A 1 318 ? 5.101 -10.775 17.171 1.00 88.38 318 TYR A CA 1
ATOM 2512 C C . TYR A 1 318 ? 4.162 -11.189 18.305 1.00 88.38 318 TYR A C 1
ATOM 2514 O O . TYR A 1 318 ? 3.198 -11.905 18.044 1.00 88.38 318 TYR A O 1
ATOM 2522 N N . THR A 1 319 ? 4.406 -10.711 19.530 1.00 89.19 319 THR A N 1
ATOM 2523 C CA . THR A 1 319 ? 3.445 -10.834 20.635 1.00 89.19 319 THR A CA 1
ATOM 2524 C C . THR A 1 319 ? 2.143 -10.115 20.291 1.00 89.19 319 THR A C 1
ATOM 2526 O O . THR A 1 319 ? 1.089 -10.735 20.340 1.00 89.19 319 THR A O 1
ATOM 2529 N N . LEU A 1 320 ? 2.227 -8.873 19.797 1.00 91.56 320 LEU A N 1
ATOM 2530 C CA . LEU A 1 320 ? 1.074 -8.114 19.305 1.00 91.56 320 LEU A CA 1
ATOM 2531 C C . LEU A 1 320 ? 0.266 -8.903 18.262 1.00 91.56 320 LEU A C 1
ATOM 2533 O O . LEU A 1 320 ? -0.948 -9.014 18.383 1.00 91.56 320 LEU A O 1
ATOM 2537 N N . LEU A 1 321 ? 0.925 -9.488 17.253 1.00 92.56 321 LEU A N 1
ATOM 2538 C CA . LEU A 1 321 ? 0.239 -10.282 16.224 1.00 92.56 321 LEU A CA 1
ATOM 2539 C C . LEU A 1 321 ? -0.456 -11.527 16.799 1.00 92.56 321 LEU A C 1
ATOM 2541 O O . LEU A 1 321 ? -1.522 -11.910 16.320 1.00 92.56 321 LEU A O 1
ATOM 2545 N N . PHE A 1 322 ? 0.147 -12.171 17.799 1.00 91.44 322 PHE A N 1
ATOM 2546 C CA . PHE A 1 322 ? -0.435 -13.336 18.460 1.00 91.44 322 PHE A CA 1
ATOM 2547 C C . PHE A 1 322 ? -1.670 -12.954 19.283 1.00 91.44 322 PHE A C 1
ATOM 2549 O O . PHE A 1 322 ? -2.721 -13.579 19.136 1.00 91.44 322 PHE A O 1
ATOM 2556 N N . ASP A 1 323 ? -1.559 -11.896 20.085 1.00 92.12 323 ASP A N 1
ATOM 2557 C CA . ASP A 1 323 ? -2.646 -11.401 20.929 1.00 92.12 323 ASP A CA 1
ATOM 2558 C C . ASP A 1 323 ? -3.823 -10.915 20.072 1.00 92.12 323 ASP A C 1
ATOM 2560 O O . ASP A 1 323 ? -4.977 -11.247 20.352 1.00 92.12 323 ASP A O 1
ATOM 2564 N N . LEU A 1 324 ? -3.537 -10.217 18.965 1.00 92.62 324 LEU A N 1
ATOM 2565 C CA . LEU A 1 324 ? -4.549 -9.830 17.983 1.00 92.62 324 LEU A CA 1
ATOM 2566 C C . LEU A 1 324 ? -5.215 -11.053 17.345 1.00 92.62 324 LEU A C 1
ATOM 2568 O O . LEU A 1 324 ? -6.438 -11.085 17.259 1.00 92.62 324 LEU A O 1
ATOM 2572 N N . ASN A 1 325 ? -4.462 -12.083 16.939 1.00 93.56 325 ASN A N 1
ATOM 2573 C CA . ASN A 1 325 ? -5.063 -13.297 16.373 1.00 93.56 325 ASN A CA 1
ATOM 2574 C C . ASN A 1 325 ? -6.034 -13.964 17.359 1.00 93.56 325 ASN A C 1
ATOM 2576 O O . ASN A 1 325 ? -7.105 -14.421 16.963 1.00 93.56 325 ASN A O 1
ATOM 2580 N N . GLU A 1 326 ? -5.679 -13.998 18.645 1.00 91.56 326 GLU A N 1
ATOM 2581 C CA . GLU A 1 326 ? -6.535 -14.531 19.705 1.00 91.56 326 GLU A CA 1
ATOM 2582 C C . GLU A 1 326 ? -7.783 -13.672 19.946 1.00 91.56 326 GLU A C 1
ATOM 2584 O O . GLU A 1 326 ? -8.872 -14.220 20.123 1.00 91.56 326 GLU A O 1
ATOM 2589 N N . ALA A 1 327 ? -7.656 -12.344 19.921 1.00 89.88 327 ALA A N 1
ATOM 2590 C CA . ALA A 1 327 ? -8.788 -11.428 20.049 1.00 89.88 327 ALA A CA 1
ATOM 2591 C C . ALA A 1 327 ? -9.764 -11.554 18.865 1.00 89.88 327 ALA A C 1
ATOM 2593 O O . ALA A 1 327 ? -10.969 -11.705 19.074 1.00 89.88 327 ALA A O 1
ATOM 2594 N N . ILE A 1 328 ? -9.237 -11.609 17.636 1.00 89.25 328 ILE A N 1
ATOM 2595 C CA . ILE A 1 328 ? -10.003 -11.847 16.401 1.00 89.25 328 ILE A CA 1
ATOM 2596 C C . ILE A 1 328 ? -10.686 -13.223 16.477 1.00 89.25 328 ILE A C 1
ATOM 2598 O O . ILE A 1 328 ? -11.869 -13.337 16.179 1.00 89.25 328 ILE A O 1
ATOM 2602 N N . ARG A 1 329 ? -9.990 -14.269 16.957 1.00 88.38 329 ARG A N 1
ATOM 2603 C CA . ARG A 1 329 ? -10.551 -15.629 17.115 1.00 88.38 329 ARG A CA 1
ATOM 2604 C C . ARG A 1 329 ? -11.717 -15.669 18.098 1.00 88.38 329 ARG A C 1
ATOM 2606 O O . ARG A 1 329 ? -12.636 -16.468 17.937 1.00 88.38 329 ARG A O 1
ATOM 2613 N N . LYS A 1 330 ? -11.662 -14.834 19.134 1.00 87.25 330 LYS A N 1
ATOM 2614 C CA . LYS A 1 330 ? -12.742 -14.657 20.112 1.00 87.25 330 LYS A CA 1
ATOM 2615 C C . LYS A 1 330 ? -13.838 -13.708 19.623 1.00 87.25 330 LYS A C 1
ATOM 2617 O O . LYS A 1 330 ? -14.869 -13.624 20.280 1.00 87.25 330 LYS A O 1
ATOM 2622 N N . GLY A 1 331 ? -13.618 -13.004 18.512 1.00 85.19 331 GLY A N 1
ATOM 2623 C CA . GLY A 1 331 ? -14.526 -11.992 17.983 1.00 85.19 331 GLY A CA 1
ATOM 2624 C C . GLY A 1 331 ? -14.765 -10.822 18.940 1.00 85.19 331 GLY A C 1
ATOM 2625 O O . GLY A 1 331 ? -15.845 -10.243 18.903 1.00 85.19 331 GLY A O 1
ATOM 2626 N N . SER A 1 332 ? -13.812 -10.505 19.828 1.00 85.12 332 SER A N 1
ATOM 2627 C CA . SER A 1 332 ? -13.977 -9.430 20.818 1.00 85.12 332 SER A CA 1
ATOM 2628 C C . SER A 1 332 ? -13.319 -8.147 20.342 1.00 85.12 332 SER A C 1
ATOM 2630 O O . SER A 1 332 ? -12.094 -8.059 20.228 1.00 85.12 332 SER A O 1
ATOM 2632 N N . ARG A 1 333 ? -14.154 -7.133 20.120 1.00 84.00 333 ARG A N 1
ATOM 2633 C CA . ARG A 1 333 ? -13.718 -5.786 19.771 1.00 84.00 333 ARG A CA 1
ATOM 2634 C C . ARG A 1 333 ? -12.966 -5.118 20.917 1.00 84.00 333 ARG A C 1
ATOM 2636 O O . ARG A 1 333 ? -11.934 -4.500 20.684 1.00 84.00 333 ARG A O 1
ATOM 2643 N N . GLU A 1 334 ? -13.432 -5.307 22.145 1.00 85.69 334 GLU A N 1
ATOM 2644 C CA . GLU A 1 334 ? -12.838 -4.721 23.347 1.00 85.69 334 GLU A CA 1
ATOM 2645 C C . GLU A 1 334 ? -11.404 -5.210 23.545 1.00 85.69 334 GLU A C 1
ATOM 2647 O O . GLU A 1 334 ? -10.510 -4.413 23.819 1.00 85.69 334 GLU A O 1
ATOM 2652 N N . MET A 1 335 ? -11.167 -6.511 23.335 1.00 88.00 335 MET A N 1
ATOM 2653 C CA . MET A 1 335 ? -9.817 -7.072 23.377 1.00 88.00 335 MET A CA 1
ATOM 2654 C C . MET A 1 335 ? -8.922 -6.465 22.291 1.00 88.00 335 MET A C 1
ATOM 2656 O O . MET A 1 335 ? -7.762 -6.167 22.559 1.00 88.00 335 MET A O 1
ATOM 2660 N N . ILE A 1 336 ? -9.444 -6.269 21.074 1.00 89.62 336 ILE A N 1
ATOM 2661 C CA . ILE A 1 336 ? -8.693 -5.621 19.988 1.00 89.62 336 ILE A CA 1
ATOM 2662 C C . ILE A 1 336 ? -8.332 -4.179 20.378 1.00 89.62 336 ILE A C 1
ATOM 2664 O O . ILE A 1 336 ? -7.178 -3.783 20.222 1.00 89.62 336 ILE A O 1
ATOM 2668 N N . ASP A 1 337 ? -9.283 -3.408 20.910 1.00 87.00 337 ASP A N 1
ATOM 2669 C CA . ASP A 1 337 ? -9.058 -2.017 21.316 1.00 87.00 337 ASP A CA 1
ATOM 2670 C C . ASP A 1 337 ? -8.027 -1.906 22.451 1.00 87.00 337 ASP A C 1
ATOM 2672 O O . ASP A 1 337 ? -7.121 -1.075 22.372 1.00 87.00 337 ASP A O 1
ATOM 2676 N N . GLU A 1 338 ? -8.106 -2.771 23.469 1.00 89.06 338 GLU A N 1
ATOM 2677 C CA . GLU A 1 338 ? -7.145 -2.812 24.581 1.00 89.06 338 GLU A CA 1
ATOM 2678 C C . GLU A 1 338 ? -5.722 -3.117 24.090 1.00 89.06 338 GLU A C 1
ATOM 2680 O O . GLU A 1 338 ? -4.763 -2.442 24.472 1.00 89.06 338 GLU A O 1
ATOM 2685 N N . ILE A 1 339 ? -5.586 -4.096 23.190 1.00 90.69 339 ILE A N 1
ATOM 2686 C CA . ILE A 1 339 ? -4.296 -4.472 22.605 1.00 90.69 339 ILE A CA 1
ATOM 2687 C C . ILE A 1 339 ? -3.714 -3.314 21.778 1.00 90.69 339 ILE A C 1
ATOM 2689 O O . ILE A 1 339 ? -2.522 -3.008 21.883 1.00 90.69 339 ILE A O 1
ATOM 2693 N N . LEU A 1 340 ? -4.536 -2.653 20.956 1.00 89.44 340 LEU A N 1
ATOM 2694 C CA . LEU A 1 340 ? -4.084 -1.579 20.067 1.00 89.44 340 LEU A CA 1
ATOM 2695 C C . LEU A 1 340 ? -3.781 -0.265 20.801 1.00 89.44 340 LEU A C 1
ATOM 2697 O O . LEU A 1 340 ? -2.949 0.503 20.317 1.00 89.44 340 LEU A O 1
ATOM 2701 N N . LEU A 1 341 ? -4.380 -0.012 21.971 1.00 85.88 341 LEU A N 1
ATOM 2702 C CA . LEU A 1 341 ? -4.161 1.209 22.761 1.00 85.88 341 LEU A CA 1
ATOM 2703 C C . LEU A 1 341 ? -2.684 1.429 23.130 1.00 85.88 341 LEU A C 1
ATOM 2705 O O . LEU A 1 341 ? -2.214 2.565 23.212 1.00 85.88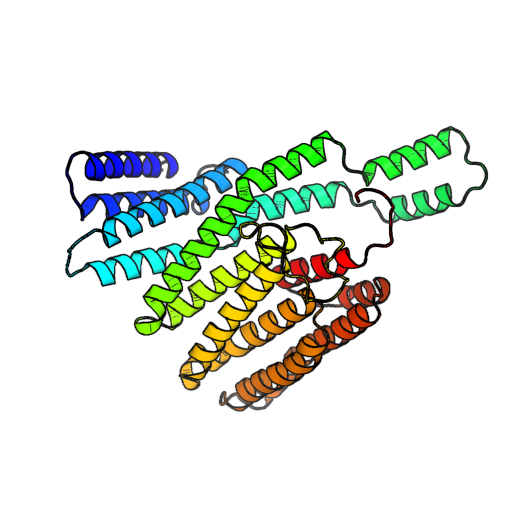 341 LEU A O 1
ATOM 2709 N N . HIS A 1 342 ? -1.948 0.340 23.348 1.00 78.88 342 HIS A N 1
ATOM 2710 C CA . HIS A 1 342 ? -0.550 0.367 23.781 1.00 78.88 342 HIS A CA 1
ATOM 2711 C C . HIS A 1 342 ? 0.439 -0.019 22.674 1.00 78.88 342 HIS A C 1
ATOM 2713 O O . HIS A 1 342 ? 1.651 -0.056 22.907 1.00 78.88 342 HIS A O 1
ATOM 2719 N N . ALA A 1 343 ? -0.054 -0.303 21.469 1.00 83.25 343 ALA A N 1
ATOM 2720 C CA . ALA A 1 343 ? 0.765 -0.781 20.371 1.00 83.25 343 ALA A CA 1
ATOM 2721 C C . ALA A 1 343 ? 1.524 0.370 19.687 1.00 83.25 343 ALA A C 1
ATOM 2723 O O . ALA A 1 343 ? 0.944 1.355 19.230 1.00 83.25 343 ALA A O 1
ATOM 2724 N N . LEU A 1 344 ? 2.845 0.223 19.559 1.00 81.50 344 LEU A N 1
ATOM 2725 C CA . LEU A 1 344 ? 3.669 1.100 18.725 1.00 81.50 344 LEU A CA 1
ATOM 2726 C C . LEU A 1 344 ? 3.620 0.602 17.280 1.00 81.50 344 LEU A C 1
ATOM 2728 O O . LEU A 1 344 ? 4.332 -0.338 16.923 1.00 81.50 344 LEU A O 1
ATOM 2732 N N . VAL A 1 345 ? 2.773 1.230 16.466 1.00 84.38 345 VAL A N 1
ATOM 2733 C CA . VAL A 1 345 ? 2.526 0.829 15.075 1.00 84.38 345 VAL A CA 1
ATOM 2734 C C . VAL A 1 345 ? 2.807 1.969 14.101 1.00 84.38 345 VAL A C 1
ATOM 2736 O O . VAL A 1 345 ? 2.608 3.142 14.422 1.00 84.38 345 VAL A O 1
ATOM 2739 N N . ASP A 1 346 ? 3.290 1.630 12.907 1.00 84.25 346 ASP A N 1
ATOM 2740 C CA . ASP A 1 346 ? 3.456 2.608 11.827 1.00 84.25 346 ASP A CA 1
ATOM 2741 C C . ASP A 1 346 ? 2.113 2.956 11.149 1.00 84.25 346 ASP A C 1
ATOM 2743 O O . ASP A 1 346 ? 1.071 2.367 11.439 1.00 84.25 346 ASP A O 1
ATOM 2747 N N . GLU A 1 347 ? 2.117 3.947 10.252 1.00 81.62 347 GLU A N 1
ATOM 2748 C CA . GLU A 1 347 ? 0.898 4.416 9.574 1.00 81.62 347 GLU A CA 1
ATOM 2749 C C . GLU A 1 347 ? 0.225 3.321 8.727 1.00 81.62 347 GLU A C 1
ATOM 2751 O O . GLU A 1 347 ? -1.002 3.235 8.703 1.00 81.62 347 GLU A O 1
ATOM 2756 N N . TRP A 1 348 ? 1.010 2.472 8.056 1.00 86.12 348 TRP A N 1
ATOM 2757 C CA . TRP A 1 348 ? 0.481 1.388 7.227 1.00 86.12 348 TRP A CA 1
ATOM 2758 C C . TRP A 1 348 ? -0.174 0.315 8.103 1.00 86.12 348 TRP A C 1
ATOM 2760 O O . TRP A 1 348 ? -1.309 -0.084 7.855 1.00 86.12 348 TRP A O 1
ATOM 2770 N N . GLN A 1 349 ? 0.501 -0.081 9.183 1.00 89.50 349 GLN A N 1
ATOM 2771 C CA . GLN A 1 349 ? -0.002 -1.038 10.168 1.00 89.50 349 GLN A CA 1
ATOM 2772 C C . GLN A 1 349 ? -1.281 -0.530 10.825 1.00 89.50 349 GLN A C 1
ATOM 2774 O O . GLN A 1 349 ? -2.252 -1.273 10.928 1.00 89.50 349 GLN A O 1
ATOM 2779 N N . LYS A 1 350 ? -1.299 0.747 11.222 1.00 87.62 350 LYS A N 1
ATOM 2780 C CA . LYS A 1 350 ? -2.468 1.381 11.826 1.00 87.62 350 LYS A CA 1
ATOM 2781 C C . LYS A 1 350 ? -3.685 1.296 10.911 1.00 87.62 350 LYS A C 1
ATOM 2783 O O . LYS A 1 350 ? -4.736 0.879 11.372 1.00 87.62 350 LYS A O 1
ATOM 2788 N N . ASN A 1 351 ? -3.535 1.612 9.623 1.00 85.25 351 ASN A N 1
ATOM 2789 C CA . ASN A 1 351 ? -4.647 1.535 8.671 1.00 85.25 351 ASN A CA 1
ATOM 2790 C C . ASN A 1 351 ? -5.216 0.108 8.560 1.00 85.25 351 ASN A C 1
ATOM 2792 O O . ASN A 1 351 ? -6.429 -0.061 8.481 1.00 85.25 351 ASN A O 1
ATOM 2796 N N . VAL A 1 352 ? -4.357 -0.918 8.566 1.00 90.50 352 VAL A N 1
ATOM 2797 C CA . VAL A 1 352 ? -4.807 -2.320 8.511 1.00 90.50 352 VAL A CA 1
ATOM 2798 C C . VAL A 1 352 ? -5.447 -2.758 9.827 1.00 90.50 352 VAL A C 1
ATOM 2800 O O . VAL A 1 352 ? -6.475 -3.428 9.815 1.00 90.50 352 VAL A O 1
ATOM 2803 N N . PHE A 1 353 ? -4.871 -2.383 10.969 1.00 91.25 353 PHE A N 1
ATOM 2804 C CA . PHE A 1 353 ? -5.440 -2.717 12.272 1.00 91.25 353 PHE A CA 1
ATOM 2805 C C . PHE A 1 353 ? -6.768 -2.007 12.516 1.00 91.25 353 PHE A C 1
ATOM 2807 O O . PHE A 1 353 ? -7.684 -2.648 13.017 1.00 91.25 353 PHE A O 1
ATOM 2814 N N . ASP A 1 354 ? -6.912 -0.750 12.094 1.00 85.88 354 ASP A N 1
ATOM 2815 C CA . ASP A 1 354 ? -8.190 -0.038 12.108 1.00 85.88 354 ASP A CA 1
ATOM 2816 C C . ASP A 1 354 ? -9.226 -0.754 11.221 1.00 85.88 354 ASP A C 1
ATOM 2818 O O . ASP A 1 354 ? -10.373 -0.907 11.637 1.00 85.88 354 ASP A O 1
ATOM 2822 N N . ASP A 1 355 ? -8.831 -1.269 10.049 1.00 85.56 355 ASP A N 1
ATOM 2823 C CA . ASP A 1 355 ? -9.721 -2.058 9.184 1.00 85.56 355 ASP A CA 1
ATOM 2824 C C . ASP A 1 355 ? -10.201 -3.355 9.858 1.00 85.56 355 ASP A C 1
ATOM 2826 O O . ASP A 1 355 ? -11.405 -3.611 9.910 1.00 85.56 355 ASP A O 1
ATOM 2830 N N . ILE A 1 356 ? -9.283 -4.137 10.442 1.00 88.19 356 ILE A N 1
ATOM 2831 C CA . ILE A 1 356 ? -9.601 -5.356 11.213 1.00 88.19 356 ILE A CA 1
ATOM 2832 C C . ILE A 1 356 ? -10.559 -5.030 12.344 1.00 88.19 356 ILE A C 1
ATOM 2834 O O . ILE A 1 356 ? -11.558 -5.708 12.558 1.00 88.19 356 ILE A O 1
ATOM 2838 N N . ARG A 1 357 ? -10.230 -3.981 13.083 1.00 85.75 357 ARG A N 1
ATOM 2839 C CA . ARG A 1 357 ? -10.963 -3.513 14.240 1.00 85.75 357 ARG A CA 1
ATOM 2840 C C . ARG A 1 357 ? -12.403 -3.137 13.848 1.00 85.75 357 ARG A C 1
ATOM 2842 O O . ARG A 1 357 ? -13.340 -3.550 14.533 1.00 85.75 357 ARG A O 1
ATOM 2849 N N . ASN A 1 358 ? -12.598 -2.456 12.717 1.00 81.31 358 ASN A N 1
ATOM 2850 C CA . ASN A 1 358 ? -13.918 -2.070 12.199 1.00 81.31 358 ASN A CA 1
ATOM 2851 C C . ASN A 1 358 ? -14.767 -3.261 11.713 1.00 81.31 358 ASN A C 1
ATOM 2853 O O . ASN A 1 358 ? -15.974 -3.124 11.567 1.00 81.31 358 ASN A O 1
ATOM 2857 N N . LYS A 1 359 ? -14.182 -4.449 11.511 1.00 80.56 359 LYS A N 1
ATOM 2858 C CA . LYS A 1 359 ? -14.946 -5.671 11.197 1.00 80.56 359 LYS A CA 1
ATOM 2859 C C . LYS A 1 359 ? -15.820 -6.151 12.363 1.00 80.56 359 LYS A C 1
ATOM 2861 O O . LYS A 1 359 ? -16.808 -6.849 12.150 1.00 80.56 359 LYS A O 1
ATOM 2866 N N . TYR A 1 360 ? -15.435 -5.805 13.588 1.00 75.00 360 TYR A N 1
ATOM 2867 C CA . TYR A 1 360 ? -16.081 -6.253 14.824 1.00 75.00 360 TYR A CA 1
ATOM 2868 C C . TYR A 1 360 ? -16.935 -5.155 15.462 1.00 75.00 360 TYR A C 1
ATOM 2870 O O . TYR A 1 360 ? -17.133 -5.177 16.675 1.00 75.00 360 TYR A O 1
ATOM 2878 N N . GLU A 1 361 ? -17.402 -4.173 14.681 1.00 63.16 361 GLU A N 1
ATOM 2879 C CA . GLU A 1 361 ? -18.335 -3.172 15.202 1.00 63.16 361 GLU A CA 1
ATOM 2880 C C . GLU A 1 361 ? -19.539 -3.851 15.883 1.00 63.16 361 GLU A C 1
ATOM 2882 O O . GLU A 1 361 ? -20.047 -4.868 15.387 1.00 63.16 361 GLU A O 1
ATOM 2887 N N . PRO A 1 362 ? -19.989 -3.331 17.042 1.00 43.81 362 PRO A N 1
ATOM 2888 C CA . PRO A 1 362 ? -21.272 -3.730 17.592 1.00 43.81 362 PRO A CA 1
ATOM 2889 C C . PRO A 1 362 ? -22.329 -3.434 16.529 1.00 43.81 362 PRO A C 1
ATOM 2891 O O . PRO A 1 362 ? -22.246 -2.418 15.848 1.00 43.81 362 PRO A O 1
ATOM 2894 N N . LYS A 1 363 ? -23.286 -4.347 16.353 1.00 35.06 363 LYS A N 1
ATOM 2895 C CA . LYS A 1 363 ? -24.416 -4.158 15.441 1.00 35.06 363 LYS A CA 1
ATOM 2896 C C . LYS A 1 363 ? -25.166 -2.874 15.808 1.00 35.06 363 LYS A C 1
ATOM 2898 O O . LYS A 1 363 ? -26.083 -2.929 16.620 1.00 35.06 363 LYS A O 1
ATOM 2903 N N . ASP A 1 364 ? -24.797 -1.761 15.197 1.00 31.23 364 ASP A N 1
ATOM 2904 C CA . ASP A 1 364 ? -25.744 -0.705 14.909 1.00 31.23 364 ASP A CA 1
ATOM 2905 C C . ASP A 1 364 ? -26.420 -1.126 13.607 1.00 31.23 364 ASP A C 1
ATOM 2907 O O . ASP A 1 364 ? -25.809 -1.202 12.540 1.00 31.23 364 ASP A O 1
ATOM 2911 N N . ASP A 1 365 ? -27.677 -1.543 13.753 1.00 37.22 365 ASP A N 1
ATOM 2912 C CA . ASP A 1 365 ? -28.595 -1.836 12.663 1.00 37.22 365 ASP A CA 1
ATOM 2913 C C . ASP A 1 365 ? -28.805 -0.563 11.833 1.00 37.22 365 ASP A C 1
ATOM 2915 O O . ASP A 1 365 ? -29.782 0.149 12.014 1.00 37.22 365 ASP A O 1
ATOM 2919 N N . GLU A 1 366 ? -27.900 -0.269 10.910 1.00 35.44 366 GLU A N 1
ATOM 2920 C CA . GLU A 1 366 ? -28.164 0.556 9.738 1.00 35.44 366 GLU A CA 1
ATOM 2921 C C . GLU A 1 366 ? -27.086 0.224 8.693 1.00 35.44 366 GLU A C 1
ATOM 2923 O O . GLU A 1 366 ? -25.897 0.300 8.977 1.00 35.44 366 GLU A O 1
ATOM 2928 N N . PHE A 1 367 ? -27.511 -0.157 7.482 1.00 35.12 367 PHE A N 1
ATOM 2929 C CA . PHE A 1 367 ? -26.690 -0.512 6.303 1.00 35.12 367 PHE A CA 1
ATOM 2930 C C . PHE A 1 367 ? -26.318 -1.995 6.091 1.00 35.12 367 PHE A C 1
ATOM 2932 O O . PHE A 1 367 ? -25.196 -2.314 5.692 1.00 35.12 367 PHE A O 1
ATOM 2939 N N . ALA A 1 368 ? -27.310 -2.886 6.224 1.00 31.98 368 ALA A N 1
ATOM 2940 C CA . ALA A 1 368 ? -27.434 -4.029 5.305 1.00 31.98 368 ALA A CA 1
ATOM 2941 C C . ALA A 1 368 ? -27.995 -3.583 3.944 1.00 31.98 368 ALA A C 1
ATOM 2943 O O . ALA A 1 368 ? -28.846 -2.660 3.940 1.00 31.98 368 ALA A O 1
#